Protein 2PSM (pdb70)

Structure (mmCIF, N/CA/C/O backbone):
data_2PSM
#
_entry.id   2PSM
#
_cell.length_a   118.450
_cell.length_b   118.450
_cell.length_c   76.110
_cell.angle_alpha   90.00
_cell.angle_beta   90.00
_cell.angle_gamma   90.00
#
_symmetry.space_group_name_H-M   'P 4 21 2'
#
loop_
_entity.id
_entity.type
_entity.pdbx_description
1 polymer Interleukin-15
2 polymer 'Interleukin-15 receptor alpha chain'
3 non-polymer BENZAMIDINE
4 water water
#
loop_
_atom_site.group_PDB
_atom_site.id
_atom_site.type_symbol
_atom_site.label_atom_id
_atom_site.label_alt_id
_atom_site.label_comp_id
_atom_site.label_asym_id
_atom_site.label_entity_id
_atom_site.label_seq_id
_atom_site.pdbx_PDB_ins_code
_atom_site.Cartn_x
_atom_site.Cartn_y
_atom_site.Cartn_z
_atom_site.occupancy
_atom_site.B_iso_or_equiv
_atom_site.auth_seq_id
_atom_site.auth_comp_id
_atom_site.auth_asym_id
_atom_site.auth_atom_id
_atom_site.pdbx_PDB_model_num
ATOM 1 N N . SER A 1 5 ? -14.939 86.944 1.903 1.00 54.57 -2 SER A N 1
ATOM 2 C CA . SER A 1 5 ? -13.633 86.952 1.181 1.00 53.29 -2 SER A CA 1
ATOM 3 C C . SER A 1 5 ? -12.503 86.411 2.052 1.00 52.60 -2 SER A C 1
ATOM 4 O O . SER A 1 5 ? -11.621 85.701 1.555 1.00 50.95 -2 SER A O 1
ATOM 6 N N . SER A 1 6 ? -12.529 86.740 3.345 1.00 51.35 -1 SER A N 1
ATOM 7 C CA . SER A 1 6 ? -11.485 86.283 4.264 1.00 50.63 -1 SER A CA 1
ATOM 8 C C . SER A 1 6 ? -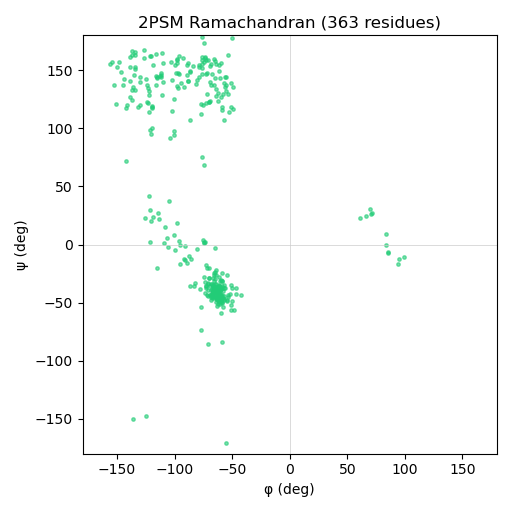11.442 84.755 4.335 1.00 49.20 -1 SER A C 1
ATOM 9 O O . SER A 1 6 ? -10.380 84.169 4.534 1.00 48.90 -1 SER A O 1
ATOM 12 N N . GLY A 1 7 ? -12.596 84.115 4.168 1.00 47.04 0 GLY A N 1
ATOM 13 C CA . GLY A 1 7 ? -12.633 82.664 4.201 1.00 43.22 0 GLY A CA 1
ATOM 14 C C . GLY A 1 7 ? -11.851 82.120 3.020 1.00 41.40 0 GLY A C 1
ATOM 15 O O . GLY A 1 7 ? -11.098 81.151 3.140 1.00 40.87 0 GLY A O 1
ATOM 16 N N . ASN A 1 8 ? -12.024 82.755 1.867 1.00 38.49 1 ASN A N 1
ATOM 17 C CA . ASN A 1 8 ? -11.321 82.332 0.669 1.00 35.27 1 ASN A CA 1
ATOM 18 C C . ASN A 1 8 ? -9.816 82.550 0.846 1.00 33.78 1 ASN A C 1
ATOM 19 O O . ASN A 1 8 ? -9.013 81.697 0.463 1.00 31.48 1 ASN A O 1
ATOM 21 N N . TRP A 1 9 ? -9.431 83.679 1.442 1.00 30.60 2 TRP A N 1
ATOM 22 C CA . TRP A 1 9 ? -8.013 83.958 1.648 1.00 30.46 2 TRP A CA 1
ATOM 23 C C . TRP A 1 9 ? -7.392 83.069 2.727 1.00 29.75 2 TRP A C 1
ATOM 24 O O . TRP A 1 9 ? -6.176 82.878 2.761 1.00 28.57 2 TRP A O 1
ATOM 35 N N . ILE A 1 10 ? -8.237 82.506 3.588 1.00 29.29 3 ILE A N 1
ATOM 36 C CA . ILE A 1 10 ? -7.772 81.608 4.642 1.00 28.35 3 ILE A CA 1
ATOM 37 C C . ILE A 1 10 ? -7.342 80.292 4.006 1.00 26.26 3 ILE A C 1
ATOM 38 O O . ILE A 1 10 ? -6.302 79.736 4.354 1.00 26.55 3 ILE A O 1
ATOM 43 N N . ASP A 1 11 ? -8.147 79.801 3.069 1.00 25.21 4 ASP A N 1
ATOM 44 C CA . ASP A 1 11 ? -7.847 78.551 2.377 1.00 23.70 4 ASP A CA 1
ATOM 45 C C . ASP A 1 11 ? -6.583 78.710 1.551 1.00 22.96 4 ASP A C 1
ATOM 46 O O . ASP A 1 11 ? -5.781 77.781 1.424 1.00 22.98 4 ASP A O 1
ATOM 51 N N . VAL A 1 12 ? -6.428 79.889 0.965 1.00 23.42 5 VAL A N 1
ATOM 52 C CA . VAL A 1 12 ? -5.258 80.180 0.162 1.00 22.41 5 VAL A CA 1
ATOM 53 C C . VAL A 1 12 ? -4.008 80.141 1.038 1.00 22.22 5 VAL A C 1
ATOM 54 O O . VAL A 1 12 ? -3.016 79.515 0.670 1.00 23.26 5 VAL A O 1
ATOM 58 N N . ARG A 1 13 ? -4.063 80.778 2.207 1.00 21.45 6 ARG A N 1
ATOM 59 C CA . ARG A 1 13 ? -2.898 80.806 3.086 1.00 22.22 6 ARG A CA 1
ATOM 60 C C . ARG A 1 13 ? -2.566 79.439 3.662 1.00 23.04 6 ARG A C 1
ATOM 61 O O . ARG A 1 13 ? -1.399 79.134 3.884 1.00 24.51 6 ARG A O 1
ATOM 69 N N . TYR A 1 14 ? -3.587 78.621 3.918 1.00 21.82 7 TYR A N 1
ATOM 70 C CA . TYR A 1 14 ? -3.367 77.275 4.435 1.00 19.92 7 TYR A CA 1
ATOM 71 C C . TYR A 1 14 ? -2.651 76.445 3.357 1.00 20.87 7 TYR A C 1
ATOM 72 O O . TYR A 1 14 ? -1.828 75.595 3.669 1.00 18.88 7 TYR A O 1
ATOM 81 N N . ASP A 1 15 ? -2.970 76.687 2.088 1.00 19.86 8 ASP A N 1
ATOM 82 C CA . ASP A 1 15 ? -2.303 75.961 1.011 1.00 22.43 8 ASP A CA 1
ATOM 83 C C . ASP A 1 15 ? -0.836 76.381 0.942 1.00 22.57 8 ASP A C 1
ATOM 84 O O . ASP A 1 15 ? 0.047 75.539 0.775 1.00 22.77 8 ASP A O 1
ATOM 89 N N . LEU A 1 16 ? -0.585 77.687 1.057 1.00 19.76 9 LEU A N 1
ATOM 90 C CA . LEU A 1 16 ? 0.784 78.206 1.008 1.00 20.65 9 LEU A CA 1
ATOM 91 C C . LEU A 1 16 ? 1.603 77.604 2.148 1.00 19.98 9 LEU A C 1
ATOM 92 O O . LEU A 1 16 ? 2.777 77.282 1.976 1.00 19.63 9 LEU A O 1
ATOM 97 N N . GLU A 1 17 ? 0.978 77.470 3.315 1.00 20.09 10 GLU A N 1
ATOM 98 C CA . GLU A 1 17 ? 1.635 76.878 4.472 1.00 20.89 10 GLU A CA 1
ATOM 99 C C . GLU A 1 17 ? 1.949 75.415 4.154 1.00 22.11 10 GLU A C 1
ATOM 100 O O . GLU A 1 17 ? 3.015 74.915 4.510 1.00 22.59 10 GLU A O 1
ATOM 106 N N . LYS A 1 18 ? 1.026 74.732 3.474 1.00 23.66 11 LYS A N 1
ATOM 107 C CA . LYS A 1 18 ? 1.248 73.332 3.100 1.00 24.16 11 LYS A CA 1
ATOM 108 C C . LYS A 1 18 ? 2.441 73.242 2.171 1.00 22.08 11 LYS A C 1
ATOM 109 O O . LYS A 1 18 ? 3.273 72.355 2.303 1.00 21.99 11 LYS A O 1
ATOM 115 N N . ILE A 1 19 ? 2.514 74.154 1.207 1.00 23.78 12 ILE A N 1
ATOM 116 C CA . ILE A 1 19 ? 3.634 74.149 0.271 1.00 21.48 12 ILE A CA 1
ATOM 117 C C . ILE A 1 19 ? 4.957 74.305 1.019 1.00 21.30 12 ILE A C 1
ATOM 118 O O . ILE A 1 19 ? 5.951 73.678 0.662 1.00 22.03 12 ILE A O 1
ATOM 123 N N . GLU A 1 20 ? 4.966 75.124 2.070 1.00 23.81 13 GLU A N 1
ATOM 124 C CA . GLU A 1 20 ? 6.180 75.322 2.866 1.00 21.94 13 GLU A CA 1
ATOM 125 C C . GLU A 1 20 ? 6.636 73.975 3.403 1.00 21.60 13 GLU A C 1
ATOM 126 O O . GLU A 1 20 ? 7.823 73.635 3.352 1.00 20.24 13 GLU A O 1
ATOM 132 N N . SER A 1 21 ? 5.689 73.215 3.937 1.00 19.82 14 SER A N 1
ATOM 133 C CA . SER A 1 21 ? 6.011 71.902 4.470 1.00 21.93 14 SER A CA 1
ATOM 134 C C . SER A 1 21 ? 6.462 70.964 3.361 1.00 22.74 14 SER A C 1
ATOM 135 O O . SER A 1 21 ? 7.479 70.283 3.502 1.00 20.91 14 SER A O 1
ATOM 138 N N . LEU A 1 22 ? 5.715 70.952 2.256 1.00 22.75 15 LEU A N 1
ATOM 139 C CA . LEU A 1 22 ? 6.043 70.101 1.112 1.00 25.59 15 LEU A CA 1
ATOM 140 C C . LEU A 1 22 ? 7.466 70.287 0.597 1.00 25.00 15 LEU A C 1
ATOM 141 O O . LEU A 1 22 ? 8.174 69.305 0.374 1.00 24.38 15 LEU A O 1
ATOM 146 N N . ILE A 1 23 ? 7.887 71.537 0.394 1.00 24.57 16 ILE A N 1
ATOM 147 C CA . ILE A 1 23 ? 9.229 71.758 -0.138 1.00 22.29 16 ILE A CA 1
ATOM 148 C C . ILE A 1 23 ? 10.346 71.498 0.867 1.00 22.78 16 ILE A C 1
ATOM 149 O O . ILE A 1 23 ? 11.513 71.690 0.553 1.00 20.89 16 ILE A O 1
ATOM 154 N N . GLN A 1 24 ? 10.002 71.063 2.075 1.00 23.85 17 GLN A N 1
ATOM 155 C CA . GLN A 1 24 ? 11.047 70.737 3.036 1.00 25.45 17 GLN A CA 1
ATOM 156 C C . GLN A 1 24 ? 11.732 69.466 2.536 1.00 26.42 17 GLN A C 1
ATOM 157 O O . GLN A 1 24 ? 12.864 69.160 2.918 1.00 24.35 17 GLN A O 1
ATOM 163 N N . SER A 1 25 ? 11.043 68.725 1.671 1.00 25.52 18 SER A N 1
ATOM 164 C CA . SER A 1 25 ? 11.624 67.504 1.140 1.00 27.42 18 SER A CA 1
ATOM 165 C C . SER A 1 25 ? 11.715 67.537 -0.384 1.00 28.71 18 SER A C 1
ATOM 166 O O . SER A 1 25 ? 11.652 66.501 -1.041 1.00 28.23 18 SER A O 1
ATOM 169 N N . ILE A 1 26 ? 11.875 68.741 -0.939 1.00 30.19 19 ILE A N 1
ATOM 170 C CA . ILE A 1 26 ? 12.004 68.915 -2.382 1.00 30.20 19 ILE A CA 1
ATOM 171 C C . ILE A 1 26 ? 13.084 69.945 -2.716 1.00 33.65 19 ILE A C 1
ATOM 172 O O . ILE A 1 26 ? 13.075 71.066 -2.209 1.00 35.00 19 ILE A O 1
ATOM 177 N N . HIS A 1 27 ? 14.028 69.559 -3.562 1.00 34.22 20 HIS A N 1
ATOM 178 C CA . HIS A 1 27 ? 15.077 70.486 -3.954 1.00 35.44 20 HIS A CA 1
ATOM 179 C C . HIS A 1 27 ? 14.453 71.563 -4.841 1.00 35.33 20 HIS A C 1
ATOM 180 O O . HIS A 1 27 ? 13.860 71.257 -5.870 1.00 33.46 20 HIS A O 1
ATOM 187 N N . ILE A 1 28 ? 14.593 72.818 -4.429 1.00 36.06 21 ILE A N 1
ATOM 188 C CA . ILE A 1 28 ? 14.036 73.946 -5.169 1.00 37.35 21 ILE A CA 1
ATOM 189 C C . ILE A 1 28 ? 15.135 74.929 -5.548 1.00 37.50 21 ILE A C 1
ATOM 190 O O . ILE A 1 28 ? 15.736 75.553 -4.670 1.00 39.49 21 ILE A O 1
ATOM 195 N N . ASP A 1 29 ? 15.392 75.069 -6.846 1.00 35.33 22 ASP A N 1
ATOM 196 C CA . ASP A 1 29 ? 16.415 75.996 -7.327 1.00 37.31 22 ASP A CA 1
ATOM 197 C C . ASP A 1 29 ? 15.780 77.126 -8.144 1.00 36.71 22 ASP A C 1
ATOM 198 O O . ASP A 1 29 ? 16.415 77.704 -9.027 1.00 38.04 22 ASP A O 1
ATOM 203 N N . THR A 1 30 ? 14.523 77.431 -7.848 1.00 33.57 23 THR A N 1
ATOM 204 C CA . THR A 1 30 ? 13.806 78.476 -8.563 1.00 31.83 23 THR A CA 1
ATOM 205 C C . THR A 1 30 ? 13.829 79.784 -7.783 1.00 30.66 23 THR A C 1
ATOM 206 O O . THR A 1 30 ? 13.628 79.799 -6.564 1.00 29.36 23 THR A O 1
ATOM 210 N N . THR A 1 31 ? 14.074 80.878 -8.494 1.00 26.84 24 THR A N 1
ATOM 211 C CA . THR A 1 31 ? 14.102 82.194 -7.881 1.00 26.43 24 THR A CA 1
ATOM 212 C C . THR A 1 31 ? 12.941 82.956 -8.524 1.00 25.84 24 THR A C 1
ATOM 213 O O . THR A 1 31 ? 12.717 82.856 -9.732 1.00 24.92 24 THR A O 1
ATOM 217 N N . LEU A 1 32 ? 12.187 83.705 -7.728 1.00 24.84 25 LEU A N 1
ATOM 218 C CA . LEU A 1 32 ? 11.014 84.389 -8.257 1.00 23.88 25 LEU A CA 1
ATOM 219 C C . LEU A 1 32 ? 10.864 85.843 -7.832 1.00 24.25 25 LEU A C 1
ATOM 220 O O . LEU A 1 32 ? 11.319 86.238 -6.758 1.00 25.59 25 LEU A O 1
ATOM 225 N N . TYR A 1 33 ? 10.201 86.630 -8.676 1.00 23.54 26 TYR A N 1
ATOM 226 C CA . TYR A 1 33 ? 9.957 88.037 -8.374 1.00 24.69 26 TYR A CA 1
ATOM 227 C C . TYR A 1 33 ? 9.163 88.121 -7.072 1.00 23.99 26 TYR A C 1
ATOM 228 O O . TYR A 1 33 ? 8.043 87.620 -6.990 1.00 22.08 26 TYR A O 1
ATOM 237 N N . THR A 1 34 ? 9.749 88.761 -6.065 1.00 23.03 27 THR A N 1
ATOM 238 C CA . THR A 1 34 ? 9.117 88.875 -4.756 1.00 28.72 27 THR A CA 1
ATOM 239 C C . THR A 1 34 ? 8.929 90.320 -4.285 1.00 30.03 27 THR A C 1
ATOM 240 O O . THR A 1 34 ? 9.887 91.085 -4.167 1.00 32.05 27 THR A O 1
ATOM 244 N N . ASP A 1 35 ? 7.686 90.688 -4.012 1.00 32.34 28 ASP A N 1
ATOM 245 C CA . ASP A 1 35 ? 7.400 92.036 -3.541 1.00 35.31 28 ASP A CA 1
ATOM 246 C C . ASP A 1 35 ? 7.132 92.000 -2.041 1.00 36.78 28 ASP A C 1
ATOM 247 O O . ASP A 1 35 ? 5.994 91.800 -1.621 1.00 36.41 28 ASP A O 1
ATOM 252 N N . SER A 1 36 ? 8.177 92.186 -1.239 1.00 39.08 29 SER A N 1
ATOM 253 C CA . SER A 1 36 ? 8.035 92.172 0.213 1.00 42.85 29 SER A CA 1
ATOM 254 C C . SER A 1 36 ? 7.631 93.546 0.736 1.00 46.63 29 SER A C 1
ATOM 255 O O . SER A 1 36 ? 7.250 93.692 1.897 1.00 48.05 29 SER A O 1
ATOM 258 N N . ASP A 1 37 ? 7.725 94.555 -0.122 1.00 46.71 30 ASP A N 1
ATOM 259 C CA . ASP A 1 37 ? 7.372 95.911 0.266 1.00 48.16 30 ASP A CA 1
ATOM 260 C C . ASP A 1 37 ? 6.026 96.296 -0.336 1.00 48.97 30 ASP A C 1
ATOM 261 O O . ASP A 1 37 ? 5.827 97.435 -0.750 1.00 49.19 30 ASP A O 1
ATOM 263 N N . PHE A 1 38 ? 5.106 95.335 -0.382 1.00 50.30 31 PHE A N 1
ATOM 264 C CA . PHE A 1 38 ? 3.771 95.570 -0.930 1.00 51.62 31 PHE A CA 1
ATOM 265 C C . PHE A 1 38 ? 2.968 96.527 -0.039 1.00 53.75 31 PHE A C 1
ATOM 266 O O . PHE A 1 38 ? 3.133 96.541 1.185 1.00 52.99 31 PHE A O 1
ATOM 274 N N . HIS A 1 39 ? 2.110 97.332 -0.665 1.00 55.86 32 HIS A N 1
ATOM 275 C CA . HIS A 1 39 ? 1.291 98.308 0.054 1.00 57.40 32 HIS A CA 1
ATOM 276 C C . HIS A 1 39 ? -0.161 98.269 -0.419 1.00 57.30 32 HIS A C 1
ATOM 277 O O . HIS A 1 39 ? -0.436 97.938 -1.572 1.00 59.16 32 HIS A O 1
ATOM 279 N N . PRO A 1 40 ? -1.109 98.615 0.468 1.00 57.22 33 PRO A N 1
ATOM 280 C CA . PRO A 1 40 ? -2.535 98.618 0.127 1.00 56.51 33 PRO A CA 1
ATOM 281 C C . PRO A 1 40 ? -2.815 99.308 -1.206 1.00 55.25 33 PRO A C 1
ATOM 282 O O . PRO A 1 40 ? -3.674 98.874 -1.974 1.00 55.38 33 PRO A O 1
ATOM 286 N N . SER A 1 41 ? -2.077 100.379 -1.472 1.00 54.11 34 SER A N 1
ATOM 287 C CA . SER A 1 41 ? -2.233 101.147 -2.702 1.00 54.34 34 SER A CA 1
ATOM 288 C C . SER A 1 41 ? -2.116 100.254 -3.938 1.00 53.15 34 SER A C 1
ATOM 289 O O . SER A 1 41 ? -2.895 100.380 -4.886 1.00 53.56 34 SER A O 1
ATOM 292 N N . CYS A 1 42 ? -1.136 99.355 -3.917 1.00 50.97 35 CYS A N 1
ATOM 293 C CA . CYS A 1 42 ? -0.899 98.440 -5.029 1.00 49.68 35 CYS A CA 1
ATOM 294 C C . CYS A 1 42 ? -0.967 96.989 -4.569 1.00 47.91 35 CYS A C 1
ATOM 295 O O . CYS A 1 42 ? -0.149 96.165 -4.986 1.00 46.19 35 CYS A O 1
ATOM 298 N N . LYS A 1 43 ? -1.943 96.674 -3.723 1.00 43.63 36 LYS A N 1
ATOM 299 C CA . LYS A 1 43 ? -2.063 95.320 -3.203 1.00 42.42 36 LYS A CA 1
ATOM 300 C C . LYS A 1 43 ? -2.557 94.281 -4.211 1.00 38.85 36 LYS A C 1
ATOM 301 O O . LYS A 1 43 ? -2.115 93.135 -4.186 1.00 34.58 36 LYS A O 1
ATOM 307 N N . VAL A 1 44 ? -3.461 94.674 -5.103 1.00 35.51 37 VAL A N 1
ATOM 308 C CA . VAL A 1 44 ? -3.973 93.741 -6.100 1.00 34.52 37 VAL A CA 1
ATOM 309 C C . VAL A 1 44 ? -2.907 93.449 -7.158 1.00 34.81 37 VAL A C 1
ATOM 310 O O . VAL A 1 44 ? -2.778 92.321 -7.647 1.00 33.32 37 VAL A O 1
ATOM 314 N N . THR A 1 45 ? -2.143 94.480 -7.502 1.00 34.17 38 THR A N 1
ATOM 315 C CA . THR A 1 45 ? -1.079 94.361 -8.487 1.00 32.19 38 THR A CA 1
ATOM 316 C C . THR A 1 45 ? -0.032 93.396 -7.943 1.00 30.41 38 THR A C 1
ATOM 317 O O . THR A 1 45 ? 0.413 92.490 -8.643 1.00 28.37 38 THR A O 1
ATOM 321 N N . ALA A 1 46 ? 0.336 93.586 -6.680 1.00 29.78 39 ALA A N 1
ATOM 322 C CA . ALA A 1 46 ? 1.333 92.741 -6.036 1.00 30.00 39 ALA A CA 1
ATOM 323 C C . ALA A 1 46 ? 0.859 91.292 -5.920 1.00 29.44 39 ALA A C 1
ATOM 324 O O . ALA A 1 46 ? 1.643 90.365 -6.140 1.00 31.92 39 ALA A O 1
ATOM 326 N N . MET A 1 47 ? -0.415 91.095 -5.581 1.00 28.34 40 MET A N 1
ATOM 327 C CA . MET A 1 47 ? -0.963 89.747 -5.448 1.00 28.23 40 MET A CA 1
ATOM 328 C C . MET A 1 47 ? -0.896 89.058 -6.809 1.00 29.41 40 MET A C 1
ATOM 329 O O . MET A 1 47 ? -0.479 87.905 -6.913 1.00 28.38 40 MET A O 1
ATOM 334 N N . ASN A 1 48 ? -1.294 89.776 -7.855 1.00 30.67 41 ASN A N 1
ATOM 335 C CA . ASN A 1 48 ? -1.258 89.215 -9.196 1.00 30.17 41 ASN A CA 1
ATOM 336 C C . ASN A 1 48 ? 0.152 88.806 -9.615 1.00 29.33 41 ASN A C 1
ATOM 337 O O . ASN A 1 48 ? 0.307 87.862 -10.389 1.00 30.35 41 ASN A O 1
ATOM 342 N N . CYS A 1 49 ? 1.181 89.494 -9.119 1.00 28.83 42 CYS A N 1
ATOM 343 C CA . CYS A 1 49 ? 2.553 89.090 -9.464 1.00 29.84 42 CYS A CA 1
ATOM 344 C C . CYS A 1 49 ? 2.889 87.776 -8.754 1.00 27.39 42 CYS A C 1
ATOM 345 O O . CYS A 1 49 ? 3.565 86.908 -9.317 1.00 24.58 42 CYS A O 1
ATOM 348 N N . PHE A 1 50 ? 2.437 87.631 -7.511 1.00 25.48 43 PHE A N 1
ATOM 349 C CA . PHE A 1 50 ? 2.696 86.392 -6.781 1.00 23.60 43 PHE A CA 1
ATOM 350 C C . PHE A 1 50 ? 2.000 85.245 -7.514 1.00 22.48 43 PHE A C 1
ATOM 351 O O . PHE A 1 50 ? 2.599 84.212 -7.772 1.00 23.41 43 PHE A O 1
ATOM 359 N N . LEU A 1 51 ? 0.736 85.446 -7.861 1.00 24.22 44 LEU A N 1
ATOM 360 C CA . LEU A 1 51 ? -0.041 84.428 -8.557 1.00 24.20 44 LEU A CA 1
ATOM 361 C C . LEU A 1 51 ? 0.576 84.042 -9.899 1.00 25.19 44 LEU A C 1
ATOM 362 O O . LEU A 1 51 ? 0.668 82.857 -10.235 1.00 23.35 44 LEU A O 1
ATOM 367 N N . LEU A 1 52 ? 1.018 85.041 -10.655 1.00 24.20 45 LEU A N 1
ATOM 368 C CA . LEU A 1 52 ? 1.625 84.796 -11.953 1.00 24.63 45 LEU A CA 1
ATOM 369 C C . LEU A 1 52 ? 2.910 83.979 -11.830 1.00 23.50 45 LEU A C 1
ATOM 370 O O . LEU A 1 52 ? 3.140 83.050 -12.604 1.00 21.74 45 LEU A O 1
ATOM 375 N N . GLU A 1 53 ? 3.746 84.314 -10.855 1.00 23.73 46 GLU A N 1
ATOM 376 C CA . GLU A 1 53 ? 5.001 83.595 -10.670 1.00 22.63 46 GLU A CA 1
ATOM 377 C C . GLU A 1 53 ? 4.834 82.119 -10.282 1.00 24.38 46 GLU A C 1
ATOM 378 O O . GLU A 1 53 ? 5.741 81.319 -10.506 1.00 23.12 46 GLU A O 1
ATOM 384 N N . LEU A 1 54 ? 3.693 81.755 -9.696 1.00 23.88 47 LEU A N 1
ATOM 385 C CA . LEU A 1 54 ? 3.456 80.355 -9.318 1.00 26.14 47 LEU A CA 1
ATOM 386 C C . LEU A 1 54 ? 3.474 79.438 -10.528 1.00 25.98 47 LEU A C 1
ATOM 387 O O . LEU A 1 54 ? 3.920 78.296 -10.440 1.00 29.06 47 LEU A O 1
ATOM 392 N N . GLN A 1 55 ? 2.977 79.934 -11.655 1.00 25.03 48 GLN A N 1
ATOM 393 C CA . GLN A 1 55 ? 2.961 79.150 -12.881 1.00 24.93 48 GLN A CA 1
ATOM 394 C C . GLN A 1 55 ? 4.371 78.659 -13.178 1.00 25.03 48 GLN A C 1
ATOM 395 O O . GLN A 1 55 ? 4.549 77.631 -13.833 1.00 25.44 48 GLN A O 1
ATOM 397 N N . VAL A 1 56 ? 5.372 79.397 -12.699 1.00 24.02 49 VAL A N 1
ATOM 398 C CA . VAL A 1 56 ? 6.756 79.008 -12.922 1.00 23.37 49 VAL A CA 1
ATOM 399 C C . VAL A 1 56 ? 7.034 77.689 -12.215 1.00 23.08 49 VAL A C 1
ATOM 400 O O . VAL A 1 56 ? 7.695 76.813 -12.769 1.00 24.61 49 VAL A O 1
ATOM 404 N N . ILE A 1 57 ? 6.527 77.548 -10.994 1.00 23.63 50 ILE A N 1
ATOM 405 C CA . ILE A 1 57 ? 6.733 76.322 -10.220 1.00 24.47 50 ILE A CA 1
ATOM 406 C C . ILE A 1 57 ? 6.095 75.134 -10.946 1.00 25.98 50 ILE A C 1
ATOM 407 O O . ILE A 1 57 ? 6.695 74.056 -11.045 1.00 24.97 50 ILE A O 1
ATOM 412 N N . LEU A 1 58 ? 4.883 75.347 -11.457 1.00 24.12 51 LEU A N 1
ATOM 413 C CA . LEU A 1 58 ? 4.152 74.328 -12.198 1.00 24.52 51 LEU A CA 1
ATOM 414 C C . LEU A 1 58 ? 4.928 73.851 -13.421 1.00 26.37 51 LEU A C 1
ATOM 415 O O . LEU A 1 58 ? 4.819 72.698 -13.832 1.00 25.12 51 LEU A O 1
ATOM 420 N N . HIS A 1 59 ? 5.711 74.746 -14.010 1.00 26.65 52 HIS A N 1
ATOM 421 C CA . HIS A 1 59 ? 6.478 74.391 -15.189 1.00 24.85 52 HIS A CA 1
ATOM 422 C C . HIS A 1 59 ? 7.778 73.669 -14.866 1.00 24.71 52 HIS A C 1
ATOM 423 O O . HIS A 1 59 ? 8.203 72.790 -15.617 1.00 24.14 52 HIS A O 1
ATOM 430 N N . GLU A 1 60 ? 8.397 74.015 -13.741 1.00 24.93 53 GLU A N 1
ATOM 431 C CA . GLU A 1 60 ? 9.686 73.437 -13.388 1.00 25.84 53 GLU A CA 1
ATOM 432 C C . GLU A 1 60 ? 9.714 72.167 -12.535 1.00 28.08 53 GLU A C 1
ATOM 433 O O . GLU A 1 60 ? 10.759 71.520 -12.438 1.00 29.07 53 GLU A O 1
ATOM 439 N N . TYR A 1 61 ? 8.589 71.797 -11.928 1.00 28.53 54 TYR A N 1
ATOM 440 C CA . TYR A 1 61 ? 8.558 70.606 -11.073 1.00 29.62 54 TYR A CA 1
ATOM 441 C C . TYR A 1 61 ? 7.409 69.672 -11.407 1.00 30.12 54 TYR A C 1
ATOM 442 O O . TYR A 1 61 ? 6.302 70.120 -11.670 1.00 31.06 54 TYR A O 1
ATOM 451 N N . SER A 1 62 ? 7.679 68.370 -11.371 1.00 32.84 55 SER A N 1
ATOM 452 C CA . SER A 1 62 ? 6.669 67.362 -11.682 1.00 33.97 55 SER A CA 1
ATOM 453 C C . SER A 1 62 ? 6.031 66.733 -10.441 1.00 34.28 55 SER A C 1
ATOM 454 O O . SER A 1 62 ? 5.101 65.931 -10.554 1.00 37.03 55 SER A O 1
ATOM 457 N N . ASN A 1 63 ? 6.524 67.100 -9.263 1.00 33.33 56 ASN A N 1
ATOM 458 C CA . ASN A 1 63 ? 5.995 66.571 -8.007 1.00 35.38 56 ASN A CA 1
ATOM 459 C C . ASN A 1 63 ? 4.471 66.761 -7.941 1.00 37.54 56 ASN A C 1
ATOM 460 O O . ASN A 1 63 ? 3.963 67.888 -7.880 1.00 35.79 56 ASN A O 1
ATOM 465 N N . MET A 1 64 ? 3.753 65.640 -7.956 1.00 37.40 57 MET A N 1
ATOM 466 C CA . MET A 1 64 ? 2.288 65.610 -7.944 1.00 38.01 57 MET A CA 1
ATOM 467 C C . MET A 1 64 ? 1.539 66.467 -6.923 1.00 35.80 57 MET A C 1
ATOM 468 O O . MET A 1 64 ? 0.681 67.269 -7.297 1.00 34.82 57 MET A O 1
ATOM 473 N N . THR A 1 65 ? 1.829 66.272 -5.640 1.00 32.36 58 THR A N 1
ATOM 474 C CA . THR A 1 65 ? 1.137 67.019 -4.593 1.00 30.91 58 THR A CA 1
ATOM 475 C C . THR A 1 65 ? 1.456 68.508 -4.658 1.00 28.65 58 THR A C 1
ATOM 476 O O . THR A 1 65 ? 0.580 69.349 -4.442 1.00 28.96 58 THR A O 1
ATOM 480 N N . LEU A 1 66 ? 2.709 68.832 -4.948 1.00 28.18 59 LEU A N 1
ATOM 481 C CA . LEU A 1 66 ? 3.115 70.225 -5.063 1.00 26.41 59 LEU A CA 1
ATOM 482 C C . LEU A 1 66 ? 2.302 70.878 -6.183 1.00 25.72 59 LEU A C 1
ATOM 483 O O . LEU A 1 66 ? 1.724 71.943 -6.000 1.00 28.51 59 LEU A O 1
ATOM 488 N N . ASN A 1 67 ? 2.242 70.223 -7.339 1.00 26.17 60 ASN A N 1
ATOM 489 C CA . ASN A 1 67 ? 1.498 70.761 -8.474 1.00 25.96 60 ASN A CA 1
ATOM 490 C C . ASN A 1 67 ? 0.036 70.984 -8.164 1.00 25.60 60 ASN A C 1
ATOM 491 O O . ASN A 1 67 ? -0.500 72.062 -8.425 1.00 24.17 60 ASN A O 1
ATOM 496 N N . GLU A 1 68 ? -0.617 69.967 -7.614 1.00 27.17 61 GLU A N 1
ATOM 497 C CA . GLU A 1 68 ? -2.031 70.082 -7.272 1.00 28.49 61 GLU A CA 1
ATOM 498 C C . GLU A 1 68 ? -2.278 71.196 -6.273 1.00 26.94 61 GLU A C 1
ATOM 499 O O . GLU A 1 68 ? -3.282 71.904 -6.356 1.00 27.10 61 GLU A O 1
ATOM 505 N N . THR A 1 69 ? -1.365 71.351 -5.322 1.00 25.73 62 THR A N 1
ATOM 506 C CA . THR A 1 69 ? -1.535 72.378 -4.311 1.00 25.59 62 THR A CA 1
ATOM 507 C C . THR A 1 69 ? -1.342 73.785 -4.854 1.00 23.66 62 THR A C 1
ATOM 508 O O . THR A 1 69 ? -2.128 74.669 -4.540 1.00 24.81 62 THR A O 1
ATOM 512 N N . VAL A 1 70 ? -0.314 74.017 -5.664 1.00 25.79 63 VAL A N 1
ATOM 513 C CA . VAL A 1 70 ? -0.132 75.368 -6.193 1.00 25.71 63 VAL A CA 1
ATOM 514 C C . VAL A 1 70 ? -1.288 75.689 -7.132 1.00 25.68 63 VAL A C 1
ATOM 515 O O . VAL A 1 70 ? -1.773 76.815 -7.177 1.00 23.86 63 VAL A O 1
ATOM 519 N N . ARG A 1 71 ? -1.753 74.687 -7.867 1.00 26.57 64 ARG A N 1
ATOM 520 C CA . ARG A 1 71 ? -2.862 74.898 -8.782 1.00 29.80 64 ARG A CA 1
ATOM 521 C C . ARG A 1 71 ? -4.118 75.230 -7.960 1.00 30.12 64 ARG A C 1
ATOM 522 O O . ARG A 1 71 ? -4.939 76.068 -8.355 1.00 27.47 64 ARG A O 1
ATOM 530 N N . ASN A 1 72 ? -4.258 74.574 -6.809 1.00 28.30 65 ASN A N 1
ATOM 531 C CA . ASN A 1 72 ? -5.401 74.808 -5.931 1.00 27.11 65 ASN A CA 1
ATOM 532 C C . ASN A 1 72 ? -5.414 76.262 -5.451 1.00 27.15 65 ASN A C 1
ATOM 533 O O . ASN A 1 72 ? -6.481 76.855 -5.283 1.00 26.98 65 ASN A O 1
ATOM 538 N N . VAL A 1 73 ? -4.222 76.821 -5.231 1.00 26.07 66 VAL A N 1
ATOM 539 C CA . VAL A 1 73 ? -4.065 78.213 -4.792 1.00 24.07 66 VAL A CA 1
ATOM 540 C C . VAL A 1 73 ? -4.506 79.160 -5.907 1.00 23.45 66 VAL A C 1
ATOM 541 O O . VAL A 1 73 ? -5.227 80.128 -5.668 1.00 23.34 66 VAL A O 1
ATOM 545 N N . LEU A 1 74 ? -4.060 78.879 -7.126 1.00 23.39 67 LEU A N 1
ATOM 546 C CA . LEU A 1 74 ? -4.429 79.701 -8.272 1.00 26.75 67 LEU A CA 1
ATOM 547 C C . LEU A 1 74 ? -5.936 79.716 -8.492 1.00 26.45 67 LEU A C 1
ATOM 548 O O . LEU A 1 74 ? -6.542 80.785 -8.609 1.00 28.38 67 LEU A O 1
ATOM 553 N N . TYR A 1 75 ? -6.548 78.536 -8.543 1.00 28.23 68 TYR A N 1
ATOM 554 C CA . TYR A 1 75 ? -7.991 78.463 -8.762 1.00 28.71 68 TYR A CA 1
ATOM 555 C C . TYR A 1 75 ? -8.763 79.355 -7.800 1.00 30.89 68 TYR A C 1
ATOM 556 O O . TYR A 1 75 ? -9.584 80.175 -8.215 1.00 32.54 68 TYR A O 1
ATOM 565 N N . LEU A 1 76 ? -8.490 79.193 -6.511 1.00 31.02 69 LEU A N 1
ATOM 566 C CA . LEU A 1 76 ? -9.174 79.968 -5.486 1.00 31.33 69 LEU A CA 1
ATOM 567 C C . LEU A 1 76 ? -8.806 81.453 -5.493 1.00 31.26 69 LEU A C 1
ATOM 568 O O . LEU A 1 76 ? -9.685 82.310 -5.440 1.00 29.29 69 LEU A O 1
ATOM 573 N N . ALA A 1 77 ? -7.517 81.764 -5.554 1.00 30.14 70 ALA A N 1
ATOM 574 C CA . ALA A 1 77 ? -7.090 83.158 -5.565 1.00 30.95 70 ALA A CA 1
ATOM 575 C C . ALA A 1 77 ? -7.685 83.917 -6.760 1.00 31.84 70 ALA A C 1
ATOM 576 O O . ALA A 1 77 ? -8.241 85.000 -6.593 1.00 30.39 70 ALA A O 1
ATOM 578 N N . ASN A 1 78 ? -7.571 83.355 -7.959 1.00 32.37 71 ASN A N 1
ATOM 579 C CA . ASN A 1 78 ? -8.114 84.018 -9.143 1.00 37.02 71 ASN A CA 1
ATOM 580 C C . ASN A 1 78 ? -9.624 84.208 -9.013 1.00 40.09 71 ASN A C 1
ATOM 581 O O . ASN A 1 78 ? -10.161 85.261 -9.355 1.00 40.22 71 ASN A O 1
ATOM 586 N N . SER A 1 79 ? -10.301 83.177 -8.522 1.00 41.46 72 SER A N 1
ATOM 587 C CA . SER A 1 79 ? -11.746 83.220 -8.328 1.00 43.14 72 SER A CA 1
ATOM 588 C C . SER A 1 79 ? -12.148 84.359 -7.394 1.00 43.65 72 SER A C 1
ATOM 589 O O . SER A 1 79 ? -13.111 85.080 -7.647 1.00 44.16 72 SER A O 1
ATOM 592 N N . THR A 1 80 ? -11.401 84.511 -6.310 1.00 44.51 73 THR A N 1
ATOM 593 C CA . THR A 1 80 ? -11.672 85.550 -5.331 1.00 45.00 73 THR A CA 1
ATOM 594 C C . THR A 1 80 ? -11.401 86.941 -5.891 1.00 46.00 73 THR A C 1
ATOM 595 O O . THR A 1 80 ? -12.202 87.857 -5.705 1.00 46.33 73 THR A O 1
ATOM 599 N N . LEU A 1 81 ? -10.269 87.106 -6.565 1.00 46.66 74 LEU A N 1
ATOM 600 C CA . LEU A 1 81 ? -9.934 88.399 -7.151 1.00 47.61 74 LEU A CA 1
ATOM 601 C C . LEU A 1 81 ? -10.954 88.721 -8.228 1.00 49.58 74 LEU A C 1
ATOM 602 O O . LEU A 1 81 ? -11.258 89.880 -8.485 1.00 50.63 74 LEU A O 1
ATOM 607 N N . SER A 1 82 ? -11.490 87.678 -8.848 1.00 53.80 75 SER A N 1
ATOM 608 C CA . SER A 1 82 ? -12.482 87.837 -9.899 1.00 58.41 75 SER A CA 1
ATOM 609 C C . SER A 1 82 ? -13.842 88.168 -9.302 1.00 60.01 75 SER A C 1
ATOM 610 O O . SER A 1 82 ? -14.471 89.155 -9.682 1.00 60.41 75 SER A O 1
ATOM 613 N N . SER A 1 83 ? -14.290 87.336 -8.366 1.00 62.53 76 SER A N 1
ATOM 614 C CA . SER A 1 83 ? -15.578 87.536 -7.706 1.00 64.71 76 SER A CA 1
ATOM 615 C C . SER A 1 83 ? -15.608 88.886 -7.002 1.00 66.12 76 SER A C 1
ATOM 616 O O . SER A 1 83 ? -16.118 89.870 -7.539 1.00 66.38 76 SER A O 1
ATOM 618 N N . ASN A 1 84 ? -15.069 88.925 -5.788 1.00 68.04 77 ASN A N 1
ATOM 619 C CA . ASN A 1 84 ? -15.025 90.164 -5.023 1.00 70.08 77 ASN A CA 1
ATOM 620 C C . ASN A 1 84 ? -13.921 91.059 -5.585 1.00 71.03 77 ASN A C 1
ATOM 621 O O . ASN A 1 84 ? -12.849 91.193 -4.987 1.00 71.26 77 ASN A O 1
ATOM 623 N N . LYS A 1 85 ? -14.193 91.661 -6.742 1.00 71.70 78 LYS A N 1
ATOM 624 C CA . LYS A 1 85 ? -13.239 92.546 -7.407 1.00 71.83 78 LYS A CA 1
ATOM 625 C C . LYS A 1 85 ? -13.554 94.009 -7.118 1.00 73.03 78 LYS A C 1
ATOM 626 O O . LYS A 1 85 ? -14.719 94.385 -6.956 1.00 72.61 78 LYS A O 1
ATOM 628 N N . ASN A 1 86 ? -12.511 94.835 -7.061 1.00 73.85 79 ASN A N 1
ATOM 629 C CA . ASN A 1 86 ? -12.676 96.258 -6.781 1.00 73.54 79 ASN A CA 1
ATOM 630 C C . ASN A 1 86 ? -12.056 97.163 -7.850 1.00 73.59 79 ASN A C 1
ATOM 631 O O . ASN A 1 86 ? -12.017 96.814 -9.036 1.00 72.79 79 ASN A O 1
ATOM 633 N N . VAL A 1 87 ? -11.571 98.324 -7.412 1.00 73.80 80 VAL A N 1
ATOM 634 C CA . VAL A 1 87 ? -10.968 99.328 -8.290 1.00 74.62 80 VAL A CA 1
ATOM 635 C C . VAL A 1 87 ? -9.815 98.833 -9.162 1.00 74.83 80 VAL A C 1
ATOM 636 O O . VAL A 1 87 ? -9.548 97.633 -9.253 1.00 76.46 80 VAL A O 1
ATOM 638 N N . ALA A 1 88 ? -9.148 99.786 -9.811 1.00 73.01 81 ALA A N 1
ATOM 639 C CA . ALA A 1 88 ? -7.996 99.523 -10.668 1.00 70.58 81 ALA A CA 1
ATOM 640 C C . ALA A 1 88 ? -6.894 100.400 -10.073 1.00 68.66 81 ALA A C 1
ATOM 641 O O . ALA A 1 88 ? -7.142 101.553 -9.717 1.00 68.19 81 ALA A O 1
ATOM 643 N N . GLU A 1 89 ? -5.685 99.864 -9.956 1.00 66.79 82 GLU A N 1
ATOM 644 C CA . GLU A 1 89 ? -4.597 100.619 -9.342 1.00 64.93 82 GLU A CA 1
ATOM 645 C C . GLU A 1 89 ? -3.656 101.297 -10.333 1.00 64.76 82 GLU A C 1
ATOM 646 O O . GLU A 1 89 ? -3.574 100.902 -11.497 1.00 64.46 82 GLU A O 1
ATOM 652 N N . SER A 1 90 ? -2.947 102.320 -9.855 1.00 63.84 83 SER A N 1
ATOM 653 C CA . SER A 1 90 ? -2.006 103.077 -10.679 1.00 63.38 83 SER A CA 1
ATOM 654 C C . SER A 1 90 ? -0.700 103.380 -9.939 1.00 62.76 83 SER A C 1
ATOM 655 O O . SER A 1 90 ? -0.636 103.305 -8.711 1.00 63.54 83 SER A O 1
ATOM 658 N N . GLY A 1 91 ? 0.333 103.741 -10.696 1.00 62.15 84 GLY A N 1
ATOM 659 C CA . GLY A 1 91 ? 1.619 104.049 -10.095 1.00 60.20 84 GLY A CA 1
ATOM 660 C C . GLY A 1 91 ? 2.259 102.826 -9.466 1.00 59.11 84 GLY A C 1
ATOM 661 O O . GLY A 1 91 ? 3.079 102.939 -8.553 1.00 59.66 84 GLY A O 1
ATOM 662 N N . CYS A 1 92 ? 1.882 101.651 -9.961 1.00 57.16 85 CYS A N 1
ATOM 663 C CA . CYS A 1 92 ? 2.415 100.397 -9.445 1.00 54.80 85 CYS A CA 1
ATOM 664 C C . CYS A 1 92 ? 3.484 99.830 -10.375 1.00 52.54 85 CYS A C 1
ATOM 665 O O . CYS A 1 92 ? 3.358 99.901 -11.600 1.00 51.41 85 CYS A O 1
ATOM 668 N N . LYS A 1 93 ? 4.527 99.261 -9.779 1.00 50.24 86 LYS A N 1
ATOM 669 C CA . LYS A 1 93 ? 5.637 98.670 -10.524 1.00 48.01 86 LYS A CA 1
ATOM 670 C C . LYS A 1 93 ? 5.236 97.407 -11.283 1.00 45.12 86 LYS A C 1
ATOM 671 O O . LYS A 1 93 ? 4.273 96.732 -10.926 1.00 44.23 86 LYS A O 1
ATOM 673 N N . GLU A 1 94 ? 5.978 97.103 -12.343 1.00 43.51 87 GLU A N 1
ATOM 674 C CA . GLU A 1 94 ? 5.733 95.901 -13.133 1.00 40.29 87 GLU A CA 1
ATOM 675 C C . GLU A 1 94 ? 6.360 94.763 -12.332 1.00 36.59 87 GLU A C 1
ATOM 676 O O . GLU A 1 94 ? 7.287 94.993 -11.550 1.00 34.71 87 GLU A O 1
ATOM 682 N N . CYS A 1 95 ? 5.878 93.541 -12.516 1.00 35.24 88 CYS A N 1
ATOM 683 C CA . CYS A 1 95 ? 6.451 92.424 -11.767 1.00 32.94 88 CYS A CA 1
ATOM 684 C C . CYS A 1 95 ? 7.948 92.286 -12.028 1.00 31.01 88 CYS A C 1
ATOM 685 O O . CYS A 1 95 ? 8.714 92.017 -11.107 1.00 27.36 88 CYS A O 1
ATOM 688 N N . GLU A 1 96 ? 8.363 92.483 -13.276 1.00 30.01 89 GLU A N 1
ATOM 689 C CA . GLU A 1 96 ? 9.772 92.335 -13.642 1.00 31.20 89 GLU A CA 1
ATOM 690 C C . GLU A 1 96 ? 10.755 93.329 -13.023 1.00 31.89 89 GLU A C 1
ATOM 691 O O . GLU A 1 96 ? 11.957 93.241 -13.270 1.00 32.38 89 GLU A O 1
ATOM 697 N N . GLU A 1 97 ? 10.278 94.288 -12.242 1.00 32.50 90 GLU A N 1
ATOM 698 C CA . GLU A 1 97 ? 11.232 95.195 -11.621 1.00 33.60 90 GLU A CA 1
ATOM 699 C C . GLU A 1 97 ? 11.340 94.944 -10.121 1.00 33.76 90 GLU A C 1
ATOM 700 O O . GLU A 1 97 ? 11.870 95.762 -9.372 1.00 33.67 90 GLU A O 1
ATOM 706 N N . LEU A 1 98 ? 10.832 93.791 -9.694 1.00 30.75 91 LEU A N 1
ATOM 707 C CA . LEU A 1 98 ? 10.908 93.395 -8.293 1.00 30.45 91 LEU A CA 1
ATOM 708 C C . LEU A 1 98 ? 12.176 92.563 -8.208 1.00 31.43 91 LEU A C 1
ATOM 709 O O . LEU A 1 98 ? 12.667 92.073 -9.224 1.00 30.50 91 LEU A O 1
ATOM 714 N N . GLU A 1 99 ? 12.721 92.401 -7.013 1.00 33.40 92 GLU A N 1
ATOM 715 C CA . GLU A 1 99 ? 13.923 91.594 -6.875 1.00 34.46 92 GLU A CA 1
ATOM 716 C C . GLU A 1 99 ? 13.521 90.122 -6.887 1.00 32.53 92 GLU A C 1
ATOM 717 O O . GLU A 1 99 ? 12.399 89.783 -6.516 1.00 30.30 92 GLU A O 1
ATOM 723 N N . GLU A 1 100 ? 14.425 89.252 -7.329 1.00 32.19 93 GLU A N 1
ATOM 724 C CA . GLU A 1 100 ? 14.141 87.821 -7.336 1.00 34.22 93 GLU A CA 1
ATOM 725 C C . GLU A 1 100 ? 14.641 87.232 -6.018 1.00 33.77 93 GLU A C 1
ATOM 726 O O . GLU A 1 100 ? 15.740 87.556 -5.567 1.00 33.45 93 GLU A O 1
ATOM 732 N N . LYS A 1 101 ? 13.827 86.383 -5.399 1.00 31.54 94 LYS A N 1
ATOM 733 C CA . LYS A 1 101 ? 14.188 85.758 -4.129 1.00 30.46 94 LYS A CA 1
ATOM 734 C C . LYS A 1 101 ? 14.054 84.248 -4.238 1.00 28.21 94 LYS A C 1
ATOM 735 O O . LYS A 1 101 ? 13.483 83.740 -5.196 1.00 25.70 94 LYS A O 1
ATOM 741 N N . THR A 1 102 ? 14.581 83.525 -3.258 1.00 27.55 95 THR A N 1
ATOM 742 C CA . THR A 1 102 ? 14.463 82.073 -3.279 1.00 27.31 95 THR A CA 1
ATOM 743 C C . THR A 1 102 ? 12.974 81.778 -3.127 1.00 27.68 95 THR A C 1
ATOM 744 O O . THR A 1 102 ? 12.213 82.628 -2.649 1.00 26.67 95 THR A O 1
ATOM 748 N N . PHE A 1 103 ? 12.553 80.586 -3.527 1.00 24.41 96 PHE A N 1
ATOM 749 C CA . PHE A 1 103 ? 11.146 80.231 -3.415 1.00 25.35 96 PHE A CA 1
ATOM 750 C C . PHE A 1 103 ? 10.661 80.347 -1.962 1.00 23.79 96 PHE A C 1
ATOM 751 O O . PHE A 1 103 ? 9.528 80.766 -1.703 1.00 23.35 96 PHE A O 1
ATOM 759 N N . THR A 1 104 ? 11.522 79.986 -1.020 1.00 22.48 97 THR A N 1
ATOM 760 C CA . THR A 1 104 ? 11.177 80.057 0.399 1.00 23.50 97 THR A CA 1
ATOM 761 C C . THR A 1 104 ? 10.848 81.484 0.837 1.00 24.43 97 THR A C 1
ATOM 762 O O . THR A 1 104 ? 9.870 81.707 1.550 1.00 23.94 97 THR A O 1
ATOM 766 N N . GLU A 1 105 ? 11.655 82.450 0.407 1.00 21.29 98 GLU A N 1
ATOM 767 C CA . GLU A 1 105 ? 11.407 83.831 0.781 1.00 24.76 98 GLU A CA 1
ATOM 768 C C . GLU A 1 105 ? 10.217 84.368 0.020 1.00 22.50 98 GLU A C 1
ATOM 769 O O . GLU A 1 105 ? 9.478 85.202 0.534 1.00 20.74 98 GLU A O 1
ATOM 775 N N . PHE A 1 106 ? 10.029 83.876 -1.203 1.00 21.36 99 PHE A N 1
ATOM 776 C CA . PHE A 1 106 ? 8.898 84.267 -2.038 1.00 20.00 99 PHE A CA 1
ATOM 777 C C . PHE A 1 106 ? 7.614 83.846 -1.310 1.00 22.36 99 PHE A C 1
ATOM 778 O O . PHE A 1 106 ? 6.666 84.625 -1.206 1.00 20.53 99 PHE A O 1
ATOM 786 N N . LEU A 1 107 ? 7.604 82.614 -0.795 1.00 22.50 100 LEU A N 1
ATOM 787 C CA . LEU A 1 107 ? 6.441 82.072 -0.085 1.00 22.68 100 LEU A CA 1
ATOM 788 C C . LEU A 1 107 ? 6.123 82.809 1.203 1.00 21.48 100 LEU A C 1
ATOM 789 O O . LEU A 1 107 ? 4.959 83.016 1.533 1.00 22.71 100 LEU A O 1
ATOM 794 N N . GLN A 1 108 ? 7.163 83.191 1.932 1.00 23.56 101 GLN A N 1
ATOM 795 C CA . GLN A 1 108 ? 6.989 83.907 3.183 1.00 23.58 101 GLN A CA 1
ATOM 796 C C . GLN A 1 108 ? 6.296 85.249 2.944 1.00 24.13 101 GLN A C 1
ATOM 797 O O . GLN A 1 108 ? 5.386 85.620 3.686 1.00 24.40 101 GLN A O 1
ATOM 803 N N . SER A 1 109 ? 6.713 85.967 1.904 1.00 23.40 102 SER A N 1
ATOM 804 C CA . SER A 1 109 ? 6.096 87.253 1.579 1.00 24.40 102 SER A CA 1
ATOM 805 C C . SER A 1 109 ? 4.697 87.038 1.022 1.00 23.26 102 SER A C 1
ATOM 806 O O . SER A 1 109 ? 3.799 87.859 1.234 1.00 24.15 102 SER A O 1
ATOM 809 N N . PHE A 1 110 ? 4.519 85.931 0.308 1.00 21.73 103 PHE A N 1
ATOM 810 C CA . PHE A 1 110 ? 3.229 85.580 -0.278 1.00 22.03 103 PHE A CA 1
ATOM 811 C C . PHE A 1 110 ? 2.259 85.366 0.890 1.00 23.36 103 PHE A C 1
ATOM 812 O O . PHE A 1 110 ? 1.123 85.839 0.877 1.00 23.01 103 PHE A O 1
ATOM 820 N N . ILE A 1 111 ? 2.719 84.647 1.907 1.00 23.39 104 ILE A N 1
ATOM 821 C CA . ILE A 1 111 ? 1.894 84.398 3.076 1.00 22.92 104 ILE A CA 1
ATOM 822 C C . ILE A 1 111 ? 1.569 85.715 3.797 1.00 25.42 104 ILE A C 1
ATOM 823 O O . ILE A 1 111 ? 0.453 85.901 4.297 1.00 22.98 104 ILE A O 1
ATOM 828 N N . ARG A 1 112 ? 2.536 86.630 3.840 1.00 24.18 105 ARG A N 1
ATOM 829 C CA . ARG A 1 112 ? 2.306 87.912 4.502 1.00 26.49 105 ARG A CA 1
ATOM 830 C C . ARG A 1 112 ? 1.262 88.761 3.778 1.00 26.28 105 ARG A C 1
ATOM 831 O O . ARG A 1 112 ? 0.411 89.365 4.429 1.00 27.89 105 ARG A O 1
ATOM 833 N N . ILE A 1 113 ? 1.308 88.812 2.444 1.00 26.21 106 ILE A N 1
ATOM 834 C CA . ILE A 1 113 ? 0.322 89.611 1.714 1.00 24.38 106 ILE A CA 1
ATOM 835 C C . ILE A 1 113 ? -1.063 88.980 1.804 1.00 27.15 106 ILE A C 1
ATOM 836 O O . ILE A 1 113 ? -2.073 89.687 1.881 1.00 26.03 106 ILE A O 1
ATOM 841 N N . VAL A 1 114 ? -1.131 87.652 1.797 1.00 24.96 107 VAL A N 1
ATOM 842 C CA . VAL A 1 114 ? -2.434 87.015 1.915 1.00 27.32 107 VAL A CA 1
ATOM 843 C C . VAL A 1 114 ? -2.993 87.323 3.303 1.00 27.09 107 VAL A C 1
ATOM 844 O O . VAL A 1 114 ? -4.198 87.436 3.477 1.00 27.14 107 VAL A O 1
ATOM 848 N N . GLN A 1 115 ? -2.113 87.465 4.289 1.00 27.22 108 GLN A N 1
ATOM 849 C CA . GLN A 1 115 ? -2.559 87.779 5.640 1.00 29.52 108 GLN A CA 1
ATOM 850 C C . GLN A 1 115 ? -3.124 89.190 5.645 1.00 30.33 108 GLN A C 1
ATOM 851 O O . GLN A 1 115 ? -4.117 89.457 6.316 1.00 30.19 108 GLN A O 1
ATOM 857 N N . MET A 1 116 ? -2.481 90.091 4.904 1.00 31.53 109 MET A N 1
ATOM 858 C CA . MET A 1 116 ? -2.963 91.470 4.798 1.00 32.81 109 MET A CA 1
ATOM 859 C C . MET A 1 116 ? -4.379 91.443 4.235 1.00 32.33 109 MET A C 1
ATOM 860 O O . MET A 1 116 ? -5.267 92.132 4.735 1.00 33.57 109 MET A O 1
ATOM 865 N N . PHE A 1 117 ? -4.590 90.642 3.193 1.00 29.97 110 PHE A N 1
ATOM 866 C CA . PHE A 1 117 ? -5.910 90.544 2.583 1.00 30.10 110 PHE A CA 1
ATOM 867 C C . PHE A 1 117 ? -6.937 89.996 3.573 1.00 33.33 110 PHE A C 1
ATOM 868 O O . PHE A 1 117 ? -8.091 90.432 3.588 1.00 33.56 110 PHE A O 1
ATOM 876 N N . ILE A 1 118 ? -6.518 89.043 4.401 1.00 33.55 111 ILE A N 1
ATOM 877 C CA . ILE A 1 118 ? -7.414 88.459 5.394 1.00 34.01 111 ILE A CA 1
ATOM 878 C C . ILE A 1 118 ? -7.775 89.498 6.452 1.00 36.49 111 ILE A C 1
ATOM 879 O O . ILE A 1 118 ? -8.926 89.600 6.866 1.00 38.28 111 ILE A O 1
ATOM 884 N N . ASN A 1 119 ? -6.783 90.268 6.883 1.00 37.58 112 ASN A N 1
ATOM 885 C CA . ASN A 1 119 ? -7.002 91.282 7.900 1.00 41.14 112 ASN A CA 1
ATOM 886 C C . ASN A 1 119 ? -7.909 92.424 7.453 1.00 44.64 112 ASN A C 1
ATOM 887 O O . ASN A 1 119 ? -8.560 93.055 8.284 1.00 46.17 112 ASN A O 1
ATOM 892 N N . THR A 1 120 ? -7.958 92.693 6.152 1.00 47.65 113 THR A N 1
ATOM 893 C CA . THR A 1 120 ? -8.800 93.772 5.642 1.00 50.72 113 THR A CA 1
ATOM 894 C C . THR A 1 120 ? -9.933 93.230 4.776 1.00 54.09 113 THR A C 1
ATOM 89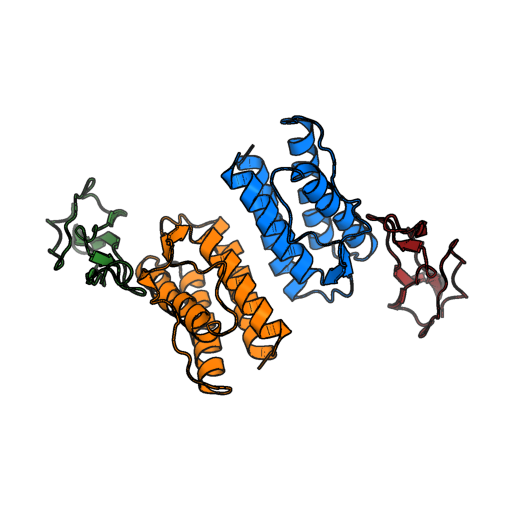5 O O . THR A 1 120 ? -10.493 93.953 3.952 1.00 55.29 113 THR A O 1
ATOM 899 N N . SER A 1 121 ? -10.262 91.955 4.969 1.00 57.48 114 SER A N 1
ATOM 900 C CA . SER A 1 121 ? -11.320 91.297 4.205 1.00 60.41 114 SER A CA 1
ATOM 901 C C . SER A 1 121 ? -12.697 91.549 4.807 1.00 61.94 114 SER A C 1
ATOM 902 O O . SER A 1 121 ? -13.651 91.725 4.022 1.00 63.75 114 SER A O 1
ATOM 905 N N . THR B 2 10 ? 22.716 61.356 -24.179 1.00 40.89 3 THR F N 1
ATOM 906 C CA . THR B 2 10 ? 22.896 62.808 -23.904 1.00 40.96 3 THR F CA 1
ATOM 907 C C . THR B 2 10 ? 21.932 63.658 -24.745 1.00 40.00 3 THR F C 1
ATOM 908 O O . THR B 2 10 ? 21.426 63.199 -25.777 1.00 36.90 3 THR F O 1
ATOM 912 N N . CYS B 2 11 ? 21.677 64.887 -24.292 1.00 36.33 4 CYS F N 1
ATOM 913 C CA . CYS B 2 11 ? 20.775 65.800 -24.995 1.00 35.94 4 CYS F CA 1
ATOM 914 C C . CYS B 2 11 ? 21.498 66.602 -26.064 1.00 33.03 4 CYS F C 1
ATOM 915 O O . CYS B 2 11 ? 22.675 66.910 -25.930 1.00 33.54 4 CYS F O 1
ATOM 918 N N . PRO B 2 12 ? 20.796 66.944 -27.151 1.00 33.57 5 PRO F N 1
ATOM 919 C CA . PRO B 2 12 ? 21.395 67.720 -28.236 1.00 34.65 5 PRO F CA 1
ATOM 920 C C . PRO B 2 12 ? 21.507 69.184 -27.816 1.00 36.33 5 PRO F C 1
ATOM 921 O O . PRO B 2 12 ? 21.116 69.552 -26.709 1.00 34.70 5 PRO F O 1
ATOM 925 N N . PRO B 2 13 ? 22.058 70.039 -28.686 1.00 38.02 6 PRO F N 1
ATOM 926 C CA . PRO B 2 13 ? 22.152 71.440 -28.269 1.00 36.97 6 PRO F CA 1
ATOM 927 C C . PRO B 2 13 ? 20.744 71.983 -28.020 1.00 35.85 6 PRO F C 1
ATOM 928 O O . PRO B 2 13 ? 19.783 71.533 -28.641 1.00 35.55 6 PRO F O 1
ATOM 932 N N . PRO B 2 14 ? 20.601 72.941 -27.092 1.00 35.78 7 PRO F N 1
ATOM 933 C CA . PRO B 2 14 ? 19.287 73.516 -26.797 1.00 34.39 7 PRO F CA 1
ATOM 934 C C . PRO B 2 14 ? 18.862 74.503 -27.886 1.00 34.70 7 PRO F C 1
ATOM 935 O O . PRO B 2 14 ? 19.694 74.970 -28.666 1.00 34.54 7 PRO F O 1
ATOM 939 N N . VAL B 2 15 ? 17.569 74.809 -27.951 1.00 33.98 8 VAL F N 1
ATOM 940 C CA . VAL B 2 15 ? 17.073 75.759 -28.942 1.00 33.18 8 VAL F CA 1
ATOM 941 C C . VAL B 2 15 ? 17.491 77.145 -28.491 1.00 34.31 8 VAL F C 1
ATOM 942 O O . VAL B 2 15 ? 17.827 77.346 -27.321 1.00 35.71 8 VAL F O 1
ATOM 946 N N . SER B 2 16 ? 17.479 78.105 -29.405 1.00 32.93 9 SER F N 1
ATOM 947 C CA . SER B 2 16 ? 17.846 79.461 -29.028 1.00 34.67 9 SER F CA 1
ATOM 948 C C . SER B 2 16 ? 16.576 80.238 -28.701 1.00 32.71 9 SER F C 1
ATOM 949 O O . SER B 2 16 ? 15.555 80.090 -29.370 1.00 32.83 9 SER F O 1
ATOM 952 N N . ILE B 2 17 ? 16.642 81.046 -27.650 1.00 30.62 10 ILE F N 1
ATOM 953 C CA . ILE B 2 17 ? 15.510 81.856 -27.235 1.00 31.08 10 ILE F CA 1
ATOM 954 C C . ILE B 2 17 ? 15.889 83.298 -27.539 1.00 31.64 10 ILE F C 1
ATOM 955 O O . ILE B 2 17 ? 17.036 83.687 -27.325 1.00 31.47 10 ILE F O 1
ATOM 960 N N . GLU B 2 18 ? 14.936 84.082 -28.037 1.00 32.03 11 GLU F N 1
ATOM 961 C CA . GLU B 2 18 ? 15.198 85.481 -28.382 1.00 32.57 11 GLU F CA 1
ATOM 962 C C . GLU B 2 18 ? 15.560 86.355 -27.172 1.00 31.40 11 GLU F C 1
ATOM 963 O O . GLU B 2 18 ? 14.845 86.375 -26.164 1.00 30.48 11 GLU F O 1
ATOM 969 N N . HIS B 2 19 ? 16.679 87.070 -27.284 1.00 30.06 12 HIS F N 1
ATOM 970 C CA . HIS B 2 19 ? 17.162 87.967 -26.232 1.00 27.84 12 HIS F CA 1
ATOM 971 C C . HIS B 2 19 ? 17.649 87.198 -25.008 1.00 28.18 12 HIS F C 1
ATOM 972 O O . HIS B 2 19 ? 17.587 87.686 -23.876 1.00 27.65 12 HIS F O 1
ATOM 979 N N . ALA B 2 20 ? 18.153 85.996 -25.248 1.00 28.79 13 ALA F N 1
ATOM 980 C CA . ALA B 2 20 ? 18.651 85.153 -24.177 1.00 27.73 13 ALA F CA 1
ATOM 981 C C . ALA B 2 20 ? 19.786 84.297 -24.699 1.00 28.67 13 ALA F C 1
ATOM 982 O O . ALA B 2 20 ? 19.892 84.055 -25.900 1.00 26.49 13 ALA F O 1
ATOM 984 N N . ASP B 2 21 ? 20.631 83.843 -23.783 1.00 27.84 14 ASP F N 1
ATOM 985 C CA . ASP B 2 21 ? 21.751 82.980 -24.119 1.00 31.00 14 ASP F CA 1
ATOM 986 C C . ASP B 2 21 ? 21.760 81.855 -23.089 1.00 33.12 14 ASP F C 1
ATOM 987 O O . ASP B 2 21 ? 21.093 81.938 -22.050 1.00 31.37 14 ASP F O 1
ATOM 989 N N . ILE B 2 22 ? 22.511 80.803 -23.380 1.00 31.12 15 ILE F N 1
ATOM 990 C CA . ILE B 2 22 ? 22.612 79.688 -22.460 1.00 32.27 15 ILE F CA 1
ATOM 991 C C . ILE B 2 22 ? 23.943 78.975 -22.630 1.00 33.84 15 ILE F C 1
ATOM 992 O O . ILE B 2 22 ? 24.421 78.774 -23.747 1.00 33.42 15 ILE F O 1
ATOM 997 N N . ARG B 2 23 ? 24.547 78.625 -21.503 1.00 36.10 16 ARG F N 1
ATOM 998 C CA . ARG B 2 23 ? 25.813 77.912 -21.480 1.00 36.70 16 ARG F CA 1
ATOM 999 C C . ARG B 2 23 ? 25.546 76.625 -20.714 1.00 35.02 16 ARG F C 1
ATOM 1000 O O . ARG B 2 23 ? 25.530 76.613 -19.485 1.00 37.30 16 ARG F O 1
ATOM 1002 N N . VAL B 2 24 ? 25.322 75.546 -21.451 1.00 35.74 17 VAL F N 1
ATOM 1003 C CA . VAL B 2 24 ? 25.033 74.250 -20.854 1.00 34.22 17 VAL F CA 1
ATOM 1004 C C . VAL B 2 24 ? 26.270 73.628 -20.229 1.00 37.14 17 VAL F C 1
ATOM 1005 O O . VAL B 2 24 ? 27.275 73.401 -20.906 1.00 37.84 17 VAL F O 1
ATOM 1009 N N . LYS B 2 25 ? 26.187 73.344 -18.935 1.00 36.58 18 LYS F N 1
ATOM 1010 C CA . LYS B 2 25 ? 27.299 72.744 -18.226 1.00 38.25 18 LYS F CA 1
ATOM 1011 C C . LYS B 2 25 ? 27.249 71.228 -18.343 1.00 39.65 18 LYS F C 1
ATOM 1012 O O . LYS B 2 25 ? 28.283 70.573 -18.449 1.00 40.01 18 LYS F O 1
ATOM 1014 N N . ASN B 2 26 ? 26.040 70.675 -18.345 1.00 40.85 19 ASN F N 1
ATOM 1015 C CA . ASN B 2 26 ? 25.869 69.230 -18.410 1.00 40.47 19 ASN F CA 1
ATOM 1016 C C . ASN B 2 26 ? 24.759 68.812 -19.381 1.00 39.47 19 ASN F C 1
ATOM 1017 O O . ASN B 2 26 ? 23.616 69.251 -19.265 1.00 35.95 19 ASN F O 1
ATOM 1022 N N . TYR B 2 27 ? 25.114 67.960 -20.339 1.00 38.21 20 TYR F N 1
ATOM 1023 C CA . TYR B 2 27 ? 24.175 67.472 -21.347 1.00 38.94 20 TYR F CA 1
ATOM 1024 C C . TYR B 2 27 ? 23.555 66.118 -20.989 1.00 38.27 20 TYR F C 1
ATOM 1025 O O . TYR B 2 27 ? 22.737 65.585 -21.745 1.00 37.58 20 TYR F O 1
ATOM 1034 N N . SER B 2 28 ? 23.944 65.565 -19.843 1.00 36.42 21 SER F N 1
ATOM 1035 C CA . SER B 2 28 ? 23.428 64.268 -19.405 1.00 39.02 21 SER F CA 1
ATOM 1036 C C . SER B 2 28 ? 21.990 64.306 -18.883 1.00 37.21 21 SER F C 1
ATOM 1037 O O . SER B 2 28 ? 21.491 65.351 -18.464 1.00 35.65 21 SER F O 1
ATOM 1040 N N . VAL B 2 29 ? 21.335 63.148 -18.925 1.00 35.94 22 VAL F N 1
ATOM 1041 C CA . VAL B 2 29 ? 19.959 62.999 -18.466 1.00 35.60 22 VAL F CA 1
ATOM 1042 C C . VAL B 2 29 ? 19.841 63.431 -17.010 1.00 33.35 22 VAL F C 1
ATOM 1043 O O . VAL B 2 29 ? 20.711 63.131 -16.198 1.00 35.10 22 VAL F O 1
ATOM 1047 N N . ASN B 2 30 ? 18.752 64.133 -16.705 1.00 33.44 23 ASN F N 1
ATOM 1048 C CA . ASN B 2 30 ? 18.450 64.668 -15.375 1.00 32.04 23 ASN F CA 1
ATOM 1049 C C . ASN B 2 30 ? 19.103 66.029 -15.147 1.00 32.95 23 ASN F C 1
ATOM 1050 O O . ASN B 2 30 ? 18.859 66.674 -14.128 1.00 33.38 23 ASN F O 1
ATOM 1055 N N . SER B 2 31 ? 19.930 66.472 -16.091 1.00 31.90 24 SER F N 1
ATOM 1056 C CA . SER B 2 31 ? 20.582 67.771 -15.953 1.00 33.73 24 SER F CA 1
ATOM 1057 C C . SER B 2 31 ? 19.583 68.916 -16.090 1.00 33.73 24 SER F C 1
ATOM 1058 O O . SER B 2 31 ? 18.686 68.869 -16.930 1.00 34.53 24 SER F O 1
ATOM 1061 N N . ARG B 2 32 ? 19.754 69.944 -15.263 1.00 32.89 25 ARG F N 1
ATOM 1062 C CA . ARG B 2 32 ? 18.884 71.120 -15.272 1.00 32.13 25 ARG F CA 1
ATOM 1063 C C . ARG B 2 32 ? 19.730 72.347 -15.594 1.00 31.85 25 ARG F C 1
ATOM 1064 O O . ARG B 2 32 ? 20.638 72.692 -14.840 1.00 33.21 25 ARG F O 1
ATOM 1072 N N . GLU B 2 33 ? 19.433 72.998 -16.713 1.00 29.32 26 GLU F N 1
ATOM 1073 C CA . GLU B 2 33 ? 20.180 74.181 -17.133 1.00 28.51 26 GLU F CA 1
ATOM 1074 C C . GLU B 2 33 ? 19.228 75.363 -17.244 1.00 26.85 26 GLU F C 1
ATOM 1075 O O . GLU B 2 33 ? 18.016 75.185 -17.336 1.00 25.67 26 GLU F O 1
ATOM 1081 N N . ARG B 2 34 ? 19.775 76.571 -17.253 1.00 27.04 27 ARG F N 1
ATOM 1082 C CA . ARG B 2 34 ? 18.937 77.752 -17.338 1.00 26.09 27 ARG F CA 1
ATOM 1083 C C . ARG B 2 34 ? 19.444 78.806 -18.296 1.00 26.90 27 ARG F C 1
ATOM 1084 O O . ARG B 2 34 ? 20.631 79.131 -18.312 1.00 26.84 27 ARG F O 1
ATOM 1092 N N . TYR B 2 35 ? 18.523 79.334 -19.094 1.00 25.77 28 TYR F N 1
ATOM 1093 C CA . TYR B 2 35 ? 18.821 80.409 -20.031 1.00 27.85 28 TYR F CA 1
ATOM 1094 C C . TYR B 2 35 ? 19.013 81.659 -19.176 1.00 28.63 28 TYR F C 1
ATOM 1095 O O . TYR B 2 35 ? 18.527 81.719 -18.044 1.00 29.11 28 TYR F O 1
ATOM 1104 N N . VAL B 2 36 ? 19.705 82.651 -19.722 1.00 29.60 29 VAL F N 1
ATOM 1105 C CA . VAL B 2 36 ? 19.931 83.914 -19.031 1.00 30.26 29 VAL F CA 1
ATOM 1106 C C . VAL B 2 36 ? 19.550 85.008 -20.017 1.00 31.34 29 VAL F C 1
ATOM 1107 O O . VAL B 2 36 ? 20.115 85.079 -21.109 1.00 30.82 29 VAL F O 1
ATOM 1111 N N . CYS B 2 37 ? 18.577 85.841 -19.653 1.00 30.04 30 CYS F N 1
ATOM 1112 C CA . CYS B 2 37 ? 18.162 86.916 -20.543 1.00 29.58 30 CYS F CA 1
ATOM 1113 C C . CYS B 2 37 ? 19.322 87.898 -20.717 1.00 30.97 30 CYS F C 1
ATOM 1114 O O . CYS B 2 37 ? 20.087 88.150 -19.779 1.00 29.38 30 CYS F O 1
ATOM 1117 N N . ASN B 2 38 ? 19.458 88.434 -21.928 1.00 31.08 31 ASN F N 1
ATOM 1118 C CA . ASN B 2 38 ? 20.527 89.376 -22.238 1.00 31.21 31 ASN F CA 1
ATOM 1119 C C . ASN B 2 38 ? 20.384 90.661 -21.428 1.00 30.55 31 ASN F C 1
ATOM 1120 O O . ASN B 2 38 ? 19.286 91.015 -20.995 1.00 32.31 31 ASN F O 1
ATOM 1125 N N . SER B 2 39 ? 21.500 91.355 -21.230 1.00 29.77 32 SER F N 1
ATOM 1126 C CA . SER B 2 39 ? 21.504 92.611 -20.488 1.00 28.05 32 SER F CA 1
ATOM 1127 C C . SER B 2 39 ? 20.503 93.562 -21.137 1.00 23.98 32 SER F C 1
ATOM 1128 O O . SER B 2 39 ? 20.496 93.732 -22.353 1.00 23.67 32 SER F O 1
ATOM 1131 N N . GLY B 2 40 ? 19.660 94.176 -20.317 1.00 23.42 33 GLY F N 1
ATOM 1132 C CA . GLY B 2 40 ? 18.649 95.083 -20.823 1.00 23.34 33 GLY F CA 1
ATOM 1133 C C . GLY B 2 40 ? 17.297 94.393 -20.923 1.00 25.39 33 GLY F C 1
ATOM 1134 O O . GLY B 2 40 ? 16.284 95.048 -21.127 1.00 23.58 33 GLY F O 1
ATOM 1135 N N . PHE B 2 41 ? 17.285 93.070 -20.768 1.00 25.65 34 PHE F N 1
ATOM 1136 C CA . PHE B 2 41 ? 16.052 92.276 -20.850 1.00 27.26 34 PHE F CA 1
ATOM 1137 C C . PHE B 2 41 ? 15.765 91.535 -19.534 1.00 27.24 34 PHE F C 1
ATOM 1138 O O . PHE B 2 41 ? 16.682 91.236 -18.771 1.00 28.06 34 PHE F O 1
ATOM 1146 N N . LYS B 2 42 ? 14.493 91.235 -19.280 1.00 26.57 35 LYS F N 1
ATOM 1147 C CA . LYS B 2 42 ? 14.091 90.541 -18.051 1.00 28.63 35 LYS F CA 1
ATOM 1148 C C . LYS B 2 42 ? 13.191 89.343 -18.324 1.00 26.50 35 LYS F C 1
ATOM 1149 O O . LYS B 2 42 ? 12.348 89.378 -19.224 1.00 24.11 35 LYS F O 1
ATOM 1155 N N . ARG B 2 43 ? 13.365 88.288 -17.531 1.00 26.31 36 ARG F N 1
ATOM 1156 C CA . ARG B 2 43 ? 12.535 87.092 -17.660 1.00 23.89 36 ARG F CA 1
ATOM 1157 C C . ARG B 2 43 ? 11.111 87.552 -17.359 1.00 24.35 36 ARG F C 1
ATOM 1158 O O . ARG B 2 43 ? 10.850 88.137 -16.301 1.00 23.48 36 ARG F O 1
ATOM 1166 N N . LYS B 2 44 ? 10.199 87.319 -18.291 1.00 22.14 37 LYS F N 1
ATOM 1167 C CA . LYS B 2 44 ? 8.820 87.719 -18.071 1.00 23.43 37 LYS F CA 1
ATOM 1168 C C . LYS B 2 44 ? 8.226 86.915 -16.925 1.00 24.19 37 LYS F C 1
ATOM 1169 O O . LYS B 2 44 ? 8.430 85.702 -16.836 1.00 22.64 37 LYS F O 1
ATOM 1175 N N . ALA B 2 45 ? 7.485 87.596 -16.058 1.00 23.32 38 ALA F N 1
ATOM 1176 C CA . ALA B 2 45 ? 6.848 86.950 -14.916 1.00 25.63 38 ALA F CA 1
ATOM 1177 C C . ALA B 2 45 ? 5.971 85.802 -15.425 1.00 23.87 38 ALA F C 1
ATOM 1178 O O . ALA B 2 45 ? 5.253 85.952 -16.409 1.00 24.71 38 ALA F O 1
ATOM 1180 N N . GLY B 2 46 ? 6.035 84.650 -14.771 1.00 24.65 39 GLY F N 1
ATOM 1181 C CA . GLY B 2 46 ? 5.223 83.530 -15.224 1.00 22.63 39 GLY F CA 1
ATOM 1182 C C . GLY B 2 46 ? 5.935 82.583 -16.172 1.00 23.41 39 GLY F C 1
ATOM 1183 O O . GLY B 2 46 ? 5.467 81.459 -16.385 1.00 22.94 39 GLY F O 1
ATOM 1184 N N . THR B 2 47 ? 7.047 83.031 -16.757 1.00 19.22 40 THR F N 1
ATOM 1185 C CA . THR B 2 47 ? 7.821 82.194 -17.668 1.00 20.74 40 THR F CA 1
ATOM 1186 C C . THR B 2 47 ? 9.063 81.679 -16.937 1.00 20.77 40 THR F C 1
ATOM 1187 O O . THR B 2 47 ? 9.514 82.278 -15.964 1.00 22.23 40 THR F O 1
ATOM 1191 N N . SER B 2 48 ? 9.609 80.571 -17.426 1.00 21.28 41 SER F N 1
ATOM 1192 C CA . SER B 2 48 ? 10.749 79.906 -16.814 1.00 22.69 41 SER F CA 1
ATOM 1193 C C . SER B 2 48 ? 12.012 79.895 -17.675 1.00 23.95 41 SER F C 1
ATOM 1194 O O . SER B 2 48 ? 11.938 79.766 -18.899 1.00 24.75 41 SER F O 1
ATOM 1197 N N . THR B 2 49 ? 13.166 80.035 -17.030 1.00 22.58 42 THR F N 1
ATOM 1198 C CA . THR B 2 49 ? 14.449 80.003 -17.740 1.00 24.34 42 THR F CA 1
ATOM 1199 C C . THR B 2 49 ? 14.980 78.566 -17.783 1.00 23.17 42 THR F C 1
ATOM 1200 O O . THR B 2 49 ? 16.033 78.299 -18.358 1.00 25.22 42 THR F O 1
ATOM 1204 N N . LEU B 2 50 ? 14.239 77.646 -17.180 1.00 22.68 43 LEU F N 1
ATOM 1205 C CA . LEU B 2 50 ? 14.667 76.254 -17.080 1.00 24.17 43 LEU F CA 1
ATOM 1206 C C . LEU B 2 50 ? 14.333 75.252 -18.177 1.00 22.94 43 LEU F C 1
ATOM 1207 O O . LEU B 2 50 ? 13.244 75.254 -18.719 1.00 21.81 43 LEU F O 1
ATOM 1212 N N . ILE B 2 51 ? 15.300 74.385 -18.469 1.00 24.21 44 ILE F N 1
ATOM 1213 C CA . ILE B 2 51 ? 15.112 73.278 -19.394 1.00 24.31 44 ILE F CA 1
ATOM 1214 C C . ILE B 2 51 ? 15.825 72.114 -18.726 1.00 25.27 44 ILE F C 1
ATOM 1215 O O . ILE B 2 51 ? 16.867 72.295 -18.099 1.00 24.50 44 ILE F O 1
ATOM 1220 N N . GLU B 2 52 ? 15.245 70.927 -18.820 1.00 27.19 45 GLU F N 1
ATOM 1221 C CA . GLU B 2 52 ? 15.846 69.750 -18.213 1.00 27.99 45 GLU F CA 1
ATOM 1222 C C . GLU B 2 52 ? 16.015 68.676 -19.269 1.00 29.37 45 GLU F C 1
ATOM 1223 O O . GLU B 2 52 ? 15.167 68.532 -20.149 1.00 32.27 45 GLU F O 1
ATOM 1229 N N . CYS B 2 53 ? 17.112 67.931 -19.189 1.00 31.80 46 CYS F N 1
ATOM 1230 C CA . CYS B 2 53 ? 17.359 66.863 -20.146 1.00 33.37 46 CYS F CA 1
ATOM 1231 C C . CYS B 2 53 ? 16.687 65.590 -19.647 1.00 33.95 46 CYS F C 1
ATOM 1232 O O . CYS B 2 53 ? 17.140 64.982 -18.677 1.00 34.21 46 CYS F O 1
ATOM 1235 N N . VAL B 2 54 ? 15.595 65.206 -20.304 1.00 33.93 47 VAL F N 1
ATOM 1236 C CA . VAL B 2 54 ? 14.841 64.020 -19.921 1.00 34.13 47 VAL F CA 1
ATOM 1237 C C . VAL B 2 54 ? 14.954 62.948 -20.992 1.00 37.45 47 VAL F C 1
ATOM 1238 O O . VAL B 2 54 ? 15.001 63.243 -22.189 1.00 36.88 47 VAL F O 1
ATOM 1242 N N . ILE B 2 55 ? 14.989 61.699 -20.545 1.00 37.83 48 ILE F N 1
ATOM 1243 C CA . ILE B 2 55 ? 15.127 60.560 -21.436 1.00 37.58 48 ILE F CA 1
ATOM 1244 C C . ILE B 2 55 ? 13.811 59.895 -21.815 1.00 37.76 48 ILE F C 1
ATOM 1245 O O . ILE B 2 55 ? 12.859 59.851 -21.034 1.00 34.86 48 ILE F O 1
ATOM 1250 N N . ASN B 2 56 ? 13.769 59.391 -23.040 1.00 39.28 49 ASN F N 1
ATOM 1251 C CA . ASN B 2 56 ? 12.617 58.656 -23.525 1.00 39.30 49 ASN F CA 1
ATOM 1252 C C . ASN B 2 56 ? 13.090 57.209 -23.383 1.00 39.37 49 ASN F C 1
ATOM 1253 O O . ASN B 2 56 ? 13.771 56.691 -24.268 1.00 38.65 49 ASN F O 1
ATOM 1258 N N . LYS B 2 57 ? 12.762 56.578 -22.256 1.00 41.00 50 LYS F N 1
ATOM 1259 C CA . LYS B 2 57 ? 13.165 55.194 -21.986 1.00 44.09 50 LYS F CA 1
ATOM 1260 C C . LYS B 2 57 ? 12.816 54.262 -23.139 1.00 44.50 50 LYS F C 1
ATOM 1261 O O . LYS B 2 57 ? 13.544 53.315 -23.438 1.00 43.26 50 LYS F O 1
ATOM 1267 N N . ASN B 2 58 ? 11.690 54.541 -23.782 1.00 45.30 51 ASN F N 1
ATOM 1268 C CA . ASN B 2 58 ? 11.217 53.727 -24.887 1.00 45.82 51 ASN F CA 1
ATOM 1269 C C . ASN B 2 58 ? 12.195 53.667 -26.058 1.00 44.55 51 ASN F C 1
ATOM 1270 O O . ASN B 2 58 ? 12.358 52.618 -26.684 1.00 44.77 51 ASN F O 1
ATOM 1275 N N . THR B 2 59 ? 12.861 54.780 -26.348 1.00 43.09 52 THR F N 1
ATOM 1276 C CA . THR B 2 59 ? 13.792 54.814 -27.469 1.00 43.51 52 THR F CA 1
ATOM 1277 C C . THR B 2 59 ? 15.230 55.181 -27.109 1.00 43.46 52 THR F C 1
ATOM 1278 O O . THR B 2 59 ? 16.086 55.277 -27.990 1.00 42.98 52 THR F O 1
ATOM 1282 N N . ASN B 2 60 ? 15.496 55.382 -25.822 1.00 43.72 53 ASN F N 1
ATOM 1283 C CA . ASN B 2 60 ? 16.832 55.758 -25.355 1.00 43.80 53 ASN F CA 1
ATOM 1284 C C . ASN B 2 60 ? 17.323 57.078 -25.922 1.00 43.33 53 ASN F C 1
ATOM 1285 O O . ASN B 2 60 ? 18.528 57.317 -25.987 1.00 44.79 53 ASN F O 1
ATOM 1290 N N . VAL B 2 61 ? 16.400 57.933 -26.348 1.00 43.69 54 VAL F N 1
ATOM 1291 C CA . VAL B 2 61 ? 16.789 59.228 -26.881 1.00 42.95 54 VAL F CA 1
ATOM 1292 C C . VAL B 2 61 ? 16.342 60.311 -25.911 1.00 42.76 54 VAL F C 1
ATOM 1293 O O . VAL B 2 61 ? 15.183 60.354 -25.486 1.00 42.76 54 VAL F O 1
ATOM 1297 N N . ALA B 2 62 ? 17.283 61.173 -25.547 1.00 40.62 55 ALA F N 1
ATOM 1298 C CA . ALA B 2 62 ? 17.014 62.254 -24.619 1.00 39.10 55 ALA F CA 1
ATOM 1299 C C . ALA B 2 62 ? 16.760 63.550 -25.378 1.00 36.50 55 ALA F C 1
ATOM 1300 O O . ALA B 2 62 ? 17.197 63.716 -26.515 1.00 37.66 55 ALA F O 1
ATOM 1302 N N . HIS B 2 63 ? 16.041 64.460 -24.736 1.00 35.23 56 HIS F N 1
ATOM 1303 C CA . HIS B 2 63 ? 15.722 65.754 -25.319 1.00 33.12 56 HIS F CA 1
ATOM 1304 C C . HIS B 2 63 ? 15.491 66.738 -24.183 1.00 30.99 56 HIS F C 1
ATOM 1305 O O . HIS B 2 63 ? 15.182 66.346 -23.050 1.00 29.27 56 HIS F O 1
ATOM 1312 N N . TRP B 2 64 ? 15.665 68.015 -24.491 1.00 28.29 57 TRP F N 1
ATOM 1313 C CA . TRP B 2 64 ? 15.453 69.075 -23.525 1.00 28.90 57 TRP F CA 1
ATOM 1314 C C . TRP B 2 64 ? 13.961 69.352 -23.435 1.00 28.82 57 TRP F C 1
ATOM 1315 O O . TRP B 2 64 ? 13.257 69.301 -24.449 1.00 28.14 57 TRP F O 1
ATOM 1326 N N . THR B 2 65 ? 13.470 69.622 -22.228 1.00 27.92 58 THR F N 1
ATOM 1327 C CA . THR B 2 65 ? 12.057 69.943 -22.065 1.00 27.27 58 THR F CA 1
ATOM 1328 C C . THR B 2 65 ? 11.840 71.261 -22.797 1.00 26.82 58 THR F C 1
ATOM 1329 O O . THR B 2 65 ? 12.788 72.012 -23.011 1.00 27.88 58 THR F O 1
ATOM 1333 N N . THR B 2 66 ? 10.602 71.544 -23.185 1.00 26.88 59 THR F N 1
ATOM 1334 C CA . THR B 2 66 ? 10.307 72.776 -23.911 1.00 27.63 59 THR F CA 1
ATOM 1335 C C . THR B 2 66 ? 10.263 73.990 -22.980 1.00 26.96 59 THR F C 1
ATOM 1336 O O . THR B 2 66 ? 9.462 74.042 -22.045 1.00 23.86 59 THR F O 1
ATOM 1340 N N . PRO B 2 67 ? 11.127 74.987 -23.233 1.00 25.49 60 PRO F N 1
ATOM 1341 C CA . PRO B 2 67 ? 11.170 76.192 -22.401 1.00 25.20 60 PRO F CA 1
ATOM 1342 C C . PRO B 2 67 ? 9.964 77.109 -22.606 1.00 24.65 60 PRO F C 1
ATOM 1343 O O . PRO B 2 67 ? 9.402 77.178 -23.700 1.00 25.58 60 PRO F O 1
ATOM 1347 N N . SER B 2 68 ? 9.558 77.800 -21.548 1.00 22.34 61 SER F N 1
ATOM 1348 C CA . SER B 2 68 ? 8.429 78.716 -21.647 1.00 22.73 61 SER F CA 1
ATOM 1349 C C . SER B 2 68 ? 8.955 80.135 -21.544 1.00 21.50 61 SER F C 1
ATOM 1350 O O . SER B 2 68 ? 8.188 81.095 -21.583 1.00 21.60 61 SER F O 1
ATOM 1353 N N . LEU B 2 69 ? 10.274 80.254 -21.424 1.00 22.66 62 LEU F N 1
ATOM 1354 C CA . LEU B 2 69 ? 10.931 81.543 -21.284 1.00 23.86 62 LEU F CA 1
ATOM 1355 C C . LEU B 2 69 ? 10.564 82.611 -22.301 1.00 26.35 62 LEU F C 1
ATOM 1356 O O . LEU B 2 69 ? 10.447 82.357 -23.499 1.00 25.92 62 LEU F O 1
ATOM 1361 N N . LYS B 2 70 ? 10.421 83.823 -21.793 1.00 27.88 63 LYS F N 1
ATOM 1362 C CA . LYS B 2 70 ? 10.121 84.985 -22.605 1.00 31.35 63 LYS F CA 1
ATOM 1363 C C . LYS B 2 70 ? 10.935 86.117 -21.986 1.00 31.68 63 LYS F C 1
ATOM 1364 O O . LYS B 2 70 ? 10.752 86.452 -20.813 1.00 32.50 63 LYS F O 1
ATOM 1370 N N . CYS B 2 71 ? 11.863 86.674 -22.763 1.00 32.36 64 CYS F N 1
ATOM 1371 C CA . CYS B 2 71 ? 12.693 87.769 -22.281 1.00 29.30 64 CYS F CA 1
ATOM 1372 C C . CYS B 2 71 ? 12.188 89.085 -22.856 1.00 30.18 64 CYS F C 1
ATOM 1373 O O . CYS B 2 71 ? 12.241 89.304 -24.072 1.00 30.04 64 CYS F O 1
ATOM 1376 N N . ILE B 2 72 ? 11.703 89.961 -21.981 1.00 28.06 65 ILE F N 1
ATOM 1377 C CA . ILE B 2 72 ? 11.187 91.252 -22.408 1.00 29.28 65 ILE F CA 1
ATOM 1378 C C . ILE B 2 72 ? 12.086 92.406 -21.962 1.00 31.03 65 ILE F C 1
ATOM 1379 O O . ILE B 2 72 ? 12.939 92.250 -21.085 1.00 28.31 65 ILE F O 1
ATOM 1384 N N . ARG B 2 73 ? 11.876 93.568 -22.570 1.00 32.74 66 ARG F N 1
ATOM 1385 C CA . ARG B 2 73 ? 12.646 94.755 -22.242 1.00 34.40 66 ARG F CA 1
ATOM 1386 C C . ARG B 2 73 ? 12.482 95.119 -20.777 1.00 34.75 66 ARG F C 1
ATOM 1387 O O . ARG B 2 73 ? 11.363 95.247 -20.281 1.00 34.33 66 ARG F O 1
ATOM 1395 N N . ASP B 2 74 ? 13.608 95.273 -20.090 1.00 34.98 67 ASP F N 1
ATOM 1396 C CA . ASP B 2 74 ? 13.611 95.648 -18.682 1.00 37.20 67 ASP F CA 1
ATOM 1397 C C . ASP B 2 74 ? 12.725 96.889 -18.538 1.00 39.08 67 ASP F C 1
ATOM 1398 O O . ASP B 2 74 ? 13.018 97.931 -19.117 1.00 39.23 67 ASP F O 1
ATOM 1403 N N . PRO B 2 75 ? 11.632 96.793 -17.763 1.00 40.55 68 PRO F N 1
ATOM 1404 C CA . PRO B 2 75 ? 10.721 97.925 -17.569 1.00 42.25 68 PRO F CA 1
ATOM 1405 C C . PRO B 2 75 ? 11.394 99.124 -16.906 1.00 45.10 68 PRO F C 1
ATOM 1406 O O . PRO B 2 75 ? 10.990 100.267 -17.119 1.00 45.92 68 PRO F O 1
ATOM 1410 N N . SER B 2 76 ? 12.424 98.855 -16.108 1.00 47.03 69 SER F N 1
ATOM 1411 C CA . SER B 2 76 ? 13.137 99.912 -15.399 1.00 49.34 69 SER F CA 1
ATOM 1412 C C . SER B 2 76 ? 14.049 100.745 -16.296 1.00 50.43 69 SER F C 1
ATOM 1413 O O . SER B 2 76 ? 14.746 101.642 -15.816 1.00 50.78 69 SER F O 1
ATOM 1416 N N . LEU B 2 77 ? 14.046 100.449 -17.592 1.00 50.97 70 LEU F N 1
ATOM 1417 C CA . LEU B 2 77 ? 14.866 101.194 -18.546 1.00 52.04 70 LEU F CA 1
ATOM 1418 C C . LEU B 2 77 ? 13.979 101.826 -19.627 1.00 52.57 70 LEU F C 1
ATOM 1419 O O . LEU B 2 77 ? 14.389 101.822 -20.809 1.00 51.59 70 LEU F O 1
ATOM 1421 N N . SER C 1 5 ? 24.550 78.507 13.964 1.00 60.35 -2 SER B N 1
ATOM 1422 C CA . SER C 1 5 ? 24.748 77.515 12.866 1.00 61.30 -2 SER B CA 1
ATOM 1423 C C . SER C 1 5 ? 23.530 77.478 11.952 1.00 60.67 -2 SER B C 1
ATOM 1424 O O . SER C 1 5 ? 22.447 77.066 12.371 1.00 62.10 -2 SER B O 1
ATOM 1426 N N . SER C 1 6 ? 23.715 77.905 10.706 1.00 59.05 -1 SER B N 1
ATOM 1427 C CA . SER C 1 6 ? 22.634 77.924 9.722 1.00 56.70 -1 SER B CA 1
ATOM 1428 C C . SER C 1 6 ? 21.790 76.652 9.781 1.00 54.12 -1 SER B C 1
ATOM 1429 O O . SER C 1 6 ? 20.562 76.712 9.731 1.00 52.50 -1 SER B O 1
ATOM 1431 N N . GLY C 1 7 ? 22.459 75.506 9.893 1.00 51.69 0 GLY B N 1
ATOM 1432 C CA . GLY C 1 7 ? 21.766 74.229 9.956 1.00 47.82 0 GLY B CA 1
ATOM 1433 C C . GLY C 1 7 ? 20.705 74.148 11.041 1.00 44.40 0 GLY B C 1
ATOM 1434 O O . GLY C 1 7 ? 19.594 73.666 10.798 1.00 42.37 0 GLY B O 1
ATOM 1435 N N . ASN C 1 8 ? 21.043 74.615 12.240 1.00 40.88 1 ASN B N 1
ATOM 1436 C CA . ASN C 1 8 ? 20.104 74.596 13.358 1.00 36.53 1 ASN B CA 1
ATOM 1437 C C . ASN C 1 8 ? 18.900 75.521 13.152 1.00 33.94 1 ASN B C 1
ATOM 1438 O O . ASN C 1 8 ? 17.772 75.169 13.521 1.00 31.48 1 ASN B O 1
ATOM 1443 N N . TRP C 1 9 ? 19.134 76.698 12.572 1.00 28.04 2 TRP B N 1
ATOM 1444 C CA . TRP C 1 9 ? 18.045 77.644 12.336 1.00 27.49 2 TRP B CA 1
ATOM 1445 C C . TRP C 1 9 ? 17.102 77.152 11.243 1.00 26.36 2 TRP B C 1
ATOM 1446 O O . TRP C 1 9 ? 15.912 77.473 11.240 1.00 25.27 2 TRP B O 1
ATOM 1457 N N . ILE C 1 10 ? 17.633 76.369 10.310 1.00 26.11 3 ILE B N 1
ATOM 1458 C CA . ILE C 1 10 ? 16.807 75.827 9.245 1.00 27.10 3 ILE B CA 1
ATOM 1459 C C . ILE C 1 10 ? 15.830 74.854 9.893 1.00 24.74 3 ILE B C 1
ATOM 1460 O O . ILE C 1 10 ? 14.640 74.860 9.584 1.00 25.81 3 ILE B O 1
ATOM 1465 N N . ASP C 1 11 ? 16.335 74.026 10.803 1.00 24.40 4 ASP B N 1
ATOM 1466 C CA . ASP C 1 11 ? 15.485 73.074 11.506 1.00 22.82 4 ASP B CA 1
ATOM 1467 C C . ASP C 1 11 ? 14.438 73.798 12.345 1.00 23.64 4 ASP B C 1
ATOM 1468 O O . ASP C 1 11 ? 13.289 73.365 12.422 1.00 23.61 4 ASP B O 1
ATOM 1473 N N . VAL C 1 12 ? 14.833 74.902 12.973 1.00 22.83 5 VAL B N 1
ATOM 1474 C CA . VAL C 1 12 ? 13.891 75.683 13.768 1.00 20.82 5 VAL B CA 1
ATOM 1475 C C . VAL C 1 12 ? 12.751 76.154 12.853 1.00 21.58 5 VAL B C 1
ATOM 1476 O O . VAL C 1 12 ? 11.577 76.006 13.184 1.00 23.83 5 VAL B O 1
ATOM 1480 N N . ARG C 1 13 ? 13.109 76.715 11.702 1.00 19.20 6 ARG B N 1
ATOM 1481 C CA . ARG C 1 13 ? 12.114 77.223 10.770 1.00 22.67 6 ARG B CA 1
ATOM 1482 C C . ARG C 1 13 ? 11.206 76.110 10.248 1.00 22.62 6 ARG B C 1
ATOM 1483 O O . ARG C 1 13 ? 9.998 76.313 10.104 1.00 21.52 6 ARG B O 1
ATOM 1491 N N . TYR C 1 14 ? 11.779 74.941 9.958 1.00 22.61 7 TYR B N 1
ATOM 1492 C CA . TYR C 1 14 ? 10.973 73.820 9.480 1.00 22.35 7 TYR B CA 1
ATOM 1493 C C . TYR C 1 14 ? 9.944 73.458 10.552 1.00 24.75 7 TYR B C 1
ATOM 1494 O O . TYR C 1 14 ? 8.794 73.129 10.237 1.00 24.04 7 TYR B O 1
ATOM 1503 N N . ASP C 1 15 ? 10.350 73.524 11.818 1.00 23.75 8 ASP B N 1
ATOM 1504 C CA . ASP C 1 15 ? 9.421 73.210 12.898 1.00 23.85 8 ASP B CA 1
ATOM 1505 C C . ASP C 1 15 ? 8.325 74.262 12.969 1.00 23.85 8 ASP B C 1
ATOM 1506 O O . ASP C 1 15 ? 7.169 73.939 13.224 1.00 21.26 8 ASP B O 1
ATOM 1511 N N . LEU C 1 16 ? 8.689 75.523 12.745 1.00 23.34 9 LEU B N 1
ATOM 1512 C CA . LEU C 1 16 ? 7.702 76.599 12.785 1.00 22.00 9 LEU B CA 1
ATOM 1513 C C . LEU C 1 16 ? 6.683 76.452 11.659 1.00 20.36 9 LEU B C 1
ATOM 1514 O O . LEU C 1 16 ? 5.501 76.743 11.843 1.00 20.75 9 LEU B O 1
ATOM 1519 N N . GLU C 1 17 ? 7.147 76.016 10.489 1.00 20.80 10 GLU B N 1
ATOM 1520 C CA . GLU C 1 17 ? 6.262 75.811 9.343 1.00 18.70 10 GLU B CA 1
ATOM 1521 C C . GLU C 1 17 ? 5.260 74.692 9.656 1.00 19.70 10 GLU B C 1
ATOM 1522 O O . GLU C 1 17 ? 4.085 74.789 9.308 1.00 20.81 10 GLU B O 1
ATOM 1528 N N . LYS C 1 18 ? 5.733 73.635 10.316 1.00 23.07 11 LYS B N 1
ATOM 1529 C CA . LYS C 1 18 ? 4.879 72.503 10.681 1.00 21.72 11 LYS B CA 1
ATOM 1530 C C . LYS C 1 18 ? 3.836 72.948 11.705 1.00 22.35 11 LYS B C 1
ATOM 1531 O O . LYS C 1 18 ? 2.692 72.482 11.676 1.00 21.86 11 LYS B O 1
ATOM 1533 N N . ILE C 1 19 ? 4.219 73.853 12.609 1.00 19.70 12 ILE B N 1
ATOM 1534 C CA . ILE C 1 19 ? 3.264 74.353 13.597 1.00 19.27 12 ILE B CA 1
ATOM 1535 C C . ILE C 1 19 ? 2.124 75.099 12.881 1.00 18.59 12 ILE B C 1
ATOM 1536 O O . ILE C 1 19 ? 0.953 74.984 13.267 1.00 19.12 12 ILE B O 1
ATOM 1541 N N . GLU C 1 20 ? 2.463 75.855 11.834 1.00 18.60 13 GLU B N 1
ATOM 1542 C CA . GLU C 1 20 ? 1.454 76.577 11.047 1.00 18.92 13 GLU B CA 1
ATOM 1543 C C . GLU C 1 20 ? 0.439 75.554 10.525 1.00 20.80 13 GLU B C 1
ATOM 1544 O O . GLU C 1 20 ? -0.768 75.758 10.613 1.00 18.63 13 GLU B O 1
ATOM 1550 N N . SER C 1 21 ? 0.938 74.459 9.960 1.00 18.92 14 SER B N 1
ATOM 1551 C CA . SER C 1 21 ? 0.049 73.420 9.453 1.00 22.06 14 SER B CA 1
ATOM 1552 C C . SER C 1 21 ? -0.750 72.797 10.594 1.00 21.93 14 SER B C 1
ATOM 1553 O O . SER C 1 21 ? -1.974 72.680 10.515 1.00 22.55 14 SER B O 1
ATOM 1556 N N . LEU C 1 22 ? -0.050 72.410 11.655 1.00 22.67 15 LEU B N 1
ATOM 1557 C CA . LEU C 1 22 ? -0.691 71.795 12.810 1.00 23.52 15 LEU B CA 1
ATOM 1558 C C . LEU C 1 22 ? -1.888 72.572 13.325 1.00 25.09 15 LEU B C 1
ATOM 1559 O O . LEU C 1 22 ? -2.954 71.991 13.551 1.00 24.29 15 LEU B O 1
ATOM 1564 N N . ILE C 1 23 ? -1.719 73.882 13.507 1.00 25.49 16 ILE B N 1
ATOM 1565 C CA . ILE C 1 23 ? -2.800 74.697 14.045 1.00 24.57 16 ILE B CA 1
ATOM 1566 C C . ILE C 1 23 ? -3.928 75.001 13.072 1.00 26.11 16 ILE B C 1
ATOM 1567 O O . ILE C 1 23 ? -4.852 75.746 13.405 1.00 27.12 16 ILE B O 1
ATOM 1572 N N . GLN C 1 24 ? -3.863 74.440 11.871 1.00 27.07 17 GLN B N 1
ATOM 1573 C CA . GLN C 1 24 ? -4.947 74.646 10.924 1.00 25.34 17 GLN B CA 1
ATOM 1574 C C . GLN C 1 24 ? -6.130 73.816 11.428 1.00 25.35 17 GLN B C 1
ATOM 1575 O O . GLN C 1 24 ? -7.278 74.042 11.028 1.00 24.67 17 GLN B O 1
ATOM 1581 N N . SER C 1 25 ? -5.838 72.863 12.315 1.00 24.04 18 SER B N 1
ATOM 1582 C CA . SER C 1 25 ? -6.862 71.989 12.892 1.00 26.30 18 SER B CA 1
ATOM 1583 C C . SER C 1 25 ? -6.972 72.135 14.414 1.00 25.78 18 SER B C 1
ATOM 1584 O O . SER C 1 25 ? -7.431 71.220 15.102 1.00 26.13 18 SER B O 1
ATOM 1587 N N . ILE C 1 26 ? -6.550 73.277 14.939 1.00 26.98 19 ILE B N 1
ATOM 1588 C CA . ILE C 1 26 ? -6.618 73.508 16.378 1.00 27.70 19 ILE B CA 1
ATOM 1589 C C . ILE C 1 26 ? -7.181 74.886 16.694 1.00 29.12 19 ILE B C 1
ATOM 1590 O O . ILE C 1 26 ? -6.791 75.882 16.091 1.00 29.54 19 ILE B O 1
ATOM 1595 N N . HIS C 1 27 ? -8.130 74.935 17.620 1.00 29.91 20 HIS B N 1
ATOM 1596 C CA . HIS C 1 27 ? -8.696 76.207 18.030 1.00 31.99 20 HIS B CA 1
ATOM 1597 C C . HIS C 1 27 ? -7.582 76.897 18.812 1.00 32.07 20 HIS B C 1
ATOM 1598 O O . HIS C 1 27 ? -7.071 76.342 19.783 1.00 29.78 20 HIS B O 1
ATOM 1605 N N . ILE C 1 28 ? -7.201 78.090 18.371 1.00 33.14 21 ILE B N 1
ATOM 1606 C CA . ILE C 1 28 ? -6.158 78.871 19.032 1.00 34.10 21 ILE B CA 1
ATOM 1607 C C . ILE C 1 28 ? -6.735 80.241 19.393 1.00 35.19 21 ILE B C 1
ATOM 1608 O O . ILE C 1 28 ? -7.218 80.961 18.523 1.00 38.21 21 ILE B O 1
ATOM 1613 N N . ASP C 1 29 ? -6.689 80.600 20.669 1.00 32.69 22 ASP B N 1
ATOM 1614 C CA . ASP C 1 29 ? -7.206 81.892 21.110 1.00 35.44 22 ASP B CA 1
ATOM 1615 C C . ASP C 1 29 ? -6.137 82.665 21.879 1.00 35.41 22 ASP B C 1
ATOM 1616 O O . ASP C 1 29 ? -6.452 83.542 22.685 1.00 39.13 22 ASP B O 1
ATOM 1621 N N . THR C 1 30 ? -4.875 82.334 21.632 1.00 31.63 23 THR B N 1
ATOM 1622 C CA . THR C 1 30 ? -3.773 82.992 22.314 1.00 29.57 23 THR B CA 1
ATOM 1623 C C . THR C 1 30 ? -3.153 84.122 21.495 1.00 28.14 23 THR B C 1
ATOM 1624 O O . THR C 1 30 ? -2.916 83.967 20.300 1.00 27.29 23 THR B O 1
ATOM 1628 N N . THR C 1 31 ? -2.908 85.260 22.143 1.00 27.92 24 THR B N 1
ATOM 1629 C CA . THR C 1 31 ? -2.244 86.397 21.509 1.00 29.09 24 THR B CA 1
ATOM 1630 C C . THR C 1 31 ? -0.885 86.487 22.211 1.00 29.62 24 THR B C 1
ATOM 1631 O O . THR C 1 31 ? -0.788 86.220 23.413 1.00 27.79 24 THR B O 1
ATOM 1635 N N . LEU C 1 32 ? 0.161 86.849 21.472 1.00 27.46 25 LEU B N 1
ATOM 1636 C CA . LEU C 1 32 ? 1.504 86.920 22.046 1.00 24.02 25 LEU B CA 1
ATOM 1637 C C . LEU C 1 32 ? 2.293 88.142 21.571 1.00 24.00 25 LEU B C 1
ATOM 1638 O O . LEU C 1 32 ? 2.061 88.654 20.478 1.00 24.34 25 LEU B O 1
ATOM 1643 N N . TYR C 1 33 ? 3.223 88.599 22.407 1.00 23.91 26 TYR B N 1
ATOM 1644 C CA . TYR C 1 33 ? 4.078 89.740 22.087 1.00 24.36 26 TYR B CA 1
ATOM 1645 C C . TYR C 1 33 ? 4.852 89.409 20.808 1.00 24.10 26 TYR B C 1
ATOM 1646 O O . TYR C 1 33 ? 5.670 88.487 20.790 1.00 22.35 26 TYR B O 1
ATOM 1655 N N . THR C 1 34 ? 4.592 90.172 19.751 1.00 22.49 27 THR B N 1
ATOM 1656 C CA . THR C 1 34 ? 5.208 89.941 18.445 1.00 24.85 27 THR B CA 1
ATOM 1657 C C . THR C 1 34 ? 6.041 91.126 17.949 1.00 25.99 27 THR B C 1
ATOM 1658 O O . THR C 1 34 ? 5.517 92.215 17.757 1.00 25.96 27 THR B O 1
ATOM 1662 N N . ASP C 1 35 ? 7.333 90.918 17.729 1.00 29.07 28 ASP B N 1
ATOM 1663 C CA . ASP C 1 35 ? 8.177 92.009 17.243 1.00 34.12 28 ASP B CA 1
ATOM 1664 C C . ASP C 1 35 ? 8.394 91.875 15.735 1.00 36.88 28 ASP B C 1
ATOM 1665 O O . ASP C 1 35 ? 9.267 91.127 15.285 1.00 35.27 28 ASP B O 1
ATOM 1670 N N . SER C 1 36 ? 7.598 92.613 14.964 1.00 40.13 29 SER B N 1
ATOM 1671 C CA . SER C 1 36 ? 7.669 92.572 13.509 1.00 45.43 29 SER B CA 1
ATOM 1672 C C . SER C 1 36 ? 8.648 93.558 12.871 1.00 48.85 29 SER B C 1
ATOM 1673 O O . SER C 1 36 ? 8.990 93.414 11.697 1.00 50.34 29 SER B O 1
ATOM 1676 N N . ASP C 1 37 ? 9.093 94.563 13.619 1.00 50.57 30 ASP B N 1
ATOM 1677 C CA . ASP C 1 37 ? 10.041 95.522 13.062 1.00 54.27 30 ASP B CA 1
ATOM 1678 C C . ASP C 1 37 ? 11.073 95.949 14.098 1.00 54.27 30 ASP B C 1
ATOM 1679 O O . ASP C 1 37 ? 11.064 97.073 14.597 1.00 54.78 30 ASP B O 1
ATOM 1684 N N . PHE C 1 38 ? 11.973 95.026 14.405 1.00 54.28 31 PHE B N 1
ATOM 1685 C CA . PHE C 1 38 ? 13.025 95.254 15.381 1.00 55.78 31 PHE B CA 1
ATOM 1686 C C . PHE C 1 38 ? 14.273 95.862 14.754 1.00 55.73 31 PHE B C 1
ATOM 1687 O O . PHE C 1 38 ? 14.518 95.720 13.556 1.00 56.70 31 PHE B O 1
ATOM 1695 N N . HIS C 1 39 ? 15.059 96.532 15.585 1.00 54.79 32 HIS B N 1
ATOM 1696 C CA . HIS C 1 39 ? 16.300 97.148 15.150 1.00 54.34 32 HIS B CA 1
ATOM 1697 C C . HIS C 1 39 ? 17.280 96.004 14.909 1.00 52.66 32 HIS B C 1
ATOM 1698 O O . HIS C 1 39 ? 17.221 94.980 15.589 1.00 53.36 32 HIS B O 1
ATOM 1705 N N . PRO C 1 40 ? 18.188 96.148 13.933 1.00 52.03 33 PRO B N 1
ATOM 1706 C CA . PRO C 1 40 ? 19.143 95.062 13.687 1.00 50.15 33 PRO B CA 1
ATOM 1707 C C . PRO C 1 40 ? 20.068 94.834 14.882 1.00 48.68 33 PRO B C 1
ATOM 1708 O O . PRO C 1 40 ? 20.638 93.753 15.043 1.00 49.66 33 PRO B O 1
ATOM 1712 N N . SER C 1 41 ? 20.207 95.856 15.723 1.00 45.90 34 SER B N 1
ATOM 1713 C CA . SER C 1 41 ? 21.060 95.753 16.906 1.00 44.08 34 SER B CA 1
ATOM 1714 C C . SER C 1 41 ? 20.332 95.029 18.034 1.00 41.01 34 SER B C 1
ATOM 1715 O O . SER C 1 41 ? 20.914 94.778 19.086 1.00 39.69 34 SER B O 1
ATOM 1718 N N . CYS C 1 42 ? 19.064 94.695 17.805 1.00 38.65 35 CYS B N 1
ATOM 1719 C CA . CYS C 1 42 ? 18.245 94.019 18.813 1.00 38.53 35 CYS B CA 1
ATOM 1720 C C . CYS C 1 42 ? 17.693 92.662 18.372 1.00 37.90 35 CYS B C 1
ATOM 1721 O O . CYS C 1 42 ? 16.730 92.163 18.955 1.00 35.76 35 CYS B O 1
ATOM 1724 N N . LYS C 1 43 ? 18.308 92.066 17.356 1.00 37.62 36 LYS B N 1
ATOM 1725 C CA . LYS C 1 43 ? 17.852 90.781 16.837 1.00 37.50 36 LYS B CA 1
ATOM 1726 C C . LYS C 1 43 ? 17.864 89.634 17.853 1.00 35.35 36 LYS B C 1
ATOM 1727 O O . LYS C 1 43 ? 16.977 88.783 17.835 1.00 33.40 36 LYS B O 1
ATOM 1733 N N . VAL C 1 44 ? 18.863 89.599 18.732 1.00 32.06 37 VAL B N 1
ATOM 1734 C CA . VAL C 1 44 ? 18.935 88.537 19.726 1.00 31.02 37 VAL B CA 1
ATOM 1735 C C . VAL C 1 44 ? 17.866 88.726 20.800 1.00 32.46 37 VAL B C 1
ATOM 1736 O O . VAL C 1 44 ? 17.294 87.751 21.303 1.00 30.36 37 VAL B O 1
ATOM 1740 N N . THR C 1 45 ? 17.594 89.984 21.139 1.00 31.22 38 THR B N 1
ATOM 1741 C CA . THR C 1 45 ? 16.586 90.307 22.145 1.00 30.00 38 THR B CA 1
ATOM 1742 C C . THR C 1 45 ? 15.222 89.911 21.595 1.00 28.47 38 THR B C 1
ATOM 1743 O O . THR C 1 45 ? 14.387 89.365 22.307 1.00 27.51 38 THR B O 1
ATOM 1747 N N . ALA C 1 46 ? 15.011 90.191 20.318 1.00 27.00 39 ALA B N 1
ATOM 1748 C CA . ALA C 1 46 ? 13.758 89.845 19.663 1.00 26.92 39 ALA B CA 1
ATOM 1749 C C . ALA C 1 46 ? 13.591 88.325 19.654 1.00 25.56 39 ALA B C 1
ATOM 1750 O O . ALA C 1 46 ? 12.573 87.812 20.100 1.00 25.59 39 ALA B O 1
ATOM 1752 N N . MET C 1 47 ? 14.599 87.607 19.164 1.00 23.75 40 MET B N 1
ATOM 1753 C CA . MET C 1 47 ? 14.526 86.148 19.112 1.00 26.27 40 MET B CA 1
ATOM 1754 C C . MET C 1 47 ? 14.161 85.577 20.481 1.00 27.01 40 MET B C 1
ATOM 1755 O O . MET C 1 47 ? 13.343 84.654 20.588 1.00 26.62 40 MET B O 1
ATOM 1760 N N . ASN C 1 48 ? 14.766 86.132 21.526 1.00 26.00 41 ASN B N 1
ATOM 1761 C CA . ASN C 1 48 ? 14.506 85.677 22.887 1.00 28.09 41 ASN B CA 1
ATOM 1762 C C . ASN C 1 48 ? 13.065 85.926 23.322 1.00 26.48 41 ASN B C 1
ATOM 1763 O O . ASN C 1 48 ? 12.497 85.140 24.081 1.00 26.02 41 ASN B O 1
ATOM 1768 N N . CYS C 1 49 ? 12.467 87.016 22.860 1.00 26.35 42 CYS B N 1
ATOM 1769 C CA . CYS C 1 49 ? 11.078 87.262 23.223 1.00 28.15 42 CYS B CA 1
ATOM 1770 C C . CYS C 1 49 ? 10.205 86.200 22.546 1.00 26.57 42 CYS B C 1
ATOM 1771 O O . CYS C 1 49 ? 9.292 85.653 23.164 1.00 24.46 42 CYS B O 1
ATOM 1774 N N . PHE C 1 50 ? 10.484 85.897 21.280 1.00 26.45 43 PHE B N 1
ATOM 1775 C CA . PHE C 1 50 ? 9.697 84.882 20.587 1.00 23.12 43 PHE B CA 1
ATOM 1776 C C . PHE C 1 50 ? 9.803 83.537 21.317 1.00 23.08 43 PHE B C 1
ATOM 1777 O O . PHE C 1 50 ? 8.799 82.878 21.561 1.00 20.55 43 PHE B O 1
ATOM 1785 N N . LEU C 1 51 ? 11.024 83.129 21.653 1.00 23.00 44 LEU B N 1
ATOM 1786 C CA . LEU C 1 51 ? 11.247 81.854 22.335 1.00 25.28 44 LEU B CA 1
ATOM 1787 C C . LEU C 1 51 ? 10.545 81.797 23.685 1.00 27.36 44 LEU B C 1
ATOM 1788 O O . LEU C 1 51 ? 9.979 80.769 24.068 1.00 25.88 44 LEU B O 1
ATOM 1793 N N . LEU C 1 52 ? 10.585 82.910 24.404 1.00 26.85 45 LEU B N 1
ATOM 1794 C CA . LEU C 1 52 ? 9.960 82.978 25.710 1.00 29.02 45 LEU B CA 1
ATOM 1795 C C . LEU C 1 52 ? 8.448 82.864 25.577 1.00 27.31 45 LEU B C 1
ATOM 1796 O O . LEU C 1 52 ? 7.808 82.158 26.350 1.00 27.90 45 LEU B O 1
ATOM 1801 N N . GLU C 1 53 ? 7.875 83.538 24.588 1.00 27.20 46 GLU B N 1
ATOM 1802 C CA . GLU C 1 53 ? 6.431 83.470 24.394 1.00 26.60 46 GLU B CA 1
ATOM 1803 C C . GLU C 1 53 ? 5.940 82.061 24.030 1.00 27.21 46 GLU B C 1
ATOM 1804 O O . GLU C 1 53 ? 4.792 81.717 24.302 1.00 22.99 46 GLU B O 1
ATOM 1810 N N . LEU C 1 54 ? 6.800 81.245 23.424 1.00 26.31 47 LEU B N 1
ATOM 1811 C CA . LEU C 1 54 ? 6.414 79.876 23.086 1.00 27.91 47 LEU B CA 1
ATOM 1812 C C . LEU C 1 54 ? 6.019 79.117 24.353 1.00 29.38 47 LEU B C 1
ATOM 1813 O O . LEU C 1 54 ? 5.170 78.220 24.309 1.00 27.04 47 LEU B O 1
ATOM 1818 N N . GLN C 1 55 ? 6.651 79.474 25.471 1.00 28.21 48 GLN B N 1
ATOM 1819 C CA . GLN C 1 55 ? 6.352 78.869 26.770 1.00 30.41 48 GLN B CA 1
ATOM 1820 C C . GLN C 1 55 ? 4.844 78.904 26.987 1.00 28.78 48 GLN B C 1
ATOM 1821 O O . GLN C 1 55 ? 4.269 77.979 27.556 1.00 30.78 48 GLN B O 1
ATOM 1827 N N . VAL C 1 56 ? 4.218 79.989 26.544 1.00 26.11 49 VAL B N 1
ATOM 1828 C CA . VAL C 1 56 ? 2.780 80.164 26.702 1.00 25.66 49 VAL B CA 1
ATOM 1829 C C . VAL C 1 56 ? 1.963 79.067 26.010 1.00 25.34 49 VAL B C 1
ATOM 1830 O O . VAL C 1 56 ? 1.019 78.526 26.597 1.00 23.45 49 VAL B O 1
ATOM 1834 N N . ILE C 1 57 ? 2.315 78.738 24.772 1.00 22.58 50 ILE B N 1
ATOM 1835 C CA . ILE C 1 57 ? 1.582 77.702 24.050 1.00 24.46 50 ILE B CA 1
ATOM 1836 C C . ILE C 1 57 ? 1.674 76.349 24.763 1.00 25.81 50 ILE B C 1
ATOM 1837 O O . ILE C 1 57 ? 0.707 75.593 24.788 1.00 26.31 50 ILE B O 1
ATOM 1842 N N . LEU C 1 58 ? 2.827 76.051 25.353 1.00 25.70 51 LEU B N 1
ATOM 1843 C CA . LEU C 1 58 ? 3.001 74.782 26.052 1.00 27.97 51 LEU B CA 1
ATOM 1844 C C . LEU C 1 58 ? 2.107 74.719 27.286 1.00 29.41 51 LEU B C 1
ATOM 1845 O O . LEU C 1 58 ? 1.679 73.649 27.706 1.00 30.15 51 LEU B O 1
ATOM 1850 N N . HIS C 1 59 ? 1.816 75.877 27.861 1.00 29.59 52 HIS B N 1
ATOM 1851 C CA . HIS C 1 59 ? 0.983 75.922 29.046 1.00 27.97 52 HIS B CA 1
ATOM 1852 C C . HIS C 1 59 ? -0.503 75.892 28.705 1.00 28.02 52 HIS B C 1
ATOM 1853 O O . HIS C 1 59 ? -1.293 75.269 29.414 1.00 27.12 52 HIS B O 1
ATOM 1860 N N . GLU C 1 60 ? -0.876 76.532 27.601 1.00 28.36 53 GLU B N 1
ATOM 1861 C CA . GLU C 1 60 ? -2.279 76.612 27.206 1.00 28.18 53 GLU B CA 1
ATOM 1862 C C . GLU C 1 60 ? -2.872 75.494 26.363 1.00 28.97 53 GLU B C 1
ATOM 1863 O O . GLU C 1 60 ? -4.085 75.458 26.187 1.00 29.29 53 GLU B O 1
ATOM 1869 N N . TYR C 1 61 ? -2.047 74.587 25.841 1.00 30.55 54 TYR B N 1
ATOM 1870 C CA . TYR C 1 61 ? -2.563 73.498 25.000 1.00 30.82 54 TYR B CA 1
ATOM 1871 C C . TYR C 1 61 ? -1.964 72.137 25.336 1.00 31.96 54 TYR B C 1
ATOM 1872 O O . TYR C 1 61 ? -0.789 72.032 25.699 1.00 31.89 54 TYR B O 1
ATOM 1881 N N . SER C 1 62 ? -2.774 71.093 25.196 1.00 34.25 55 SER B N 1
ATOM 1882 C CA . SER C 1 62 ? -2.314 69.744 25.495 1.00 35.35 55 SER B CA 1
ATOM 1883 C C . SER C 1 62 ? -2.065 68.895 24.251 1.00 36.25 55 SER B C 1
ATOM 1884 O O . SER C 1 62 ? -1.632 67.750 24.359 1.00 37.59 55 SER B O 1
ATOM 1887 N N . ASN C 1 63 ? -2.329 69.452 23.073 1.00 36.77 56 ASN B N 1
ATOM 1888 C CA . ASN C 1 63 ? -2.110 68.721 21.824 1.00 37.19 56 ASN B CA 1
ATOM 1889 C C . ASN C 1 63 ? -0.714 68.098 21.824 1.00 38.08 56 ASN B C 1
ATOM 1890 O O . ASN C 1 63 ? 0.296 68.800 21.853 1.00 39.58 56 ASN B O 1
ATOM 1892 N N . MET C 1 64 ? -0.663 66.770 21.781 1.00 38.34 57 MET B N 1
ATOM 1893 C CA . MET C 1 64 ? 0.602 66.044 21.822 1.00 37.85 57 MET B CA 1
ATOM 1894 C C . MET C 1 64 ? 1.680 66.478 20.827 1.00 36.93 57 MET B C 1
ATOM 1895 O O . MET C 1 64 ? 2.802 66.801 21.227 1.00 37.02 57 MET B O 1
ATOM 1897 N N . THR C 1 65 ? 1.352 66.473 19.537 1.00 34.03 58 THR B N 1
ATOM 1898 C CA . THR C 1 65 ? 2.319 66.849 18.503 1.00 31.82 58 THR B CA 1
ATOM 1899 C C . THR C 1 65 ? 2.710 68.336 18.567 1.00 30.16 58 THR B C 1
ATOM 1900 O O . THR C 1 65 ? 3.878 68.686 18.399 1.00 30.04 58 THR B O 1
ATOM 1904 N N . LEU C 1 66 ? 1.738 69.204 18.817 1.00 29.32 59 LEU B N 1
ATOM 1905 C CA . LEU C 1 66 ? 2.017 70.631 18.923 1.00 28.70 59 LEU B CA 1
ATOM 1906 C C . LEU C 1 66 ? 3.048 70.860 20.027 1.00 29.99 59 LEU B C 1
ATOM 1907 O O . LEU C 1 66 ? 4.082 71.489 19.802 1.00 26.90 59 LEU B O 1
ATOM 1912 N N . ASN C 1 67 ? 2.764 70.339 21.219 1.00 30.57 60 ASN B N 1
ATOM 1913 C CA . ASN C 1 67 ? 3.670 70.487 22.358 1.00 29.97 60 ASN B CA 1
ATOM 1914 C C . ASN C 1 67 ? 5.069 70.006 22.038 1.00 30.63 60 ASN B C 1
ATOM 1915 O O . ASN C 1 67 ? 6.060 70.686 22.315 1.00 28.62 60 ASN B O 1
ATOM 1920 N N . GLU C 1 68 ? 5.143 68.819 21.454 1.00 29.30 61 GLU B N 1
ATOM 1921 C CA . GLU C 1 68 ? 6.418 68.224 21.105 1.00 30.00 61 GLU B CA 1
ATOM 1922 C C . GLU C 1 68 ? 7.182 69.092 20.110 1.00 28.26 61 GLU B C 1
ATOM 1923 O O . GLU C 1 68 ? 8.381 69.319 20.259 1.00 29.52 61 GLU B O 1
ATOM 1929 N N . THR C 1 69 ? 6.487 69.580 19.090 1.00 27.12 62 THR B N 1
ATOM 1930 C CA . THR C 1 69 ? 7.136 70.412 18.085 1.00 26.47 62 THR B CA 1
ATOM 1931 C C . THR C 1 69 ? 7.595 71.737 18.682 1.00 24.72 62 THR B C 1
ATOM 1932 O O . THR C 1 69 ? 8.680 72.223 18.371 1.00 24.51 62 THR B O 1
ATOM 1936 N N . VAL C 1 70 ? 6.769 72.334 19.533 1.00 24.21 63 VAL B N 1
ATOM 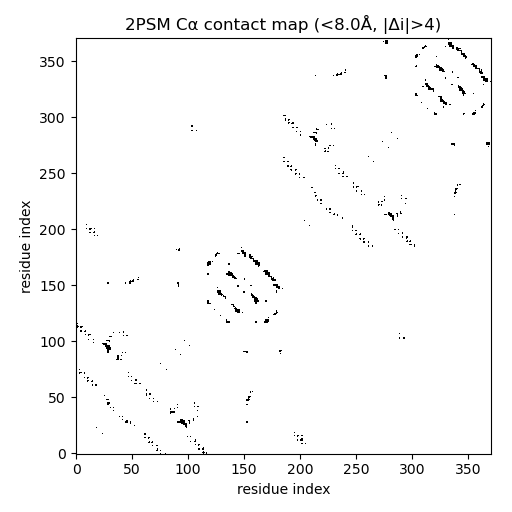1937 C CA . VAL C 1 70 ? 7.160 73.592 20.153 1.00 24.95 63 VAL B CA 1
ATOM 1938 C C . VAL C 1 70 ? 8.411 73.391 21.019 1.00 24.14 63 VAL B C 1
ATOM 1939 O O . VAL C 1 70 ? 9.350 74.180 20.939 1.00 23.67 63 VAL B O 1
ATOM 1943 N N . ARG C 1 71 ? 8.442 72.339 21.836 1.00 25.34 64 ARG B N 1
ATOM 1944 C CA . ARG C 1 71 ? 9.630 72.109 22.657 1.00 29.09 64 ARG B CA 1
ATOM 1945 C C . ARG C 1 71 ? 10.850 71.880 21.784 1.00 28.34 64 ARG B C 1
ATOM 1946 O O . ARG C 1 71 ? 11.964 72.289 22.127 1.00 28.41 64 ARG B O 1
ATOM 1954 N N . ASN C 1 72 ? 10.645 71.227 20.647 1.00 28.55 65 ASN B N 1
ATOM 1955 C CA . ASN C 1 72 ? 11.759 70.958 19.761 1.00 25.91 65 ASN B CA 1
ATOM 1956 C C . ASN C 1 72 ? 12.398 72.254 19.265 1.00 25.61 65 ASN B C 1
ATOM 1957 O O . ASN C 1 72 ? 13.614 72.323 19.127 1.00 24.49 65 ASN B O 1
ATOM 1962 N N . VAL C 1 73 ? 11.608 73.292 19.002 1.00 25.37 66 VAL B N 1
ATOM 1963 C CA . VAL C 1 73 ? 12.246 74.519 18.546 1.00 25.72 66 VAL B CA 1
ATOM 1964 C C . VAL C 1 73 ? 12.946 75.208 19.713 1.00 24.43 66 VAL B C 1
ATOM 1965 O O . VAL C 1 73 ? 13.926 75.917 19.512 1.00 28.73 66 VAL B O 1
ATOM 1969 N N . LEU C 1 74 ? 12.453 75.002 20.931 1.00 25.10 67 LEU B N 1
ATOM 1970 C CA . LEU C 1 74 ? 13.085 75.601 22.102 1.00 24.82 67 LEU B CA 1
ATOM 1971 C C . LEU C 1 74 ? 14.433 74.932 22.329 1.00 26.25 67 LEU B C 1
ATOM 1972 O O . LEU C 1 74 ? 15.428 75.604 22.597 1.00 26.07 67 LEU B O 1
ATOM 1977 N N . TYR C 1 75 ? 14.467 73.607 22.214 1.00 27.40 68 TYR B N 1
ATOM 1978 C CA . TYR C 1 75 ? 15.714 72.871 22.391 1.00 30.11 68 TYR B CA 1
ATOM 1979 C C . TYR C 1 75 ? 16.733 73.289 21.334 1.00 30.32 68 TYR B C 1
ATOM 1980 O O . TYR C 1 75 ? 17.888 73.559 21.652 1.00 31.93 68 TYR B O 1
ATOM 1989 N N . LEU C 1 76 ? 16.297 73.329 20.079 1.00 30.16 69 LEU B N 1
ATOM 1990 C CA . LEU C 1 76 ? 17.161 73.725 18.963 1.00 31.91 69 LEU B CA 1
ATOM 1991 C C . LEU C 1 76 ? 17.689 75.138 19.160 1.00 29.45 69 LEU B C 1
ATOM 1992 O O . LEU C 1 76 ? 18.893 75.364 19.205 1.00 30.90 69 LEU B O 1
ATOM 1997 N N . ALA C 1 77 ? 16.766 76.087 19.266 1.00 29.32 70 ALA B N 1
ATOM 1998 C CA . ALA C 1 77 ? 17.115 77.490 19.431 1.00 28.40 70 ALA B CA 1
ATOM 1999 C C . ALA C 1 77 ? 17.997 77.763 20.646 1.00 29.49 70 ALA B C 1
ATOM 2000 O O . ALA C 1 77 ? 18.990 78.480 20.538 1.00 29.83 70 ALA B O 1
ATOM 2002 N N . ASN C 1 78 ? 17.644 77.206 21.802 1.00 30.56 71 ASN B N 1
ATOM 2003 C CA . ASN C 1 78 ? 18.446 77.432 23.004 1.00 33.87 71 ASN B CA 1
ATOM 2004 C C . ASN C 1 78 ? 19.851 76.876 22.817 1.00 35.50 71 ASN B C 1
ATOM 2005 O O . ASN C 1 78 ? 20.836 77.498 23.211 1.00 37.71 71 ASN B O 1
ATOM 2010 N N . SER C 1 79 ? 19.944 75.697 22.218 1.00 37.82 72 SER B N 1
ATOM 2011 C CA . SER C 1 79 ? 21.242 75.089 21.989 1.00 39.32 72 SER B CA 1
ATOM 2012 C C . SER C 1 79 ? 22.100 75.944 21.057 1.00 39.69 72 SER B C 1
ATOM 2013 O O . SER C 1 79 ? 23.309 76.063 21.246 1.00 40.15 72 SER B O 1
ATOM 2016 N N . THR C 1 80 ? 21.471 76.540 20.052 1.00 39.72 73 THR B N 1
ATOM 2017 C CA . THR C 1 80 ? 22.194 77.359 19.083 1.00 39.69 73 THR B CA 1
ATOM 2018 C C . THR C 1 80 ? 22.635 78.706 19.640 1.00 40.45 73 THR B C 1
ATOM 2019 O O . THR C 1 80 ? 23.755 79.145 19.385 1.00 41.54 73 THR B O 1
ATOM 2023 N N . LEU C 1 81 ? 21.760 79.358 20.397 1.00 39.09 74 LEU B N 1
ATOM 2024 C CA . LEU C 1 81 ? 22.086 80.651 20.978 1.00 40.49 74 LEU B CA 1
ATOM 2025 C C . LEU C 1 81 ? 23.128 80.508 22.081 1.00 44.19 74 LEU B C 1
ATOM 2026 O O . LEU C 1 81 ? 23.900 81.435 22.336 1.00 44.90 74 LEU B O 1
ATOM 2031 N N . SER C 1 82 ? 23.145 79.351 22.737 1.00 47.04 75 SER B N 1
ATOM 2032 C CA . SER C 1 82 ? 24.105 79.094 23.808 1.00 49.85 75 SER B CA 1
ATOM 2033 C C . SER C 1 82 ? 25.473 78.757 23.217 1.00 52.19 75 SER B C 1
ATOM 2034 O O . SER C 1 82 ? 26.513 79.158 23.747 1.00 51.68 75 SER B O 1
ATOM 2036 N N . SER C 1 83 ? 25.459 78.010 22.117 1.00 54.36 76 SER B N 1
ATOM 2037 C CA . SER C 1 83 ? 26.683 77.612 21.437 1.00 57.27 76 SER B CA 1
ATOM 2038 C C . SER C 1 83 ? 27.302 78.826 20.753 1.00 59.79 76 SER B C 1
ATOM 2039 O O . SER C 1 83 ? 28.171 79.498 21.319 1.00 58.47 76 SER B O 1
ATOM 2041 N N . ASN C 1 84 ? 26.844 79.101 19.533 1.00 62.98 77 ASN B N 1
ATOM 2042 C CA . ASN C 1 84 ? 27.335 80.234 18.755 1.00 65.24 77 ASN B CA 1
ATOM 2043 C C . ASN C 1 84 ? 26.761 81.529 19.319 1.00 66.69 77 ASN B C 1
ATOM 2044 O O . ASN C 1 84 ? 25.941 82.191 18.676 1.00 67.26 77 ASN B O 1
ATOM 2046 N N . LYS C 1 85 ? 27.195 81.877 20.528 1.00 67.44 78 LYS B N 1
ATOM 2047 C CA . LYS C 1 85 ? 26.737 83.086 21.201 1.00 67.43 78 LYS B CA 1
ATOM 2048 C C . LYS C 1 85 ? 27.627 84.268 20.837 1.00 67.81 78 LYS B C 1
ATOM 2049 O O . LYS C 1 85 ? 28.793 84.092 20.480 1.00 68.75 78 LYS B O 1
ATOM 2051 N N . ASN C 1 86 ? 27.072 85.473 20.931 1.00 66.60 79 ASN B N 1
ATOM 2052 C CA . ASN C 1 86 ? 27.820 86.676 20.596 1.00 66.24 79 ASN B CA 1
ATOM 2053 C C . ASN C 1 86 ? 27.633 87.808 21.605 1.00 64.57 79 ASN B C 1
ATOM 2054 O O . ASN C 1 86 ? 27.396 87.574 22.793 1.00 64.25 79 ASN B O 1
ATOM 2056 N N . VAL C 1 87 ? 27.738 89.037 21.106 1.00 62.24 80 VAL B N 1
ATOM 2057 C CA . VAL C 1 87 ? 27.621 90.246 21.917 1.00 59.79 80 VAL B CA 1
ATOM 2058 C C . VAL C 1 87 ? 26.402 90.310 22.824 1.00 57.09 80 VAL B C 1
ATOM 2059 O O . VAL C 1 87 ? 25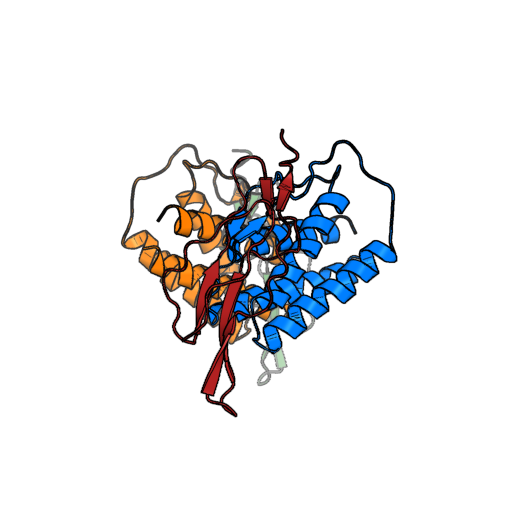.564 89.410 22.839 1.00 60.11 80 VAL B O 1
ATOM 2061 N N . ALA C 1 88 ? 26.335 91.390 23.595 1.00 53.18 81 ALA B N 1
ATOM 2062 C CA . ALA C 1 88 ? 25.227 91.655 24.501 1.00 47.77 81 ALA B CA 1
ATOM 2063 C C . ALA C 1 88 ? 24.605 92.910 23.906 1.00 44.27 81 ALA B C 1
ATOM 2064 O O . ALA C 1 88 ? 25.321 93.766 23.387 1.00 44.43 81 ALA B O 1
ATOM 2066 N N . GLU C 1 89 ? 23.286 93.030 23.971 1.00 39.87 82 GLU B N 1
ATOM 2067 C CA . GLU C 1 89 ? 22.625 94.184 23.375 1.00 37.33 82 GLU B CA 1
ATOM 2068 C C . GLU C 1 89 ? 22.006 95.124 24.398 1.00 35.36 82 GLU B C 1
ATOM 2069 O O . GLU C 1 89 ? 21.526 94.691 25.440 1.00 37.19 82 GLU B O 1
ATOM 2075 N N . SER C 1 90 ? 22.015 96.417 24.100 1.00 33.65 83 SER B N 1
ATOM 2076 C CA . SER C 1 90 ? 21.407 97.379 25.001 1.00 31.89 83 SER B CA 1
ATOM 2077 C C . SER C 1 90 ? 20.640 98.417 24.188 1.00 30.52 83 SER B C 1
ATOM 2078 O O . SER C 1 90 ? 20.851 98.565 22.984 1.00 31.02 83 SER B O 1
ATOM 2081 N N . GLY C 1 91 ? 19.730 99.122 24.843 1.00 30.29 84 GLY B N 1
ATOM 2082 C CA . GLY C 1 91 ? 18.926 100.099 24.137 1.00 31.76 84 GLY B CA 1
ATOM 2083 C C . GLY C 1 91 ? 17.743 99.412 23.462 1.00 33.77 84 GLY B C 1
ATOM 2084 O O . GLY C 1 91 ? 17.025 100.029 22.674 1.00 35.63 84 GLY B O 1
ATOM 2085 N N . CYS C 1 92 ? 17.532 98.134 23.772 1.00 32.84 85 CYS B N 1
ATOM 2086 C CA . CYS C 1 92 ? 16.431 97.372 23.179 1.00 36.56 85 CYS B CA 1
ATOM 2087 C C . CYS C 1 92 ? 15.187 97.334 24.084 1.00 37.20 85 CYS B C 1
ATOM 2088 O O . CYS C 1 92 ? 15.271 97.607 25.283 1.00 37.53 85 CYS B O 1
ATOM 2091 N N . LYS C 1 93 ? 14.039 96.996 23.498 1.00 37.47 86 LYS B N 1
ATOM 2092 C CA . LYS C 1 93 ? 12.772 96.927 24.231 1.00 38.54 86 LYS B CA 1
ATOM 2093 C C . LYS C 1 93 ? 12.597 95.691 25.111 1.00 38.03 86 LYS B C 1
ATOM 2094 O O . LYS C 1 93 ? 13.244 94.662 24.915 1.00 37.39 86 LYS B O 1
ATOM 2100 N N . GLU C 1 94 ? 11.707 95.812 26.089 1.00 35.86 87 GLU B N 1
ATOM 2101 C CA . GLU C 1 94 ? 11.370 94.690 26.947 1.00 33.85 87 GLU B CA 1
ATOM 2102 C C . GLU C 1 94 ? 10.308 93.984 26.108 1.00 30.35 87 GLU B C 1
ATOM 2103 O O . GLU C 1 94 ? 9.644 94.627 25.290 1.00 27.92 87 GLU B O 1
ATOM 2109 N N . CYS C 1 95 ? 10.142 92.681 26.296 1.00 29.47 88 CYS B N 1
ATOM 2110 C CA . CYS C 1 95 ? 9.153 91.944 25.516 1.00 31.17 88 CYS B CA 1
ATOM 2111 C C . CYS C 1 95 ? 7.742 92.500 25.700 1.00 30.86 88 CYS B C 1
ATOM 2112 O O . CYS C 1 95 ? 6.958 92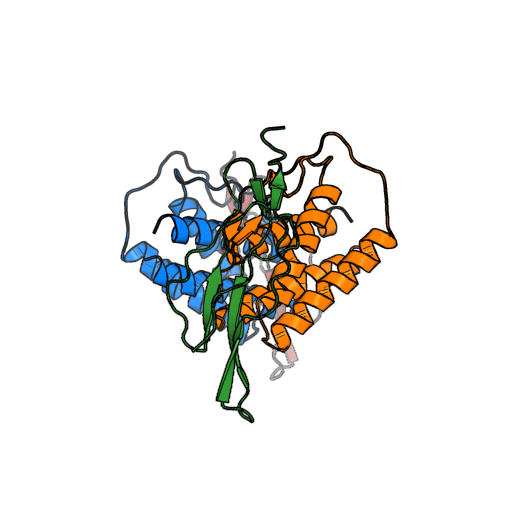.535 24.747 1.00 30.74 88 CYS B O 1
ATOM 2115 N N . GLU C 1 96 ? 7.427 92.957 26.910 1.00 29.44 89 GLU B N 1
ATOM 2116 C CA . GLU C 1 96 ? 6.089 93.466 27.196 1.00 30.18 89 GLU B CA 1
ATOM 2117 C C . GLU C 1 96 ? 5.785 94.831 26.607 1.00 30.71 89 GLU B C 1
ATOM 2118 O O . GLU C 1 96 ? 4.697 95.365 26.809 1.00 32.23 89 GLU B O 1
ATOM 2124 N N . GLU C 1 97 ? 6.742 95.402 25.888 1.00 31.46 90 GLU B N 1
ATOM 2125 C CA . GLU C 1 97 ? 6.514 96.685 25.241 1.00 31.00 90 GLU B CA 1
ATOM 2126 C C . GLU C 1 97 ? 6.005 96.396 23.831 1.00 30.70 90 GLU B C 1
ATOM 2127 O O . GLU C 1 97 ? 5.527 97.292 23.140 1.00 31.09 90 GLU B O 1
ATOM 2133 N N . LEU C 1 98 ? 6.113 95.140 23.405 1.00 28.62 91 LEU B N 1
ATOM 2134 C CA . LEU C 1 98 ? 5.661 94.754 22.068 1.00 30.65 91 LEU B CA 1
ATOM 2135 C C . LEU C 1 98 ? 4.150 94.637 21.989 1.00 31.86 91 LEU B C 1
ATOM 2136 O O . LEU C 1 98 ? 3.475 94.405 22.995 1.00 32.18 91 LEU B O 1
ATOM 2141 N N . GLU C 1 99 ? 3.615 94.801 20.787 1.00 32.71 92 GLU B N 1
ATOM 2142 C CA . GLU C 1 99 ? 2.180 94.681 20.586 1.00 34.38 92 GLU B CA 1
ATOM 2143 C C . GLU C 1 99 ? 1.859 93.192 20.536 1.00 34.81 92 GLU B C 1
ATOM 2144 O O . GLU C 1 99 ? 2.664 92.402 20.041 1.00 35.08 92 GLU B O 1
ATOM 2146 N N . GLU C 1 100 ? 0.704 92.801 21.068 1.00 35.52 93 GLU B N 1
ATOM 2147 C CA . GLU C 1 100 ? 0.298 91.400 21.026 1.00 35.22 93 GLU B CA 1
ATOM 2148 C C . GLU C 1 100 ? -0.462 91.158 19.727 1.00 33.84 93 GLU B C 1
ATOM 2149 O O . GLU C 1 100 ? -1.247 92.004 19.294 1.00 32.21 93 GLU B O 1
ATOM 2155 N N . LYS C 1 101 ? -0.227 90.001 19.113 1.00 31.35 94 LYS B N 1
ATOM 2156 C CA . LYS C 1 101 ? -0.890 89.633 17.870 1.00 26.37 94 LYS B CA 1
ATOM 2157 C C . LYS C 1 101 ? -1.321 88.170 17.952 1.00 25.71 94 LYS B C 1
ATOM 2158 O O . LYS C 1 101 ? -0.880 87.440 18.841 1.00 22.78 94 LYS B O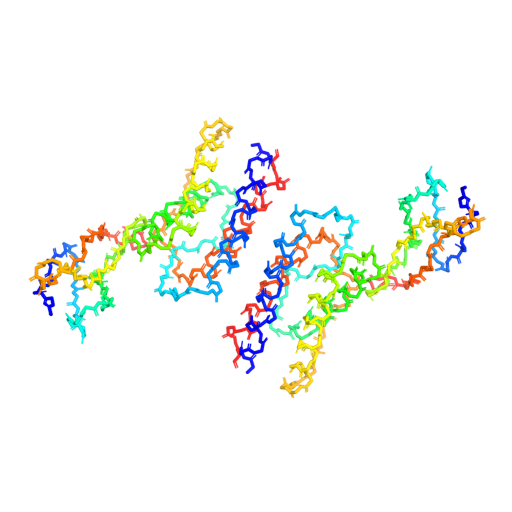 1
ATOM 2160 N N . THR C 1 102 ? -2.179 87.745 17.029 1.00 25.20 95 THR B N 1
ATOM 2161 C CA . THR C 1 102 ? -2.653 86.363 17.009 1.00 25.59 95 THR B CA 1
ATOM 2162 C C . THR C 1 102 ? -1.461 85.432 16.850 1.00 24.73 95 THR B C 1
ATOM 2163 O O . THR C 1 102 ? -0.423 85.834 16.336 1.00 23.50 95 THR B O 1
ATOM 2167 N N . PHE C 1 103 ? -1.612 84.190 17.295 1.00 24.23 96 PHE B N 1
ATOM 2168 C CA . PHE C 1 103 ? -0.534 83.218 17.197 1.00 26.87 96 PHE B CA 1
ATOM 2169 C C . PHE C 1 103 ? -0.104 83.067 15.740 1.00 26.66 96 PHE B C 1
ATOM 2170 O O . PHE C 1 103 ? 1.072 82.864 15.448 1.00 26.67 96 PHE B O 1
ATOM 2178 N N . THR C 1 104 ? -1.059 83.168 14.826 1.00 25.13 97 THR B N 1
ATOM 2179 C CA . THR C 1 104 ? -0.737 83.048 13.411 1.00 26.23 97 THR B CA 1
ATOM 2180 C C . THR C 1 104 ? 0.221 84.153 12.986 1.00 26.91 97 THR B C 1
ATOM 2181 O O . THR C 1 104 ? 1.245 83.892 12.355 1.00 28.59 97 THR B O 1
ATOM 2185 N N . GLU C 1 105 ? -0.105 85.390 13.339 1.00 27.07 98 GLU B N 1
ATOM 2186 C CA . GLU C 1 105 ? 0.753 86.502 12.974 1.00 27.01 98 GLU B CA 1
ATOM 2187 C C . GLU C 1 105 ? 2.083 86.415 13.710 1.00 24.42 98 GLU B C 1
ATOM 2188 O O . GLU C 1 105 ? 3.128 86.739 13.154 1.00 22.69 98 GLU B O 1
ATOM 2194 N N . PHE C 1 106 ? 2.042 85.953 14.956 1.00 23.48 99 PHE B N 1
ATOM 2195 C CA . PHE C 1 106 ? 3.250 85.775 15.756 1.00 20.47 99 PHE B CA 1
ATOM 2196 C C . PHE C 1 106 ? 4.168 84.799 15.020 1.00 22.16 99 PHE B C 1
ATOM 2197 O O . PHE C 1 106 ? 5.372 85.026 14.888 1.00 23.42 99 PHE B O 1
ATOM 2205 N N . LEU C 1 107 ? 3.587 83.704 14.546 1.00 22.95 100 LEU B N 1
ATOM 2206 C CA . LEU C 1 107 ? 4.344 82.679 13.837 1.00 23.90 100 LEU B CA 1
ATOM 2207 C C . LEU C 1 107 ? 4.992 83.203 12.564 1.00 22.29 100 LEU B C 1
ATOM 2208 O O . LEU C 1 107 ? 6.127 82.851 12.246 1.00 22.55 100 LEU B O 1
ATOM 2213 N N . GLN C 1 108 ? 4.263 84.034 11.831 1.00 23.60 101 GLN B N 1
ATOM 2214 C CA . GLN C 1 108 ? 4.781 84.606 10.596 1.00 24.27 101 GLN B CA 1
ATOM 2215 C C . GLN C 1 108 ? 6.019 85.480 10.859 1.00 24.94 101 GLN B C 1
ATOM 2216 O O . GLN C 1 108 ? 7.032 85.342 10.170 1.00 25.55 101 GLN B O 1
ATOM 2222 N N . SER C 1 109 ? 5.956 86.355 11.863 1.00 25.77 102 SER B N 1
ATOM 2223 C CA . SER C 1 109 ? 7.108 87.204 12.196 1.00 25.13 102 SER B CA 1
ATOM 2224 C C . SER C 1 109 ? 8.246 86.361 12.756 1.00 23.57 102 SER B C 1
ATOM 2225 O O . SER C 1 109 ? 9.420 86.651 12.538 1.00 22.16 102 SER B O 1
ATOM 2228 N N . PHE C 1 110 ? 7.891 85.312 13.486 1.00 23.28 103 PHE B N 1
ATOM 2229 C CA . PHE C 1 110 ? 8.890 84.429 14.075 1.00 21.21 103 PHE B CA 1
ATOM 2230 C C . PHE C 1 110 ? 9.663 83.770 12.922 1.00 20.69 103 PHE B C 1
ATOM 2231 O O . PHE C 1 110 ? 10.891 83.708 12.929 1.00 20.27 103 PHE B O 1
ATOM 2239 N N . ILE C 1 111 ? 8.932 83.281 11.931 1.00 20.96 104 ILE B N 1
ATOM 2240 C CA . ILE C 1 111 ? 9.552 82.663 10.773 1.00 22.95 104 ILE B CA 1
ATOM 2241 C C . ILE C 1 111 ? 10.386 83.712 10.014 1.00 23.08 104 ILE B C 1
ATOM 2242 O O . ILE C 1 111 ? 11.439 83.390 9.466 1.00 21.75 104 ILE B O 1
ATOM 2247 N N . ARG C 1 112 ? 9.926 84.961 10.004 1.00 23.18 105 ARG B N 1
ATOM 2248 C CA . ARG C 1 112 ? 10.653 86.027 9.310 1.00 26.10 105 ARG B CA 1
ATOM 2249 C C . ARG C 1 112 ? 11.990 86.313 9.988 1.00 24.90 105 ARG B C 1
ATOM 2250 O O . ARG C 1 112 ? 13.016 86.452 9.317 1.00 25.34 105 ARG B O 1
ATOM 2252 N N . ILE C 1 113 ? 11.994 86.388 11.315 1.00 22.82 106 ILE B N 1
ATOM 2253 C CA . ILE C 1 113 ? 13.244 86.647 12.000 1.00 22.81 106 ILE B CA 1
ATOM 2254 C C . ILE C 1 113 ? 14.185 85.442 11.842 1.00 23.42 106 ILE B C 1
ATOM 2255 O O . ILE C 1 113 ? 15.365 85.611 11.548 1.00 23.93 106 ILE B O 1
ATOM 2260 N N . VAL C 1 114 ? 13.668 84.227 12.006 1.00 21.41 107 VAL B N 1
ATOM 2261 C CA . VAL C 1 114 ? 14.502 83.040 11.838 1.00 21.72 107 VAL B CA 1
ATOM 2262 C C . VAL C 1 114 ? 15.166 83.028 10.448 1.00 23.43 107 VAL B C 1
ATOM 2263 O O . VAL C 1 114 ? 16.327 82.629 10.307 1.00 21.94 107 VAL B O 1
ATOM 2267 N N . GLN C 1 115 ? 14.436 83.476 9.429 1.00 23.04 108 GLN B N 1
ATOM 2268 C CA . GLN C 1 115 ? 14.981 83.511 8.069 1.00 25.11 108 GLN B CA 1
ATOM 2269 C C . GLN C 1 115 ? 16.173 84.470 8.018 1.00 28.16 108 GLN B C 1
ATOM 2270 O O . GLN C 1 115 ? 17.151 84.231 7.303 1.00 27.41 108 GLN B O 1
ATOM 2276 N N . MET C 1 116 ? 16.078 85.556 8.777 1.00 29.54 109 MET B N 1
ATOM 2277 C CA . MET C 1 116 ? 17.150 86.539 8.840 1.00 31.28 109 MET B CA 1
ATOM 2278 C C . MET C 1 116 ? 18.377 85.921 9.501 1.00 30.35 109 MET B C 1
ATOM 2279 O O . MET C 1 116 ? 19.500 86.158 9.065 1.00 30.59 109 MET B O 1
ATOM 2284 N N . PHE C 1 117 ? 18.172 85.129 10.553 1.00 29.30 110 PHE B N 1
ATOM 2285 C CA . PHE C 1 117 ? 19.296 84.467 11.208 1.00 28.28 110 PHE B CA 1
ATOM 2286 C C . PHE C 1 117 ? 19.927 83.477 10.225 1.00 29.63 110 PHE B C 1
ATOM 2287 O O . PHE C 1 117 ? 21.151 83.367 10.149 1.00 27.56 110 PHE B O 1
ATOM 2295 N N . ILE C 1 118 ? 19.087 82.764 9.478 1.00 29.29 111 ILE B N 1
ATOM 2296 C CA . ILE C 1 118 ? 19.567 81.808 8.482 1.00 31.25 111 ILE B CA 1
ATOM 2297 C C . ILE C 1 118 ? 20.371 82.548 7.418 1.00 33.96 111 ILE B C 1
ATOM 2298 O O . ILE C 1 118 ? 21.493 82.162 7.098 1.00 35.43 111 ILE B O 1
ATOM 2303 N N . ASN C 1 119 ? 19.781 83.605 6.869 1.00 36.29 112 ASN B N 1
ATOM 2304 C CA . ASN C 1 119 ? 20.430 84.403 5.837 1.00 37.77 112 ASN B CA 1
ATOM 2305 C C . ASN C 1 119 ? 21.781 84.973 6.267 1.00 41.26 112 ASN B C 1
ATOM 2306 O O . ASN C 1 119 ? 22.751 84.919 5.513 1.00 42.60 112 ASN B O 1
ATOM 2311 N N . THR C 1 120 ? 21.847 85.510 7.478 1.00 44.20 113 THR B N 1
ATOM 2312 C CA . THR C 1 120 ? 23.084 86.106 7.975 1.00 46.77 113 THR B CA 1
ATOM 2313 C C . THR C 1 120 ? 23.893 85.184 8.879 1.00 49.46 113 THR B C 1
ATOM 2314 O O . THR C 1 120 ? 24.747 85.651 9.629 1.00 50.53 113 THR B O 1
ATOM 2318 N N . SER C 1 121 ? 23.624 83.882 8.811 1.00 53.54 114 SER B N 1
ATOM 2319 C CA . SER C 1 121 ? 24.338 82.909 9.636 1.00 56.26 114 SER B CA 1
ATOM 2320 C C . SER C 1 121 ? 25.541 82.348 8.896 1.00 58.70 114 SER B C 1
ATOM 2321 O O . SER C 1 121 ? 26.646 82.357 9.481 1.00 60.43 114 SER B O 1
ATOM 2324 N N . THR D 2 10 ? -19.075 71.497 37.630 1.00 53.12 3 THR C N 1
ATOM 2325 C CA . THR D 2 10 ? -18.826 72.970 37.707 1.00 54.86 3 THR C CA 1
ATOM 2326 C C . THR D 2 10 ? -17.583 73.306 38.531 1.00 53.63 3 THR C C 1
ATOM 2327 O O . THR D 2 10 ? -17.299 72.657 39.541 1.00 54.66 3 THR C O 1
ATOM 2331 N N . CYS D 2 11 ? -16.847 74.327 38.100 1.00 51.29 4 CYS C N 1
ATOM 2332 C CA . CYS D 2 11 ? -15.636 74.745 38.797 1.00 48.92 4 CYS C CA 1
ATOM 2333 C C . CYS D 2 11 ? -15.891 75.778 39.893 1.00 47.90 4 CYS C C 1
ATOM 2334 O O . CYS D 2 11 ? -16.776 76.626 39.778 1.00 45.63 4 CYS C O 1
ATOM 2337 N N . PRO D 2 12 ? -15.108 75.709 40.982 1.00 48.72 5 PRO C N 1
ATOM 2338 C CA . PRO D 2 12 ? -15.218 76.625 42.120 1.00 49.05 5 PRO C CA 1
ATOM 2339 C C . PRO D 2 12 ? -14.633 77.980 41.743 1.00 49.87 5 PRO C C 1
ATOM 2340 O O . PRO D 2 12 ? -14.052 78.125 40.669 1.00 50.16 5 PRO C O 1
ATOM 2344 N N . PRO D 2 13 ? -14.775 78.991 42.618 1.00 49.96 6 PRO C N 1
ATOM 2345 C CA . PRO D 2 13 ? -14.221 80.308 42.285 1.00 48.06 6 PRO C CA 1
ATOM 2346 C C . PRO D 2 13 ? -12.730 80.193 41.991 1.00 46.07 6 PRO C C 1
ATOM 2347 O O . PRO D 2 13 ? -12.028 79.395 42.614 1.00 45.13 6 PRO C O 1
ATOM 2351 N N . PRO D 2 14 ? -12.227 80.983 41.029 1.00 44.49 7 PRO C N 1
ATOM 2352 C CA . PRO D 2 14 ? -10.803 80.946 40.673 1.00 43.31 7 PRO C CA 1
ATOM 2353 C C . PRO D 2 14 ? -9.914 81.667 41.696 1.00 43.56 7 PRO C C 1
ATOM 2354 O O . PRO D 2 14 ? -10.363 82.594 42.378 1.00 41.94 7 PRO C O 1
ATOM 2358 N N . VAL D 2 15 ? -8.660 81.234 41.803 1.00 42.80 8 VAL C N 1
ATOM 2359 C CA . VAL D 2 15 ? -7.722 81.861 42.729 1.00 43.41 8 VAL C CA 1
ATOM 2360 C C . VAL D 2 15 ? -7.380 83.259 42.226 1.00 43.99 8 VAL C C 1
ATOM 2361 O O . VAL D 2 15 ? -7.446 83.531 41.024 1.00 41.47 8 VAL C O 1
ATOM 2365 N N . SER D 2 16 ? -7.018 84.149 43.142 1.00 43.93 9 SER C N 1
ATOM 2366 C CA . SER D 2 16 ? -6.677 85.512 42.755 1.00 44.85 9 SER C CA 1
ATOM 2367 C C . SER D 2 16 ? -5.205 85.611 42.361 1.00 43.97 9 SER C C 1
ATOM 2368 O O . SER D 2 16 ? -4.358 84.868 42.866 1.00 41.99 9 SER C O 1
ATOM 2371 N N . ILE D 2 17 ? -4.915 86.526 41.443 1.00 43.57 10 ILE C N 1
ATOM 2372 C CA . ILE D 2 17 ? -3.554 86.744 40.964 1.00 42.47 10 ILE C CA 1
ATOM 2373 C C . ILE D 2 17 ? -3.200 88.199 41.221 1.00 41.99 10 ILE C C 1
ATOM 2374 O O . ILE D 2 17 ? -3.940 89.102 40.830 1.00 41.77 10 ILE C O 1
ATOM 2379 N N . GLU D 2 18 ? -2.062 88.421 41.870 1.00 44.24 11 GLU C N 1
ATOM 2380 C CA . GLU D 2 18 ? -1.614 89.773 42.198 1.00 44.69 11 GLU C CA 1
ATOM 2381 C C . GLU D 2 18 ? -1.553 90.698 40.983 1.00 44.30 11 GLU C C 1
ATOM 2382 O O . GLU D 2 18 ? -0.970 90.350 39.947 1.00 40.79 11 GLU C O 1
ATOM 2388 N N . HIS D 2 19 ? -2.172 91.871 41.127 1.00 44.20 12 HIS C N 1
ATOM 2389 C CA . HIS D 2 19 ? -2.217 92.898 40.085 1.00 44.99 12 HIS C CA 1
ATOM 2390 C C . HIS D 2 19 ? -3.096 92.535 38.894 1.00 45.98 12 HIS C C 1
ATOM 2391 O O . HIS D 2 19 ? -2.891 93.035 37.788 1.00 43.26 12 HIS C O 1
ATOM 2398 N N . ALA D 2 20 ? -4.087 91.679 39.131 1.00 46.32 13 ALA C N 1
ATOM 2399 C CA . ALA D 2 20 ? -4.995 91.248 38.075 1.00 46.70 13 ALA C CA 1
ATOM 2400 C C . ALA D 2 20 ? -6.338 90.780 38.623 1.00 47.81 13 ALA C C 1
ATOM 2401 O O . ALA D 2 20 ? -6.450 90.372 39.782 1.00 46.43 13 ALA C O 1
ATOM 2403 N N . ASP D 2 21 ? -7.356 90.852 37.775 1.00 49.43 14 ASP C N 1
ATOM 2404 C CA . ASP D 2 21 ? -8.696 90.414 38.131 1.00 52.24 14 ASP C CA 1
ATOM 2405 C C . ASP D 2 21 ? -9.238 89.574 36.987 1.00 52.68 14 ASP C C 1
ATOM 2406 O O . ASP D 2 21 ? -8.713 89.612 35.870 1.00 52.93 14 ASP C O 1
ATOM 2411 N N . ILE D 2 22 ? -10.287 88.814 37.266 1.00 51.41 15 ILE C N 1
ATOM 2412 C CA . ILE D 2 22 ? -10.877 87.957 36.255 1.00 51.31 15 ILE C CA 1
ATOM 2413 C C . ILE D 2 22 ? -12.388 87.890 36.401 1.00 51.52 15 ILE C C 1
ATOM 2414 O O . ILE D 2 22 ? -12.918 87.883 37.513 1.00 52.33 15 ILE C O 1
ATOM 2419 N N . ARG D 2 23 ? -13.078 87.858 35.267 1.00 50.55 16 ARG C N 1
ATOM 2420 C CA . ARG D 2 23 ? -14.530 87.768 35.257 1.00 49.73 16 ARG C CA 1
ATOM 2421 C C . ARG D 2 23 ? -14.897 86.491 34.512 1.00 49.20 16 ARG C C 1
ATOM 2422 O O . ARG D 2 23 ? -14.970 86.475 33.283 1.00 49.82 16 ARG C O 1
ATOM 2424 N N . VAL D 2 24 ? -15.103 85.413 35.260 1.00 48.98 17 VAL C N 1
ATOM 2425 C CA . VAL D 2 24 ? -15.459 84.134 34.661 1.00 49.35 17 VAL C CA 1
ATOM 2426 C C . VAL D 2 24 ? -16.868 84.200 34.089 1.00 50.76 17 VAL C C 1
ATOM 2427 O O . VAL D 2 24 ? -17.820 84.516 34.803 1.00 50.44 17 VAL C O 1
ATOM 2431 N N . LYS D 2 25 ? -16.998 83.905 32.801 1.00 50.99 18 LYS C N 1
ATOM 2432 C CA . LYS D 2 25 ? -18.299 83.924 32.152 1.00 51.07 18 LYS C CA 1
ATOM 2433 C C . LYS D 2 25 ? -18.907 82.518 32.124 1.00 50.41 18 LYS C C 1
ATOM 2434 O O . LYS D 2 25 ? -20.112 82.362 31.916 1.00 50.84 18 LYS C O 1
ATOM 2436 N N . ASN D 2 26 ? -18.081 81.498 32.351 1.00 48.83 19 ASN C N 1
ATOM 2437 C CA . ASN D 2 26 ? -18.563 80.118 32.325 1.00 48.75 19 ASN C CA 1
ATOM 2438 C C . ASN D 2 26 ? -17.758 79.192 33.243 1.00 48.36 19 ASN C C 1
ATOM 2439 O O . ASN D 2 26 ? -16.547 79.036 33.070 1.00 47.16 19 ASN C O 1
ATOM 2444 N N . TYR D 2 27 ? -18.438 78.564 34.204 1.00 47.07 20 TYR C N 1
ATOM 2445 C CA . TYR D 2 27 ? -17.784 77.662 35.157 1.00 44.87 20 TYR C CA 1
ATOM 2446 C C . TYR D 2 27 ? -17.866 76.179 34.783 1.00 44.91 20 TYR C C 1
ATOM 2447 O O . TYR D 2 27 ? -17.395 75.321 35.530 1.00 45.50 20 TYR C O 1
ATOM 2456 N N . SER D 2 28 ? -18.453 75.872 33.632 1.00 43.38 21 SER C N 1
ATOM 2457 C CA . SER D 2 28 ? -18.586 74.481 33.205 1.00 44.42 21 SER C CA 1
ATOM 2458 C C . SER D 2 28 ? -17.253 73.900 32.740 1.00 44.13 21 SER C C 1
ATOM 2459 O O . SER D 2 28 ? -16.325 74.642 32.418 1.00 44.51 21 SER C O 1
ATOM 2462 N N . VAL D 2 29 ? -17.165 72.572 32.712 1.00 43.31 22 VAL C N 1
ATOM 2463 C CA . VAL D 2 29 ? -15.957 71.883 32.262 1.00 42.69 22 VAL C CA 1
ATOM 2464 C C . VAL D 2 29 ? -15.670 72.256 30.804 1.00 39.71 22 VAL C C 1
ATOM 2465 O O . VAL D 2 29 ? -16.593 72.411 30.008 1.00 36.82 22 VAL C O 1
ATOM 2469 N N . ASN D 2 30 ? -14.386 72.398 30.478 1.00 38.40 23 ASN C N 1
ATOM 2470 C CA . ASN D 2 30 ? -13.919 72.771 29.140 1.00 38.90 23 ASN C CA 1
ATOM 2471 C C . ASN D 2 30 ? -13.904 74.280 28.955 1.00 39.52 23 ASN C C 1
ATOM 2472 O O . ASN D 2 30 ? -13.429 74.784 27.932 1.00 40.83 23 ASN C O 1
ATOM 2477 N N . SER D 2 31 ? -14.434 75.004 29.937 1.00 36.97 24 SER C N 1
ATOM 2478 C CA . SER D 2 31 ? -14.461 76.456 29.852 1.00 37.91 24 SER C CA 1
ATOM 2479 C C . SER D 2 31 ? -13.057 77.036 29.948 1.00 37.24 24 SER C C 1
ATOM 2480 O O . SER D 2 31 ? -12.246 76.594 30.763 1.00 38.23 24 SER C O 1
ATOM 2483 N N . ARG D 2 32 ? -12.776 78.027 29.109 1.00 36.80 25 ARG C N 1
ATOM 2484 C CA . ARG D 2 32 ? -11.473 78.678 29.101 1.00 37.04 25 ARG C CA 1
ATOM 2485 C C . ARG D 2 32 ? -11.684 80.154 29.422 1.00 36.81 25 ARG C C 1
ATOM 2486 O O . ARG D 2 32 ? -12.371 80.866 28.692 1.00 36.85 25 ARG C O 1
ATOM 2494 N N . GLU D 2 33 ? -11.105 80.603 30.530 1.00 35.09 26 GLU C N 1
ATOM 2495 C CA . GLU D 2 33 ? -11.249 81.990 30.953 1.00 35.78 26 GLU C CA 1
ATOM 2496 C C . GLU D 2 33 ? -9.872 82.621 31.062 1.00 34.71 26 GLU C C 1
ATOM 2497 O O . GLU D 2 33 ? -8.869 81.913 31.138 1.00 34.43 26 GLU C O 1
ATOM 2503 N N . ARG D 2 34 ? -9.821 83.948 31.073 1.00 34.16 27 ARG C N 1
ATOM 2504 C CA . ARG D 2 34 ? -8.543 84.640 31.169 1.00 34.92 27 ARG C CA 1
ATOM 2505 C C . ARG D 2 34 ? -8.527 85.834 32.112 1.00 34.83 27 ARG C C 1
ATOM 2506 O O . ARG D 2 34 ? -9.419 86.689 32.079 1.00 30.28 27 ARG C O 1
ATOM 2514 N N . TYR D 2 35 ? -7.492 85.868 32.950 1.00 35.05 28 TYR C N 1
ATOM 2515 C CA . TYR D 2 35 ? -7.267 86.958 33.887 1.00 36.81 28 TYR C CA 1
ATOM 2516 C C . TYR D 2 35 ? -6.850 88.165 33.044 1.00 38.64 28 TYR C C 1
ATOM 2517 O O . TYR D 2 35 ? -6.390 88.010 31.910 1.00 40.49 28 TYR C O 1
ATOM 2526 N N . VAL D 2 36 ? -7.005 89.362 33.598 1.00 40.35 29 VAL C N 1
ATOM 2527 C CA . VAL D 2 36 ? -6.621 90.590 32.904 1.00 40.41 29 VAL C CA 1
ATOM 2528 C C . VAL D 2 36 ? -5.803 91.438 33.875 1.00 42.26 29 VAL C C 1
ATOM 2529 O O . VAL D 2 36 ? -6.297 91.827 34.940 1.00 42.96 29 VAL C O 1
ATOM 2533 N N . CYS D 2 37 ? -4.550 91.710 33.524 1.00 41.02 30 CYS C N 1
ATOM 2534 C CA . CYS D 2 37 ? -3.694 92.498 34.402 1.00 42.97 30 CYS C CA 1
ATOM 2535 C C . CYS D 2 37 ? -4.266 93.902 34.579 1.00 42.80 30 CYS C C 1
ATOM 2536 O O . CYS D 2 37 ? -4.610 94.566 33.607 1.00 43.06 30 CYS C O 1
ATOM 2539 N N . ASN D 2 38 ? -4.374 94.346 35.827 1.00 45.01 31 ASN C N 1
ATOM 2540 C CA . ASN D 2 38 ? -4.905 95.676 36.110 1.00 46.24 31 ASN C CA 1
ATOM 2541 C C . ASN D 2 38 ? -4.150 96.739 35.316 1.00 46.03 31 ASN C C 1
ATOM 2542 O O . ASN D 2 38 ? -3.052 96.494 34.810 1.00 45.76 31 ASN C O 1
ATOM 2547 N N . SER D 2 39 ? -4.743 97.922 35.218 1.00 46.57 32 SER C N 1
ATOM 2548 C CA . SER D 2 39 ? -4.138 99.029 34.491 1.00 45.66 32 SER C CA 1
ATOM 2549 C C . SER D 2 39 ? -2.733 99.324 35.015 1.00 44.00 32 SER C C 1
ATOM 2550 O O . SER D 2 39 ? -2.467 99.205 36.212 1.00 41.89 32 SER C O 1
ATOM 2553 N N . GLY D 2 40 ? -1.835 99.707 34.111 1.00 43.51 33 GLY C N 1
ATOM 2554 C CA . GLY D 2 40 ? -0.471 100.011 34.511 1.00 42.14 33 GLY C CA 1
ATOM 2555 C C . GLY D 2 40 ? 0.356 98.747 34.605 1.00 42.67 33 GLY C C 1
ATOM 2556 O O . GLY D 2 40 ? 1.545 98.788 34.921 1.00 41.79 33 GLY C O 1
ATOM 2557 N N . PHE D 2 41 ? -0.283 97.614 34.325 1.00 40.46 34 PHE C N 1
ATOM 2558 C CA . PHE D 2 41 ? 0.390 96.326 34.380 1.00 39.00 34 PHE C CA 1
ATOM 2559 C C . PHE D 2 41 ? 0.214 95.554 33.079 1.00 37.93 34 PHE C C 1
ATOM 2560 O O . PHE D 2 41 ? -0.690 95.840 32.289 1.00 37.12 34 PHE C O 1
ATOM 2568 N N . LYS D 2 42 ? 1.093 94.584 32.859 1.00 35.90 35 LYS C N 1
ATOM 2569 C CA . LYS D 2 42 ? 1.033 93.750 31.667 1.00 35.28 35 LYS C CA 1
ATOM 2570 C C . LYS D 2 42 ? 1.503 92.336 31.949 1.00 31.50 35 LYS C C 1
ATOM 2571 O O . LYS D 2 42 ? 2.361 92.105 32.805 1.00 30.29 35 LYS C O 1
ATOM 2577 N N . ARG D 2 43 ? 0.920 91.392 31.224 1.00 29.79 36 ARG C N 1
ATOM 2578 C CA . ARG D 2 43 ? 1.281 89.988 31.355 1.00 29.91 36 ARG C CA 1
ATOM 2579 C C . ARG D 2 43 ? 2.770 89.864 31.064 1.00 29.09 36 ARG C C 1
ATOM 2580 O O . ARG D 2 43 ? 3.258 90.359 30.049 1.00 29.90 36 ARG C O 1
ATOM 2588 N N . LYS D 2 44 ? 3.487 89.208 31.963 1.00 29.39 37 LYS C N 1
ATOM 2589 C CA . LYS D 2 44 ? 4.914 89.019 31.794 1.00 29.99 37 LYS C CA 1
ATOM 2590 C C . LYS D 2 44 ? 5.140 88.008 30.681 1.00 30.27 37 LYS C C 1
ATOM 2591 O O . LYS D 2 44 ? 4.546 86.933 30.689 1.00 30.66 37 LYS C O 1
ATOM 2597 N N . ALA D 2 45 ? 5.999 88.352 29.726 1.00 29.33 38 ALA C N 1
ATOM 2598 C CA . ALA D 2 45 ? 6.282 87.452 28.617 1.00 28.75 38 ALA C CA 1
ATOM 2599 C C . ALA D 2 45 ? 6.602 86.067 29.164 1.00 27.83 38 ALA C C 1
ATOM 2600 O O . ALA D 2 45 ? 7.335 85.926 30.142 1.00 28.86 38 ALA C O 1
ATOM 2602 N N . GLY D 2 46 ? 6.033 85.043 28.541 1.00 27.06 39 GLY C N 1
ATOM 2603 C CA . GLY D 2 46 ? 6.286 83.693 28.993 1.00 24.29 39 GLY C CA 1
ATOM 2604 C C . GLY D 2 46 ? 5.248 83.153 29.954 1.00 24.23 39 GLY C C 1
ATOM 2605 O O . GLY D 2 46 ? 5.247 81.953 30.233 1.00 22.25 39 GLY C O 1
ATOM 2606 N N . THR D 2 47 ? 4.382 84.020 30.478 1.00 24.05 40 THR C N 1
ATOM 2607 C CA . THR D 2 47 ? 3.347 83.569 31.403 1.00 25.90 40 THR C CA 1
ATOM 2608 C C . THR D 2 47 ? 1.987 83.675 30.732 1.00 27.83 40 THR C C 1
ATOM 2609 O O . THR D 2 47 ? 1.798 84.463 29.800 1.00 26.65 40 THR C O 1
ATOM 2613 N N . SER D 2 48 ? 1.043 82.877 31.225 1.00 25.98 41 SER C N 1
ATOM 2614 C CA . SER D 2 48 ? -0.288 82.802 30.654 1.00 26.59 41 SER C CA 1
ATOM 2615 C C . SER D 2 48 ? -1.408 83.364 31.526 1.00 29.47 41 SER C C 1
ATOM 2616 O O . SER D 2 48 ? -1.353 83.284 32.758 1.00 27.85 41 SER C O 1
ATOM 2619 N N . THR D 2 49 ? -2.427 83.923 30.877 1.00 28.70 42 THR C N 1
ATOM 2620 C CA . THR D 2 49 ? -3.585 84.472 31.585 1.00 32.43 42 THR C CA 1
ATOM 2621 C C . THR D 2 49 ? -4.734 83.473 31.532 1.00 32.62 42 THR C C 1
ATOM 2622 O O . THR D 2 49 ? -5.857 83.784 31.920 1.00 36.07 42 THR C O 1
ATOM 2626 N N . LEU D 2 50 ? -4.457 82.272 31.045 1.00 32.35 43 LEU C N 1
ATOM 2627 C CA . LEU D 2 50 ? -5.507 81.276 30.918 1.00 33.83 43 LEU C CA 1
ATOM 2628 C C . LEU D 2 50 ? -5.634 80.258 32.042 1.00 33.23 43 LEU C C 1
ATOM 2629 O O . LEU D 2 50 ? -4.657 79.871 32.673 1.00 32.39 43 LEU C O 1
ATOM 2634 N N . ILE D 2 51 ? -6.871 79.845 32.274 1.00 33.75 44 ILE C N 1
ATOM 2635 C CA . ILE D 2 51 ? -7.199 78.805 33.237 1.00 34.23 44 ILE C CA 1
ATOM 2636 C C . ILE D 2 51 ? -8.369 78.087 32.587 1.00 34.27 44 ILE C C 1
ATOM 2637 O O . ILE D 2 51 ? -9.260 78.720 32.018 1.00 32.61 44 ILE C O 1
ATOM 2642 N N . GLU D 2 52 ? -8.348 76.765 32.643 1.00 36.31 45 GLU C N 1
ATOM 2643 C CA . GLU D 2 52 ? -9.402 75.970 32.034 1.00 38.44 45 GLU C CA 1
ATOM 2644 C C . GLU D 2 52 ? -10.048 75.069 33.070 1.00 39.93 45 GLU C C 1
ATOM 2645 O O . GLU D 2 52 ? -9.359 74.432 33.865 1.00 41.69 45 GLU C O 1
ATOM 2651 N N . CYS D 2 53 ? -11.373 75.023 33.069 1.00 41.30 46 CYS C N 1
ATOM 2652 C CA . CYS D 2 53 ? -12.074 74.170 34.010 1.00 42.46 46 CYS C CA 1
ATOM 2653 C C . CYS D 2 53 ? -11.974 72.743 33.491 1.00 42.96 46 CYS C C 1
ATOM 2654 O O . CYS D 2 53 ? -12.541 72.411 32.449 1.00 42.14 46 CYS C O 1
ATOM 2657 N N . VAL D 2 54 ? -11.232 71.909 34.212 1.00 44.47 47 VAL C N 1
ATOM 2658 C CA . VAL D 2 54 ? -11.044 70.520 33.817 1.00 46.64 47 VAL C CA 1
ATOM 2659 C C . VAL D 2 54 ? -11.629 69.552 34.840 1.00 48.55 47 VAL C C 1
ATOM 2660 O O . VAL D 2 54 ? -11.593 69.795 36.051 1.00 46.82 47 VAL C O 1
ATOM 2664 N N . ILE D 2 55 ? -12.156 68.444 34.334 1.00 49.75 48 ILE C N 1
ATOM 2665 C CA . ILE D 2 55 ? -12.788 67.435 35.168 1.00 51.92 48 ILE C CA 1
ATOM 2666 C C . ILE D 2 55 ? -11.877 66.260 35.512 1.00 53.15 48 ILE C C 1
ATOM 2667 O O . ILE D 2 55 ? -10.874 66.005 34.845 1.00 53.85 48 ILE C O 1
ATOM 2672 N N . ASN D 2 56 ? -12.245 65.559 36.578 1.00 56.20 49 ASN C N 1
ATOM 2673 C CA . ASN D 2 56 ? -11.537 64.368 37.028 1.00 57.59 49 ASN C CA 1
ATOM 2674 C C . ASN D 2 56 ? -12.601 63.274 36.961 1.00 57.84 49 ASN C C 1
ATOM 2675 O O . ASN D 2 56 ? -13.458 63.179 37.839 1.00 57.50 49 ASN C O 1
ATOM 2680 N N . LYS D 2 57 ? -12.558 62.471 35.900 1.00 59.16 50 LYS C N 1
ATOM 2681 C CA . LYS D 2 57 ? -13.535 61.404 35.692 1.00 60.78 50 LYS C CA 1
ATOM 2682 C C . LYS D 2 57 ? -13.810 60.532 36.911 1.00 59.88 50 LYS C C 1
ATOM 2683 O O . LYS D 2 57 ? -14.961 60.204 37.194 1.00 59.85 50 LYS C O 1
ATOM 2689 N N . ASN D 2 58 ? -12.755 60.164 37.630 1.00 59.80 51 ASN C N 1
ATOM 2690 C CA . ASN D 2 58 ? -12.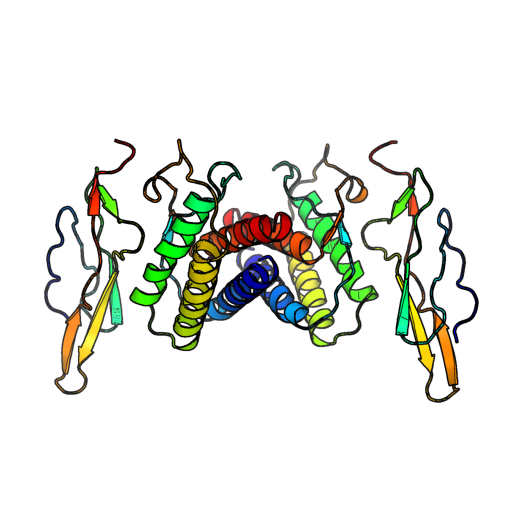884 59.305 38.804 1.00 59.99 51 ASN C CA 1
ATOM 2691 C C . ASN D 2 58 ? -13.645 59.915 39.988 1.00 60.75 51 ASN C C 1
ATOM 2692 O O . ASN D 2 58 ? -14.213 59.183 40.803 1.00 61.09 51 ASN C O 1
ATOM 2694 N N . THR D 2 59 ? -13.674 61.241 40.086 1.00 60.89 52 THR C N 1
ATOM 2695 C CA . THR D 2 59 ? -14.364 61.884 41.203 1.00 61.59 52 THR C CA 1
ATOM 2696 C C . THR D 2 59 ? -15.581 62.722 40.829 1.00 60.98 52 THR C C 1
ATOM 2697 O O . THR D 2 59 ? -16.433 62.989 41.678 1.00 61.45 52 THR C O 1
ATOM 2701 N N . ASN D 2 60 ? -15.667 63.139 39.570 1.00 59.75 53 ASN C N 1
ATOM 2702 C CA . ASN D 2 60 ? -16.784 63.968 39.126 1.00 58.48 53 ASN C CA 1
ATOM 2703 C C . ASN D 2 60 ? -16.666 65.373 39.700 1.00 57.24 53 ASN C C 1
ATOM 2704 O O . ASN D 2 60 ? -17.672 66.051 39.907 1.00 57.38 53 ASN C O 1
ATOM 2709 N N . VAL D 2 61 ? -15.438 65.801 39.979 1.00 56.13 54 VAL C N 1
ATOM 2710 C CA . VAL D 2 61 ? -15.213 67.141 40.504 1.00 55.47 54 VAL C CA 1
ATOM 2711 C C . VAL D 2 61 ? -14.263 67.885 39.568 1.00 54.83 54 VAL C C 1
ATOM 2712 O O . VAL D 2 61 ? -13.225 67.354 39.160 1.00 53.48 54 VAL C O 1
ATOM 2716 N N . ALA D 2 62 ? -14.638 69.114 39.224 1.00 54.08 55 ALA C N 1
ATOM 2717 C CA . ALA D 2 62 ? -13.844 69.944 38.327 1.00 52.64 55 ALA C CA 1
ATOM 2718 C C . ALA D 2 62 ? -12.996 70.959 39.085 1.00 51.19 55 ALA C C 1
ATOM 2719 O O . ALA D 2 62 ? -13.329 71.357 40.201 1.00 51.91 55 ALA C O 1
ATOM 2721 N N . HIS D 2 63 ? -11.896 71.373 38.465 1.00 49.41 56 HIS C N 1
ATOM 2722 C CA . HIS D 2 63 ? -10.998 72.349 39.068 1.00 47.42 56 HIS C CA 1
ATOM 2723 C C . HIS D 2 63 ? -10.330 73.165 37.965 1.00 44.44 56 HIS C C 1
ATOM 2724 O O . HIS D 2 63 ? -10.192 72.690 36.837 1.00 43.69 56 HIS C O 1
ATOM 2731 N N . TRP D 2 64 ? -9.943 74.398 38.279 1.00 42.41 57 TRP C N 1
ATOM 2732 C CA . TRP D 2 64 ? -9.272 75.242 37.295 1.00 42.54 57 TRP C CA 1
ATOM 2733 C C . TRP D 2 64 ? -7.794 74.870 37.242 1.00 40.67 57 TRP C C 1
ATOM 2734 O O . TRP D 2 64 ? -7.174 74.634 38.279 1.00 39.90 57 TRP C O 1
ATOM 2745 N N . THR D 2 65 ? -7.232 74.810 36.038 1.00 40.55 58 THR C N 1
ATOM 2746 C CA . THR D 2 65 ? -5.814 74.493 35.888 1.00 38.17 58 THR C CA 1
ATOM 2747 C C . THR D 2 65 ? -5.040 75.594 36.602 1.00 36.27 58 THR C C 1
ATOM 2748 O O . THR D 2 65 ? -5.542 76.710 36.742 1.00 35.46 58 THR C O 1
ATOM 2752 N N . THR D 2 66 ? -3.826 75.281 37.048 1.00 36.01 59 THR C N 1
ATOM 2753 C CA . THR D 2 66 ? -2.991 76.254 37.755 1.00 36.74 59 THR C CA 1
ATOM 2754 C C . THR D 2 66 ? -2.391 77.282 36.795 1.00 35.41 59 THR C C 1
ATOM 2755 O O . THR D 2 66 ? -1.639 76.928 35.881 1.00 35.01 59 THR C O 1
ATOM 2759 N N . PRO D 2 67 ? -2.706 78.572 37.002 1.00 33.10 60 PRO C N 1
ATOM 2760 C CA . PRO D 2 67 ? -2.198 79.646 36.151 1.00 31.42 60 PRO C CA 1
ATOM 2761 C C . PRO D 2 67 ? -0.740 79.991 36.441 1.00 33.11 60 PRO C C 1
ATOM 2762 O O . PRO D 2 67 ? -0.274 79.901 37.580 1.00 32.62 60 PRO C O 1
ATOM 2766 N N . SER D 2 68 ? -0.018 80.377 35.397 1.00 31.99 61 SER C N 1
ATOM 2767 C CA . SER D 2 68 ? 1.385 80.739 35.532 1.00 33.48 61 SER C CA 1
ATOM 2768 C C . SER D 2 68 ? 1.520 82.248 35.402 1.00 32.40 61 SER C C 1
ATOM 2769 O O . SER D 2 68 ? 2.624 82.783 35.395 1.00 34.73 61 SER C O 1
ATOM 2772 N N . LEU D 2 69 ? 0.384 82.927 35.315 1.00 31.67 62 LEU C N 1
ATOM 2773 C CA . LEU D 2 69 ? 0.361 84.370 35.151 1.00 32.26 62 LEU C CA 1
ATOM 2774 C C . LEU D 2 69 ? 1.113 85.179 36.189 1.00 36.09 62 LEU C C 1
ATOM 2775 O O . LEU D 2 69 ? 1.040 84.914 37.393 1.00 34.79 62 LEU C O 1
ATOM 2780 N N . LYS D 2 70 ? 1.830 86.180 35.691 1.00 38.26 63 LYS C N 1
ATOM 2781 C CA . LYS D 2 70 ? 2.576 87.120 36.516 1.00 41.30 63 LYS C CA 1
ATOM 2782 C C . LYS D 2 70 ? 2.395 88.475 35.841 1.00 41.53 63 LYS C C 1
ATOM 2783 O O . LYS D 2 70 ? 2.745 88.645 34.670 1.00 40.63 63 LYS C O 1
ATOM 2789 N N . CYS D 2 71 ? 1.815 89.422 36.568 1.00 39.76 64 CYS C N 1
ATOM 2790 C CA . CYS D 2 71 ? 1.601 90.755 36.032 1.00 39.70 64 CYS C CA 1
ATOM 2791 C C . CYS D 2 71 ? 2.688 91.677 36.563 1.00 41.03 64 CYS C C 1
ATOM 2792 O O . CYS D 2 71 ? 2.894 91.776 37.777 1.00 41.82 64 CYS C O 1
ATOM 2795 N N . ILE D 2 72 ? 3.389 92.343 35.651 1.00 40.42 65 ILE C N 1
ATOM 2796 C CA . ILE D 2 72 ? 4.458 93.258 36.024 1.00 38.76 65 ILE C CA 1
ATOM 2797 C C . ILE D 2 72 ? 4.106 94.677 35.597 1.00 39.00 65 ILE C C 1
ATOM 2798 O O . ILE D 2 72 ? 3.202 94.882 34.783 1.00 38.87 65 ILE C O 1
ATOM 2803 N N . ARG D 2 73 ? 4.826 95.653 36.150 1.00 39.68 66 ARG C N 1
ATOM 2804 C CA . ARG D 2 73 ? 4.602 97.056 35.818 1.00 39.72 66 ARG C CA 1
ATOM 2805 C C . ARG D 2 73 ? 4.928 97.266 34.345 1.00 40.05 66 ARG C C 1
ATOM 2806 O O . ARG D 2 73 ? 5.965 96.813 33.859 1.00 39.83 66 ARG C O 1
ATOM 2808 N N . ASP D 2 74 ? 4.039 97.962 33.646 1.00 40.68 67 ASP C N 1
ATOM 2809 C CA . ASP D 2 74 ? 4.198 98.228 32.223 1.00 43.17 67 ASP C CA 1
ATOM 2810 C C . ASP D 2 74 ? 5.499 98.956 31.872 1.00 45.55 67 ASP C C 1
ATOM 2811 O O . ASP D 2 74 ? 5.637 100.155 32.113 1.00 45.36 67 ASP C O 1
ATOM 2816 N N . PRO D 2 75 ? 6.459 98.237 31.270 1.00 47.33 68 PRO C N 1
ATOM 2817 C CA . PRO D 2 75 ? 7.763 98.776 30.869 1.00 47.90 68 PRO C CA 1
ATOM 2818 C C . PRO D 2 75 ? 7.688 99.944 29.891 1.00 49.64 68 PRO C C 1
ATOM 2819 O O . PRO D 2 75 ? 8.613 100.751 29.821 1.00 51.07 68 PRO C O 1
ATOM 2823 N N . SER D 2 76 ? 6.598 100.029 29.133 1.00 50.73 69 SER C N 1
ATOM 2824 C CA . SER D 2 76 ? 6.460 101.111 28.169 1.00 53.97 69 SER C CA 1
ATOM 2825 C C . SER D 2 76 ? 6.238 102.421 28.902 1.00 56.22 69 SER C C 1
ATOM 2826 O O . SER D 2 76 ? 6.687 103.484 28.465 1.00 57.90 69 SER C O 1
ATOM 2829 N N . LEU D 2 77 ? 5.541 102.331 30.025 1.00 59.16 70 LEU C N 1
ATOM 2830 C CA . LEU D 2 77 ? 5.263 103.492 30.835 1.00 61.64 70 LEU C CA 1
ATOM 2831 C C . LEU D 2 77 ? 6.508 103.874 31.634 1.00 62.16 70 LEU C C 1
ATOM 2832 O O . LEU D 2 77 ? 7.184 104.849 31.300 1.00 63.73 70 LEU C O 1
ATOM 2837 N N . ALA D 2 78 ? 6.801 103.076 32.667 1.00 64.40 71 ALA C N 1
ATOM 2838 C CA . ALA D 2 78 ? 7.942 103.251 33.602 1.00 62.07 71 ALA C CA 1
ATOM 2839 C C . ALA D 2 78 ? 8.977 104.353 33.330 1.00 62.35 71 ALA C C 1
ATOM 2840 O O . ALA D 2 78 ? 9.506 104.928 34.328 1.00 62.41 71 ALA C O 1
#

GO terms:
  GO:0005125 cytokine activity (F, IDA)
  GO:0005737 cytoplasm (C, IDA)
  GO:0032819 positive regulation of natural killer cell proliferation (P, I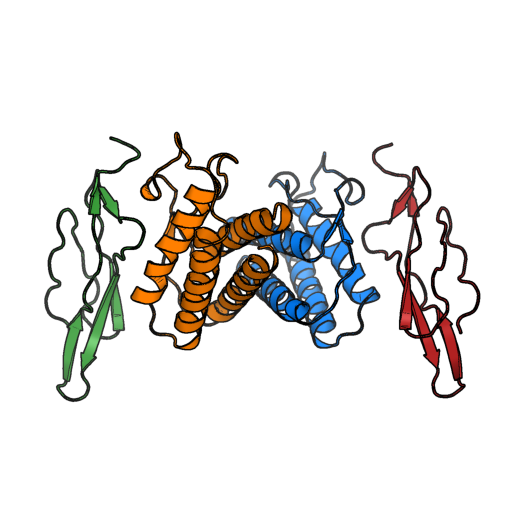DA)
  GO:0032825 positive regulation of natural killer cell differentiation (P, IDA)
  GO:0032825 positive regulation of natural killer cell differentiation (P, IGI)
  GO:0048469 cell maturation (P, IGI)
  GO:0001866 NK T cell proliferation (P, IMP)
  GO:0005125 cytokine activity (F, IMP)
  GO:0042102 positive regulation of T cell proliferation (P, IMP)
  GO:0045062 extrathymic T cell selection (P, IMP)
  GO:0045580 regulation of T cell differentiation (P, IMP)
  GO:1904100 positive regulation of protein O-linked glycosylation (P, IMP)
  GO:0032825 positive regulation of natural killer cell differentiation (P, IMP)
  GO:0048535 lymph node development (P, IMP)
  GO:0050691 regulation of defense response to virus by host (P, IMP)
  GO:0050778 positive regulation of immune response (P, IMP)
  GO:0005576 extracellular region (C, TAS)
  GO:0120163 negative regulation of cold-induced thermogenesis (P, IMP)

Solvent-accessible surface area: 18683 Å² total; per-residue (Å²): 73,44,44,27,8,51,74,0,12,69,23,0,4,87,0,6,36,47,19,56,104,34,140,39,58,6,60,0,5,6,26,65,93,36,44,88,88,26,58,49,44,4,0,67,5,2,6,79,0,0,36,2,0,44,74,12,18,111,60,121,79,2,16,101,19,0,80,73,0,25,142,44,0,73,64,11,31,85,83,72,71,99,95,100,56,102,89,33,53,98,20,13,75,33,119,60,51,75,2,29,37,0,0,30,14,0,4,40,0,0,15,43,15,24,90,91,83,123,4,70,109,29,93,108,34,130,69,16,60,44,96,25,96,66,88,60,49,113,10,72,17,73,5,102,22,64,117,46,48,80,19,89,2,16,19,0,20,8,1,44,0,46,63,62,184,136,71,126,85,14,89,27,47,114,26,45,14,99,6,46,199,27,50,83,119,71,40,44,48,8,62,68,0,17,70,25,0,4,34,0,7,24,53,19,36,105,50,136,42,55,6,64,0,7,13,16,81,126,38,114,98,66,16,88,46,40,4,0,69,4,2,10,75,0,0,78,2,0,32,77,9,24,110,36,86,79,1,17,126,17,0,94,67,0,17,141,31,0,79,66,6,38,81,79,74,70,96,92,103,54,106,87,32,120,98,18,12,59,17,79,82,24,68,2,29,46,0,0,30,18,0,4,41,0,0,15,86,23,24,84,106,88,130,6,71,113,31,95,108,30,140,73,15,88,42,92,26,98,70,88,63,47,113,13,66,20,72,4,100,21,51,111,37,59,64,22,86,3,16,14,0,18,7,0,46,0,40,71,59,191,99,74,127,87,11,92,30,46,113,23,41,10,120,14,56,65,20,31,65,138,128

Sequence (371 aa):
SSGNWIDVRYDLEKIESLIQSIHIDTTLYTDSDFHPSCKVTAMNCFLLELQVILHEYSNMTLNETVRNVLYLANSTLSSNKNVAESGCKECEELEEKTFTEFLQSFIRIVQMFINTSTCPPPVSIEHADIRVKNYSVNSRERYVCNSGFKRKAGTSTLIECVINKNTNVAHWTTPSLKCIRDPSLSSGNWIDVRYDLEKIESLIQSIHIDTTLYTDSDFHPSCKVTAMNCFLLELQVILHEYSNMTLNETVRNVLYLANSTLSSNKNVAESGCKECEELEEKTFTEFLQSFIRIVQMFINTSTCPPPVSIEHADIRVKNYSVNSRERYVCNSGFKRKAGTSTLIECVINKNTNVAHWTTPSLKCIRDPSLA

Radius of gyration: 24.94 Å; Cα contacts (8 Å, |Δi|>4): 576; chains: 4; bounding box: 47×50×72 Å

InterPro domains:
  IPR003443 Interleukin-15/Interleukin-21 family [PF02372] (33-160)
  IPR003443 Interleukin-15/Interleukin-21 family [PTHR14356] (2-161)
  IPR009079 Four-helical cytokine-like, core [G3DSA:1.20.1250.70] (43-162)
  IPR009079 Four-helical cytokine-like, core [SSF47266] (49-161)
  IPR020439 Interleukin-15 [PR01930] (70-81)
  IPR020439 Interleukin-15 [PR01930] (83-101)
  IPR020439 Interleukin-15 [PR01930] (135-148)
  IPR020466 Interleukin-15, mammal [PR01947] (1-18)
  IPR020466 Interleukin-15, mammal [PR01947] (24-49)
  IPR020466 Interleukin-15, mammal [PR01947] (59-70)

Organism: Mus musculus (NCBI:txid10090)

Nearest PDB structures (foldseek):
  2psm-assembly2_B  TM=1.009E+00  e=5.534E-19  Mus musculus
  4gs7-assembly1_A  TM=9.705E-01  e=1.178E-12  Homo sapiens
  2z3q-assembly2_C  TM=9.570E-01  e=6.431E-12  Homo sapiens
  2z3r-assembly8_O  TM=9.567E-01  e=7.229E-12  Homo sapiens
  2z3r-assembly1_A  TM=9.646E-01  e=4.986E-11  Homo sapiens

Foldseek 3Di:
DLVLLVLLLVLLVVLLVVCVPPDFPDWAQADLPDDPLCLVQRLVRLLVRLVVVCVPDDPVVNNVSNVVNNVSVVVCCVPPPDDDHPPDDHSVVGDIGTVNVRSVSNSVSSVVVSVVD/DEDDDDDAPQWAWDDPDQDAQDKTFIGGHPQKDWDPPFGRIWGWHADVVVRYIYIDDGRTDIGGDPVD/DLVLLVLLLVLLVVLLVVCVPPDFDDWAFADQDFDPLCLVVRLVRLLVRLVVVCVVDDPPVNNVSNVVSNVSVVVCCVPPPDDDGPPGDHSVVGDIGGVNVRSVSNSVSSVVVSVVD/DEDDDDDAPQWAWDQPDQDAQDKTFIDGHPQKDWDPPFGRIWGWHADVVPRYTYTDDGRTDIDGDPVVD

CATH classification: 1.20.1250.70

B-factor: mean 35.12, std 11.45, range [14.46, 76.46]

Secondary structure (DSSP, 8-state):
-HHHHHHHHHHHHHHHHHGGGS----EEEE-TT--GGGHHHHHHHHHHHHHHHHHH---HHHHHHHHHHHHHHHHHHHHT------SPPPGGGSEEEEHHHHHHHHHHHHHHHHHT-/-HHHHHHHHHHHHHHHHHGGGS----EEE--SS--GGGHHHHHHHHHHHHHHHHHH---HHHHHHHHHHHHHHHHHHHHS------SPPPGGGSPEEEHHHHHHHHHHHHHHHHHT-/-PPPPPPBTTEE---S--STT-EEE-EEPTTEEEPTT---EEEEEEETTTTEEEEPPP---EEE-TTT-/---PPPP-TTEE---S--STT-EEE-EEPTTEEEPTT---EEEEEEETTTTEEEEPPP---EEE-TT-